Protein AF-A0A914GPP9-F1 (afdb_monomer_lite)

Radius of gyration: 32.66 Å; chains: 1; bounding box: 81×96×80 Å

Secondary structure (DSSP, 8-state):
-HHHHHHHHHHHHHHHHTTHHHHHHHTT-SEE-TTTS----SS-S--STTHHHHTSSHHHHHHHHTT-TTTSS-SEESS-HHHHHHHHTTS-SSEEHHHHHHHHHHHEE----EEEPP-SS--SS-GGGGGB--HHHHHHHHHHHTHHHHHEEEE-HHHHHSGGGSSB---SS-EE--BTTB-S-BTTHHHHHHHHHHHTT-HHHHHHHHHHHHHHHHHHSS--SBSBGGGTT------HHHHHHHHHHHH--HHHHHHHHHHHHHHHHHHHHHSEEEEEETTEEEEEE------SS--GGGHHHHHHHHHT-SSS-HHHHHHHHHHHHHTT--S-GGG-SSTTSSTT--GGGEE-HHHHHHHHHHHHHHHHHHHHTT-HHHHHHHHHHHHHHHHHIIIIIEETTTTEE-EEETTTTEEE-S--GGGGGGGGT-TT-HHHHHHHHHHHHHTTGGG-SSS--S-S--S--STTSTTEEEHHHHHHHHHHHHT-TT-HHHHHHHHHHHHHHHHHHHHHHHHHS--BSEEETT-SS--B---SSSPPPBS-HHHHHHHHHHHHHHTB--TTTTSTTSTTT-S-----------------PPPP----------------B--EEEEEHHHHHS-TTHHHHHHHHHHHHHS-TTPEEEE--SS-------S---EEEE-----SS-----S---TT-EEEEE---B-------TTSS---B-TTSPBPBTTB----SS----PBPP-PPPPPPPS----------

Sequence (761 aa):
MKYILINFCFIFVVTNAFRSGVYDSFRRETEVENKFLHIKCAEPVCDGELADIYCRGDILATAWYFNLQDVCPGTRLQLPGETVLKNFDKLPKPINIEDFKEFCSKNFEFVPYLEAARIEDWNPYPAMFKKINNERILFLAHFINRQWPLLSRKFTRDVLFNHTLYPVVPVPNPFFVPGGRFQVYFYWDSFWILKGLLATDMIHSAKNILENFAFIIEYHGFIPNSGHIQLSRRSQPPLFTQMIADYFSKTKDIKFLKTILPLLKKEMQFWENNRTINITLDDKNHFFYQYRSISNCPRPESFLVDFLAAKDQSSLPNEVIWSSLASACESGLDFTSRWFGNPKNRKGIRTNLIIPVDLNVFIVQNFKLISEWSKLFGDYKEAKYYQQKANSLLNSINDVLFDNEDGAWFDYDIHTKLLRKDFYPSNIFPLMINYNDRNYCDKIVKYLEETNIFQFKGGIPSSLDNTSHEQWDYPNSWAPSVHLFVESLSSCPSNYKAKIYAKTTAQKFVLNVLSGVENFEKIWEKYDARFDDGRSGGGGEYLPQFGFGWTNGATLEFIKVFFTVDLDAVDFQNSFVQNFESPVISEEEKGDDSTIVFSVAVMICLLVAEGRRSLYYTNAFEFHVDECLANRTIGKKIRDKCCQDYCSKNTKCYFGQSRRYPLKNDSNDDVCLCYTCRPKEWFRVRNRISSNDTVTIDFPYCTILLPRRANELCHGYCNGGEKCENGRCGVDSNDERTDRCVCHKCPPHDDNFQPVFDPMF

Structure (mmCIF, N/CA/C/O backbone):
data_AF-A0A914GPP9-F1
#
_entry.id   AF-A0A914GPP9-F1
#
loop_
_atom_site.group_PDB
_atom_site.id
_atom_site.type_symbol
_atom_site.label_atom_id
_atom_site.label_alt_id
_atom_site.label_comp_id
_atom_site.label_asym_id
_atom_site.label_entity_id
_atom_site.label_seq_id
_atom_site.pdbx_PDB_ins_code
_atom_site.Cartn_x
_atom_site.Cartn_y
_atom_site.Cartn_z
_atom_site.occupancy
_atom_site.B_iso_or_equiv
_atom_site.auth_seq_id
_atom_site.auth_comp_id
_atom_site.auth_asym_id
_atom_site.auth_atom_id
_atom_site.pdbx_PDB_model_num
ATOM 1 N N . MET A 1 1 ? 31.625 23.224 -2.398 1.00 33.19 1 MET A N 1
ATOM 2 C CA . MET A 1 1 ? 31.942 22.398 -3.588 1.00 33.19 1 MET A CA 1
ATOM 3 C C . MET A 1 1 ? 32.861 21.204 -3.304 1.00 33.19 1 MET A C 1
ATOM 5 O O . MET A 1 1 ? 32.514 20.124 -3.752 1.00 33.19 1 MET A O 1
ATOM 9 N N . LYS A 1 2 ? 33.949 21.297 -2.514 1.00 21.34 2 LYS A N 1
ATOM 10 C CA . LYS A 1 2 ? 34.788 20.111 -2.183 1.00 21.34 2 LYS A CA 1
ATOM 11 C C . LYS A 1 2 ? 34.099 19.015 -1.332 1.00 21.34 2 LYS A C 1
ATOM 13 O O . LYS A 1 2 ? 34.460 17.856 -1.457 1.00 21.34 2 LYS A O 1
ATOM 18 N N . TYR A 1 3 ? 33.064 19.350 -0.554 1.00 24.83 3 TYR A N 1
ATOM 19 C CA . TYR A 1 3 ? 32.263 18.380 0.223 1.00 24.83 3 TYR A CA 1
ATOM 20 C C . TYR A 1 3 ? 31.180 17.636 -0.589 1.00 24.83 3 TYR A C 1
ATOM 22 O O . TYR A 1 3 ? 30.620 16.659 -0.105 1.00 24.83 3 TYR A O 1
ATOM 30 N N . ILE A 1 4 ? 30.896 18.073 -1.822 1.00 30.02 4 ILE A N 1
ATOM 31 C CA . ILE A 1 4 ? 29.897 17.435 -2.701 1.00 30.02 4 ILE A CA 1
ATOM 32 C C . ILE A 1 4 ? 30.543 16.274 -3.478 1.00 30.02 4 ILE A C 1
ATOM 34 O O . ILE A 1 4 ? 29.953 15.207 -3.593 1.00 30.02 4 ILE A O 1
ATOM 38 N N . LEU A 1 5 ? 31.802 16.424 -3.902 1.00 25.92 5 LEU A N 1
ATOM 39 C CA . LEU A 1 5 ? 32.548 15.383 -4.625 1.00 25.92 5 LEU A CA 1
ATOM 40 C C . LEU A 1 5 ? 32.914 14.163 -3.760 1.00 25.92 5 LEU A C 1
ATOM 42 O O . LEU A 1 5 ? 32.922 13.043 -4.260 1.00 25.92 5 LEU A O 1
ATOM 46 N N . ILE A 1 6 ? 33.168 14.351 -2.460 1.00 27.98 6 ILE A N 1
ATOM 47 C CA . ILE A 1 6 ? 33.518 13.239 -1.557 1.00 27.98 6 ILE A CA 1
ATOM 48 C C . ILE A 1 6 ? 32.297 12.349 -1.279 1.00 27.98 6 ILE A C 1
ATOM 50 O O . ILE A 1 6 ? 32.440 11.130 -1.235 1.00 27.98 6 ILE A O 1
ATOM 54 N N . ASN A 1 7 ? 31.093 12.927 -1.187 1.00 29.80 7 ASN A N 1
ATOM 55 C CA . ASN A 1 7 ? 29.862 12.150 -1.036 1.00 29.80 7 ASN A CA 1
ATOM 56 C C . ASN A 1 7 ? 29.489 11.400 -2.321 1.00 29.80 7 ASN A C 1
ATOM 58 O O . ASN A 1 7 ? 29.096 10.246 -2.226 1.00 29.80 7 ASN A O 1
ATOM 62 N N . PHE A 1 8 ? 29.695 11.973 -3.512 1.00 28.61 8 PHE A N 1
ATOM 63 C CA . PHE A 1 8 ? 29.459 11.251 -4.773 1.00 28.61 8 PHE A CA 1
ATOM 64 C C . PHE A 1 8 ? 30.388 10.036 -4.954 1.00 28.61 8 PHE A C 1
ATOM 66 O O . PHE A 1 8 ? 29.922 8.969 -5.353 1.00 28.61 8 PHE A O 1
ATOM 73 N N . CYS A 1 9 ? 31.669 10.137 -4.578 1.00 25.70 9 CYS A N 1
ATOM 74 C CA . CYS A 1 9 ? 32.574 8.979 -4.588 1.00 25.70 9 CYS A CA 1
ATOM 75 C C . CYS A 1 9 ? 32.209 7.929 -3.524 1.00 25.70 9 CYS A C 1
ATOM 77 O O . CYS A 1 9 ? 32.295 6.735 -3.798 1.00 25.70 9 CYS A O 1
ATOM 79 N N . PHE A 1 10 ? 31.756 8.339 -2.332 1.00 26.42 10 PHE A N 1
ATOM 80 C CA . PHE A 1 10 ? 31.290 7.397 -1.305 1.00 26.42 10 PHE A CA 1
ATOM 81 C C . PHE A 1 10 ? 29.980 6.698 -1.710 1.00 26.42 10 PHE A C 1
ATOM 83 O O . PHE A 1 10 ? 29.825 5.504 -1.469 1.00 26.42 10 PHE A O 1
ATOM 90 N N . ILE A 1 11 ? 29.076 7.403 -2.401 1.00 31.20 11 ILE A N 1
ATOM 91 C CA . ILE A 1 11 ? 27.831 6.855 -2.966 1.00 31.20 11 ILE A CA 1
ATOM 92 C C . ILE A 1 11 ? 28.131 5.760 -4.008 1.00 31.20 11 ILE A C 1
ATOM 94 O O . ILE A 1 11 ? 27.463 4.726 -4.015 1.00 31.20 11 ILE A O 1
ATOM 98 N N . PHE A 1 12 ? 29.176 5.918 -4.828 1.00 26.05 12 PHE A N 1
ATOM 99 C CA . PHE A 1 12 ? 29.582 4.912 -5.825 1.00 26.05 12 PHE A CA 1
ATOM 100 C C . PHE A 1 12 ? 30.286 3.682 -5.213 1.00 26.05 12 PHE A C 1
ATOM 102 O O . PHE A 1 12 ? 30.198 2.566 -5.730 1.00 26.05 12 PHE A O 1
ATOM 109 N N . VAL A 1 13 ? 30.984 3.864 -4.088 1.00 26.25 13 VAL A N 1
ATOM 110 C CA . VAL A 1 13 ? 31.687 2.776 -3.387 1.00 26.25 13 VAL A CA 1
ATOM 111 C C . VAL A 1 13 ? 30.726 1.959 -2.514 1.00 26.25 13 VAL A C 1
ATOM 113 O O . VAL A 1 13 ? 30.811 0.732 -2.487 1.00 26.25 13 VAL A O 1
ATOM 116 N N . VAL A 1 14 ? 29.758 2.602 -1.853 1.00 28.52 14 VAL A N 1
ATOM 117 C CA . VAL A 1 14 ? 28.800 1.917 -0.965 1.00 28.52 14 VAL A CA 1
ATOM 118 C C . VAL A 1 14 ? 27.708 1.174 -1.748 1.00 28.52 14 VAL A C 1
ATOM 120 O O . VAL A 1 14 ? 27.296 0.093 -1.327 1.00 28.52 14 VAL A O 1
ATOM 123 N N . THR A 1 15 ? 27.307 1.664 -2.929 1.00 31.42 15 THR A N 1
ATOM 124 C CA . THR A 1 15 ? 26.407 0.929 -3.848 1.00 31.42 15 THR A CA 1
ATOM 125 C C . THR A 1 15 ? 26.999 -0.404 -4.319 1.00 31.42 15 THR A C 1
ATOM 127 O O . THR A 1 15 ? 26.261 -1.368 -4.514 1.00 31.42 15 THR A O 1
ATOM 130 N N . ASN A 1 16 ? 28.328 -0.504 -4.428 1.00 29.08 16 ASN A N 1
ATOM 131 C CA . ASN A 1 16 ? 29.013 -1.763 -4.733 1.00 29.08 16 ASN A CA 1
ATOM 132 C C . ASN A 1 16 ? 29.165 -2.680 -3.504 1.00 29.08 16 ASN A C 1
ATOM 134 O O . ASN A 1 16 ? 29.142 -3.900 -3.650 1.00 29.08 16 ASN A O 1
ATOM 138 N N . ALA A 1 17 ? 29.297 -2.123 -2.297 1.00 27.25 17 ALA A N 1
ATOM 139 C CA . ALA A 1 17 ? 29.646 -2.887 -1.096 1.00 27.25 17 ALA A CA 1
ATOM 140 C C . ALA A 1 17 ? 28.503 -3.757 -0.534 1.00 27.25 17 ALA A C 1
ATOM 142 O O . ALA A 1 17 ? 28.776 -4.807 0.036 1.00 27.25 17 ALA A O 1
ATOM 143 N N . PHE A 1 18 ? 27.233 -3.378 -0.724 1.00 33.94 18 PHE A N 1
ATOM 144 C CA . PHE A 1 18 ? 26.092 -4.229 -0.333 1.00 33.94 18 PHE A CA 1
ATOM 145 C C . PHE A 1 18 ? 25.745 -5.310 -1.374 1.00 33.94 18 PHE A C 1
ATOM 147 O O . PHE A 1 18 ? 25.045 -6.265 -1.050 1.00 33.94 18 PHE A O 1
ATOM 154 N N . ARG A 1 19 ? 26.272 -5.199 -2.604 1.00 39.56 19 ARG A N 1
ATOM 155 C CA . ARG A 1 19 ? 26.170 -6.230 -3.653 1.00 39.56 19 ARG A CA 1
ATOM 156 C C . ARG A 1 19 ? 27.349 -7.222 -3.628 1.00 39.56 19 ARG A C 1
ATOM 158 O O . ARG A 1 19 ? 27.234 -8.311 -4.165 1.00 39.56 19 ARG A O 1
ATOM 165 N N . SER A 1 20 ? 28.489 -6.911 -3.015 1.00 34.81 20 SER A N 1
ATOM 166 C CA . SER A 1 20 ? 29.773 -7.530 -3.398 1.00 34.81 20 SER A CA 1
ATOM 167 C C . SER A 1 20 ? 29.981 -9.010 -3.042 1.00 34.81 20 SER A C 1
ATOM 169 O O . SER A 1 20 ? 30.648 -9.705 -3.798 1.00 34.81 20 SER A O 1
ATOM 171 N N . GLY A 1 21 ? 29.421 -9.540 -1.951 1.00 37.06 21 GLY A N 1
ATOM 172 C CA . GLY A 1 21 ? 29.847 -10.858 -1.441 1.00 37.06 21 GLY A CA 1
ATOM 173 C C . GLY A 1 21 ? 29.561 -12.055 -2.363 1.00 37.06 21 GLY A C 1
ATOM 174 O O . GLY A 1 21 ? 30.390 -12.956 -2.470 1.00 37.06 21 GLY A O 1
ATOM 175 N N . VAL A 1 22 ? 28.409 -12.055 -3.042 1.00 41.75 22 VAL A N 1
ATOM 176 C CA . VAL A 1 22 ? 28.006 -13.119 -3.988 1.00 41.75 22 VAL A CA 1
ATOM 177 C C . VAL A 1 22 ? 28.123 -12.661 -5.444 1.00 41.75 22 VAL A C 1
ATOM 179 O O . VAL A 1 22 ? 28.379 -13.472 -6.328 1.00 41.75 22 VAL A O 1
ATOM 182 N N . TYR A 1 23 ? 28.012 -11.355 -5.708 1.00 43.28 23 TYR A N 1
ATOM 183 C CA . TYR A 1 23 ? 28.193 -10.820 -7.057 1.00 43.28 23 TYR A CA 1
ATOM 184 C C . TYR A 1 23 ? 29.658 -10.895 -7.524 1.00 43.28 23 TYR A C 1
ATOM 186 O O . TYR A 1 23 ? 29.887 -11.016 -8.724 1.00 43.28 23 TYR A O 1
ATOM 194 N N . ASP A 1 24 ? 30.655 -10.877 -6.624 1.00 40.66 24 ASP A N 1
ATOM 195 C CA . ASP A 1 24 ? 32.080 -10.946 -7.007 1.00 40.66 24 ASP A CA 1
ATOM 196 C C . ASP A 1 24 ? 32.551 -12.334 -7.492 1.00 40.66 24 ASP A C 1
ATOM 198 O O . ASP A 1 24 ? 33.623 -12.426 -8.105 1.00 40.66 24 ASP A O 1
ATOM 202 N N . SER A 1 25 ? 31.795 -13.417 -7.252 1.00 42.94 25 SER A N 1
ATOM 203 C CA . SER A 1 25 ? 32.113 -14.731 -7.839 1.00 42.94 25 SER A CA 1
ATOM 204 C C . SER A 1 25 ? 31.665 -14.818 -9.300 1.00 42.94 25 SER A C 1
ATOM 206 O O . SER A 1 25 ? 32.461 -15.233 -10.136 1.00 42.94 25 SER A O 1
ATOM 208 N N . PHE A 1 26 ? 30.460 -14.335 -9.624 1.00 46.22 26 PHE A N 1
ATOM 209 C CA . PHE A 1 26 ? 29.939 -14.279 -10.999 1.00 46.22 26 PHE A CA 1
ATOM 210 C C . PHE A 1 26 ? 30.585 -13.173 -11.849 1.00 46.22 26 PHE A C 1
ATOM 212 O O . PHE A 1 26 ? 30.750 -13.335 -13.052 1.00 46.22 26 PHE A O 1
ATOM 219 N N . ARG A 1 27 ? 31.056 -12.077 -11.234 1.00 48.53 27 ARG A N 1
ATOM 220 C CA . ARG A 1 27 ? 31.754 -10.966 -11.921 1.00 48.53 27 ARG A CA 1
ATOM 221 C C . ARG A 1 27 ? 33.011 -11.367 -12.697 1.00 48.53 27 ARG A C 1
ATOM 223 O O . ARG A 1 27 ? 33.510 -10.561 -13.479 1.00 48.53 27 ARG A O 1
ATOM 230 N N . ARG A 1 28 ? 33.576 -12.546 -12.419 1.00 46.78 28 ARG A N 1
ATOM 231 C CA . ARG A 1 28 ? 34.798 -13.044 -13.065 1.00 46.78 28 ARG A CA 1
ATOM 232 C C . ARG A 1 28 ? 34.531 -13.925 -14.283 1.00 46.78 28 ARG A C 1
ATOM 234 O O . ARG A 1 28 ? 35.486 -14.249 -14.983 1.00 46.78 28 ARG A O 1
ATOM 241 N N . GLU A 1 29 ? 33.279 -14.288 -14.545 1.00 59.09 29 GLU A N 1
ATOM 242 C CA . GLU A 1 29 ? 32.907 -15.153 -15.662 1.00 59.09 29 GLU A CA 1
ATOM 243 C C . GLU A 1 29 ? 32.464 -14.291 -16.856 1.00 59.09 29 GLU A C 1
ATOM 245 O O . GLU A 1 29 ? 31.531 -13.495 -16.772 1.00 59.09 29 GLU A O 1
ATOM 250 N N . THR A 1 30 ? 33.179 -14.402 -17.978 1.00 66.19 30 THR A N 1
ATOM 251 C CA . THR A 1 30 ? 32.883 -13.662 -19.222 1.00 66.19 30 THR A CA 1
ATOM 252 C C . THR A 1 30 ? 31.868 -14.373 -20.113 1.00 66.19 30 THR A C 1
ATOM 254 O O . THR A 1 30 ? 31.452 -13.819 -21.131 1.00 66.19 30 THR A O 1
ATOM 257 N N . GLU A 1 31 ? 31.482 -15.591 -19.738 1.00 66.25 31 GLU A N 1
ATOM 258 C CA . GLU A 1 31 ? 30.640 -16.508 -20.497 1.00 66.25 31 GLU A CA 1
ATOM 259 C C . GLU A 1 31 ? 29.599 -17.139 -19.568 1.00 66.25 31 GLU A C 1
ATOM 261 O O . GLU A 1 31 ? 29.941 -17.534 -18.458 1.00 66.25 31 GLU A O 1
ATOM 266 N N . VAL A 1 32 ? 28.347 -17.273 -20.018 1.00 61.72 32 VAL A N 1
ATOM 267 C CA . VAL A 1 32 ? 27.315 -18.004 -19.264 1.00 61.72 32 VAL A CA 1
ATOM 268 C C . VAL A 1 32 ? 27.332 -19.478 -19.666 1.00 61.72 32 VAL A C 1
ATOM 270 O O . VAL A 1 32 ? 26.988 -19.823 -20.800 1.00 61.72 32 VAL A O 1
ATOM 273 N N . GLU A 1 33 ? 27.673 -20.377 -18.739 1.00 59.97 33 GLU A N 1
ATOM 274 C CA . GLU A 1 33 ? 27.497 -21.816 -18.962 1.00 59.97 33 GLU A CA 1
ATOM 275 C C . GLU A 1 33 ? 26.001 -22.198 -18.996 1.00 59.97 33 GLU A C 1
ATOM 277 O O . GLU A 1 33 ? 25.210 -21.788 -18.141 1.00 59.97 33 GLU A O 1
ATOM 282 N N . ASN A 1 34 ? 25.612 -23.078 -19.934 1.00 54.25 34 ASN A N 1
ATOM 283 C CA . ASN A 1 34 ? 24.223 -23.538 -20.155 1.00 54.25 34 ASN A CA 1
ATOM 284 C C . ASN A 1 34 ? 23.494 -24.047 -18.891 1.00 54.25 34 ASN A C 1
ATOM 286 O O . ASN A 1 34 ? 22.269 -24.120 -18.866 1.00 54.25 34 ASN A O 1
ATOM 290 N N . LYS A 1 35 ? 24.217 -24.420 -17.829 1.00 52.09 35 LYS A N 1
ATOM 291 C CA . LYS A 1 35 ? 23.632 -24.975 -16.601 1.00 52.09 35 LYS A CA 1
ATOM 292 C C . LYS A 1 35 ? 22.918 -23.923 -15.738 1.00 52.09 35 LYS A C 1
ATOM 294 O O . LYS A 1 35 ? 22.042 -24.295 -14.959 1.00 52.09 35 LYS A O 1
ATOM 299 N N . PHE A 1 36 ? 23.262 -22.638 -15.874 1.00 57.47 36 PHE A N 1
ATOM 300 C CA . PHE A 1 36 ? 22.586 -21.534 -15.177 1.00 57.47 36 PHE A CA 1
ATOM 301 C C . PHE A 1 36 ? 21.272 -21.122 -15.866 1.00 57.47 36 PHE A C 1
ATOM 303 O O . PHE A 1 36 ? 20.328 -20.707 -15.197 1.00 57.47 36 PHE A O 1
ATOM 310 N N . LEU A 1 37 ? 21.183 -21.311 -17.186 1.00 58.44 37 LEU A N 1
ATOM 311 C CA . LEU A 1 37 ? 20.097 -20.820 -18.046 1.00 58.44 37 LEU A CA 1
ATOM 312 C C . LEU A 1 37 ? 18.782 -21.613 -17.941 1.00 58.44 37 LEU A C 1
ATOM 314 O O . LEU A 1 37 ? 17.799 -21.262 -18.571 1.00 58.44 37 LEU A O 1
ATOM 318 N N . HIS A 1 38 ? 18.705 -22.674 -17.137 1.00 61.81 38 HIS A N 1
ATOM 319 C CA . HIS A 1 38 ? 17.543 -23.572 -17.148 1.00 61.81 38 HIS A CA 1
ATOM 320 C C . HIS A 1 38 ? 16.863 -23.704 -15.784 1.00 61.81 38 HIS A C 1
ATOM 322 O O . HIS A 1 38 ? 16.695 -24.803 -15.248 1.00 61.81 38 HIS A O 1
ATOM 328 N N . ILE A 1 39 ? 16.424 -22.575 -15.225 1.00 69.31 39 ILE A N 1
ATOM 329 C CA . ILE A 1 39 ? 15.425 -22.593 -14.151 1.00 69.31 39 ILE A CA 1
ATOM 330 C C . ILE A 1 39 ? 14.089 -23.006 -14.772 1.00 69.31 39 ILE A C 1
ATOM 332 O O . ILE A 1 39 ? 13.580 -22.332 -15.666 1.00 69.31 39 ILE A O 1
ATOM 336 N N . LYS A 1 40 ? 13.500 -24.110 -14.297 1.00 70.06 40 LYS A N 1
ATOM 337 C CA . LYS A 1 40 ? 12.161 -24.551 -14.719 1.00 70.06 40 LYS A CA 1
ATOM 338 C C . LYS A 1 40 ? 11.087 -23.614 -14.154 1.00 70.06 40 LYS A C 1
ATOM 340 O O . LYS A 1 40 ? 10.432 -23.938 -13.172 1.00 70.06 40 LYS A O 1
ATOM 345 N N . CYS A 1 41 ? 10.930 -22.459 -14.786 1.00 80.06 41 CYS A N 1
ATOM 346 C CA . CYS A 1 41 ? 9.933 -21.452 -14.453 1.00 80.06 41 CYS A CA 1
ATOM 347 C C . CYS A 1 41 ? 8.679 -21.637 -15.324 1.00 80.06 41 CYS A C 1
ATOM 349 O O . CYS A 1 41 ? 8.619 -21.162 -16.458 1.00 80.06 41 CYS A O 1
ATOM 351 N N . ALA A 1 42 ? 7.686 -22.363 -14.807 1.00 83.88 42 ALA A N 1
ATOM 352 C CA . ALA A 1 42 ? 6.438 -22.634 -15.531 1.00 83.88 42 ALA A CA 1
ATOM 353 C C . ALA A 1 42 ? 5.341 -21.607 -15.206 1.00 83.88 42 ALA A C 1
ATOM 355 O O . ALA A 1 42 ? 4.551 -21.251 -16.078 1.00 83.88 42 ALA A O 1
ATOM 356 N N . GLU A 1 43 ? 5.335 -21.095 -13.977 1.00 86.75 43 GLU A N 1
ATOM 357 C CA . GLU A 1 43 ? 4.361 -20.152 -13.436 1.00 86.75 43 GLU A CA 1
ATOM 358 C C . GLU A 1 43 ? 5.093 -18.894 -12.940 1.00 86.75 43 GLU A C 1
ATOM 360 O O . GLU A 1 43 ? 5.391 -18.786 -11.752 1.00 86.75 43 GLU A O 1
ATOM 365 N N . PRO A 1 44 ? 5.460 -17.959 -13.835 1.00 86.88 44 PRO A N 1
ATOM 366 C CA . PRO A 1 44 ? 6.035 -16.672 -13.441 1.00 86.88 44 PRO A CA 1
ATOM 367 C C . PRO A 1 44 ? 5.017 -15.782 -12.714 1.00 86.88 44 PRO A C 1
ATOM 369 O O . PRO A 1 44 ? 3.811 -15.953 -12.847 1.00 86.88 44 PRO A O 1
ATOM 372 N N . VAL A 1 45 ? 5.498 -14.745 -12.018 1.00 84.69 45 VAL A N 1
ATOM 373 C CA . VAL A 1 45 ? 4.660 -13.689 -11.397 1.00 84.69 45 VAL A CA 1
ATOM 374 C C . VAL A 1 45 ? 4.063 -12.691 -12.405 1.00 84.69 45 VAL A C 1
ATOM 376 O O . VAL A 1 45 ? 3.504 -11.664 -12.009 1.00 84.69 45 VAL A O 1
ATOM 379 N N . CYS A 1 46 ? 4.168 -12.977 -13.702 1.00 87.00 46 CYS A N 1
ATOM 380 C CA . CYS A 1 46 ? 3.589 -12.180 -14.773 1.00 87.00 46 CYS A CA 1
ATOM 381 C C . CYS A 1 46 ? 3.357 -12.984 -16.055 1.00 87.00 46 CYS A C 1
ATOM 383 O O . CYS A 1 46 ? 4.137 -13.877 -16.367 1.00 87.00 46 CYS A O 1
ATOM 385 N N . ASP A 1 47 ? 2.286 -12.651 -16.780 1.00 83.62 47 ASP A N 1
ATOM 386 C CA . ASP A 1 47 ? 1.838 -13.339 -18.000 1.00 83.62 47 ASP A CA 1
ATOM 387 C C . ASP A 1 47 ? 1.853 -12.397 -19.216 1.00 83.62 47 ASP A C 1
ATOM 389 O O . ASP A 1 47 ? 2.123 -11.201 -19.098 1.00 83.62 47 ASP A O 1
ATOM 393 N N . GLY A 1 48 ? 1.531 -12.939 -20.392 1.00 85.00 48 GLY A N 1
ATOM 394 C CA . GLY A 1 48 ? 1.393 -12.191 -21.643 1.00 85.00 48 GLY A CA 1
ATOM 395 C C . GLY A 1 48 ? 2.560 -12.390 -22.610 1.00 85.00 48 GLY A C 1
ATOM 396 O O . GLY A 1 48 ? 3.514 -13.112 -22.328 1.00 85.00 48 GLY A O 1
ATOM 397 N N . GLU A 1 49 ? 2.476 -11.739 -23.770 1.00 86.31 49 GLU A N 1
ATOM 398 C CA . GLU A 1 49 ? 3.406 -11.928 -24.899 1.00 86.31 49 GLU A CA 1
ATOM 399 C C . GLU A 1 49 ? 4.859 -11.551 -24.577 1.00 86.31 49 GLU A C 1
ATOM 401 O O . GLU A 1 49 ? 5.791 -12.049 -25.204 1.00 86.31 49 GLU A O 1
ATOM 406 N N . LEU A 1 50 ? 5.063 -10.685 -23.583 1.00 92.00 50 LEU A N 1
ATOM 407 C CA . LEU A 1 50 ? 6.384 -10.222 -23.161 1.00 92.00 50 LEU A CA 1
ATOM 408 C C . LEU A 1 50 ? 6.943 -10.995 -21.951 1.00 92.00 50 LEU A C 1
ATOM 410 O O . LEU A 1 50 ? 8.034 -10.676 -21.472 1.00 92.00 50 LEU A O 1
ATOM 414 N N . ALA A 1 51 ? 6.232 -12.011 -21.447 1.00 90.62 51 ALA A N 1
ATOM 415 C CA . ALA A 1 51 ? 6.643 -12.743 -20.249 1.00 90.62 51 ALA A CA 1
ATOM 416 C C . ALA A 1 51 ? 7.992 -13.464 -20.427 1.00 90.62 51 ALA A C 1
ATOM 418 O O . ALA A 1 51 ? 8.842 -13.409 -19.540 1.00 90.62 51 ALA A O 1
ATOM 419 N N . ASP A 1 52 ? 8.251 -14.063 -21.589 1.00 91.19 52 ASP A N 1
ATOM 420 C CA . ASP A 1 52 ? 9.515 -14.772 -21.861 1.00 91.19 52 ASP A CA 1
ATOM 421 C C . ASP A 1 52 ? 10.728 -13.832 -22.035 1.00 91.19 52 ASP A C 1
ATOM 423 O O . ASP A 1 52 ? 11.858 -14.290 -22.190 1.00 91.19 52 ASP A O 1
ATOM 427 N N . ILE A 1 53 ? 10.498 -12.514 -22.007 1.00 93.81 53 ILE A N 1
ATOM 428 C CA . ILE A 1 53 ? 11.541 -11.486 -22.068 1.00 93.81 53 ILE A CA 1
ATOM 429 C C . ILE A 1 53 ? 11.742 -10.847 -20.689 1.00 93.81 53 ILE A C 1
ATOM 431 O O . ILE A 1 53 ? 12.875 -10.722 -20.229 1.00 93.81 53 ILE A O 1
ATOM 435 N N . TYR A 1 54 ? 10.654 -10.434 -20.028 1.00 92.50 54 TYR A N 1
ATOM 436 C CA . TYR A 1 54 ? 10.714 -9.620 -18.803 1.00 92.50 54 TYR A CA 1
ATOM 437 C C . TYR A 1 54 ? 10.402 -10.373 -17.509 1.00 92.50 54 TYR A C 1
ATOM 439 O O . TYR A 1 54 ? 10.689 -9.853 -16.433 1.00 92.50 54 TYR A O 1
ATOM 447 N N . CYS A 1 55 ? 9.786 -11.552 -17.587 1.00 89.94 55 CYS A N 1
ATOM 448 C CA . CYS A 1 55 ? 9.270 -12.286 -16.428 1.00 89.94 55 CYS A CA 1
ATOM 449 C C . CYS A 1 55 ? 10.045 -13.562 -16.134 1.00 89.94 55 CYS A C 1
ATOM 451 O O . CYS A 1 55 ? 10.220 -13.941 -14.978 1.00 89.94 55 CYS A O 1
ATOM 453 N N . ARG A 1 56 ? 10.464 -14.244 -17.196 1.00 88.94 56 ARG A N 1
ATOM 454 C CA . ARG A 1 56 ? 11.180 -15.513 -17.162 1.00 88.94 56 ARG A CA 1
ATOM 455 C C . ARG A 1 56 ? 12.040 -15.650 -18.409 1.00 88.94 56 ARG A C 1
ATOM 457 O O . ARG A 1 56 ? 12.023 -14.781 -19.271 1.00 88.94 56 ARG A O 1
ATOM 464 N N . GLY A 1 57 ? 12.732 -16.777 -18.510 1.00 87.88 57 GLY A N 1
ATOM 465 C CA . GLY A 1 57 ? 13.501 -17.134 -19.692 1.00 87.88 57 GLY A CA 1
ATOM 466 C C . GLY A 1 57 ? 14.940 -16.635 -19.655 1.00 87.88 57 GLY A C 1
ATOM 467 O O . GLY A 1 57 ? 15.392 -15.968 -18.718 1.00 87.88 57 GLY A O 1
ATOM 468 N N . ASP A 1 58 ? 15.660 -17.017 -20.701 1.00 89.44 58 ASP A N 1
ATOM 469 C CA . ASP A 1 58 ? 17.114 -16.935 -20.744 1.00 89.44 58 ASP A CA 1
ATOM 470 C C . ASP A 1 58 ? 17.597 -15.488 -20.898 1.00 89.44 58 ASP A C 1
ATOM 472 O O . ASP A 1 58 ? 18.618 -15.143 -20.320 1.00 89.44 58 ASP A O 1
ATOM 476 N N . ILE A 1 59 ? 16.838 -14.603 -21.565 1.00 92.88 59 ILE A N 1
ATOM 477 C CA . ILE A 1 59 ? 17.192 -13.174 -21.679 1.00 92.88 59 ILE A CA 1
ATOM 478 C C . ILE A 1 59 ? 17.314 -12.540 -20.287 1.00 92.88 59 ILE A C 1
ATOM 480 O O . ILE A 1 59 ? 18.325 -11.908 -19.975 1.00 92.88 59 ILE A O 1
ATOM 484 N N . LEU A 1 60 ? 16.294 -12.726 -19.442 1.00 91.62 60 LEU A N 1
ATOM 485 C CA . LEU A 1 60 ? 16.278 -12.205 -18.077 1.00 91.62 60 LEU A CA 1
ATOM 486 C C . LEU A 1 60 ? 17.412 -12.820 -17.246 1.00 91.62 60 LEU A C 1
ATOM 488 O O . LEU A 1 60 ? 18.149 -12.098 -16.574 1.00 91.62 60 LEU A O 1
ATOM 492 N N . ALA A 1 61 ? 17.581 -14.143 -17.310 1.00 89.00 61 ALA A N 1
ATOM 493 C CA . ALA A 1 61 ? 18.623 -14.840 -16.562 1.00 89.00 61 ALA A CA 1
ATOM 494 C C . ALA A 1 61 ? 20.035 -14.379 -16.969 1.00 89.00 61 ALA A C 1
ATOM 496 O O . ALA A 1 61 ? 20.862 -14.104 -16.098 1.00 89.00 61 ALA A O 1
ATOM 497 N N . THR A 1 62 ? 20.301 -14.238 -18.271 1.00 90.62 62 THR A N 1
ATOM 498 C CA . THR A 1 62 ? 21.571 -13.737 -18.814 1.00 90.62 62 THR A CA 1
ATOM 499 C C . THR A 1 62 ? 21.827 -12.292 -18.396 1.00 90.62 62 THR A C 1
ATOM 501 O O . THR A 1 62 ? 22.945 -11.965 -17.995 1.00 90.62 62 THR A O 1
ATOM 504 N N . ALA A 1 63 ? 20.803 -11.434 -18.415 1.00 92.31 63 ALA A N 1
ATOM 505 C CA . ALA A 1 63 ? 20.938 -10.056 -17.957 1.00 92.31 63 ALA A CA 1
ATOM 506 C C . ALA A 1 63 ? 21.355 -9.977 -16.487 1.00 92.31 63 ALA A C 1
ATOM 508 O O . ALA A 1 63 ? 22.301 -9.265 -16.156 1.00 92.31 63 ALA A O 1
ATOM 509 N N . TRP A 1 64 ? 20.703 -10.739 -15.610 1.00 89.94 64 TRP A N 1
ATOM 510 C CA . TRP A 1 64 ? 21.070 -10.793 -14.195 1.00 89.94 64 TRP A CA 1
ATOM 511 C C . TRP A 1 64 ? 22.464 -11.375 -13.966 1.00 89.94 64 TRP A C 1
ATOM 513 O O . TRP A 1 64 ? 23.213 -10.855 -13.140 1.00 89.94 64 TRP A O 1
ATOM 523 N N . TYR A 1 65 ? 22.833 -12.417 -14.710 1.00 86.62 65 TYR A N 1
ATOM 524 C CA . TYR A 1 65 ? 24.150 -13.041 -14.618 1.00 86.62 65 TYR A CA 1
ATOM 525 C C . TYR A 1 65 ? 25.278 -12.055 -14.963 1.00 86.62 65 TYR A C 1
ATOM 527 O O . TYR A 1 65 ? 26.246 -11.933 -14.216 1.00 86.62 65 TYR A O 1
ATOM 535 N N . PHE A 1 66 ? 25.120 -11.282 -16.042 1.00 89.69 66 PHE A N 1
ATOM 536 C CA . PHE A 1 66 ? 26.090 -10.259 -16.446 1.00 89.69 66 PHE A CA 1
ATOM 537 C C . PHE A 1 66 ? 25.948 -8.920 -15.709 1.00 89.69 66 PHE A C 1
ATOM 539 O O . PHE A 1 66 ? 26.677 -7.974 -16.016 1.00 89.69 66 PHE A O 1
ATOM 546 N N . ASN A 1 67 ? 25.036 -8.815 -14.736 1.00 88.88 67 ASN A N 1
ATOM 547 C CA . ASN A 1 67 ? 24.714 -7.569 -14.037 1.00 88.88 67 ASN A CA 1
ATOM 548 C C . ASN A 1 67 ? 24.306 -6.427 -15.004 1.00 88.88 67 ASN A C 1
ATOM 550 O O . ASN A 1 67 ? 24.723 -5.275 -14.871 1.00 88.88 67 ASN A O 1
ATOM 554 N N . LEU A 1 68 ? 23.506 -6.776 -16.012 1.00 91.06 68 LEU A N 1
ATOM 555 C CA . LEU A 1 68 ? 22.937 -5.894 -17.031 1.00 91.06 68 LEU A CA 1
ATOM 556 C C . LEU A 1 68 ? 21.420 -5.712 -16.868 1.00 91.06 68 LEU A C 1
ATOM 558 O O . LEU A 1 68 ? 20.805 -5.096 -17.727 1.00 91.06 68 LEU A O 1
ATOM 562 N N . GLN A 1 69 ? 20.809 -6.181 -15.777 1.00 89.44 69 GLN A N 1
ATOM 563 C CA . GLN A 1 69 ? 19.359 -6.085 -15.529 1.00 89.44 69 GLN A CA 1
ATOM 564 C C . GLN A 1 69 ? 18.799 -4.652 -15.568 1.00 89.44 69 GLN A C 1
ATOM 566 O O . GLN A 1 69 ? 17.628 -4.456 -15.871 1.00 89.44 69 GLN A O 1
ATOM 571 N N . ASP A 1 70 ? 19.632 -3.647 -15.275 1.00 84.56 70 ASP A N 1
ATOM 572 C CA . ASP A 1 70 ? 19.241 -2.231 -15.302 1.00 84.56 70 ASP A CA 1
ATOM 573 C C . ASP A 1 70 ? 19.288 -1.639 -16.730 1.00 84.56 70 ASP A C 1
ATOM 575 O O . ASP A 1 70 ? 18.771 -0.549 -16.970 1.00 84.56 70 ASP A O 1
ATOM 579 N N . VAL A 1 71 ? 19.910 -2.351 -17.682 1.00 85.56 71 VAL A N 1
ATOM 580 C CA . VAL A 1 71 ? 20.077 -1.942 -19.090 1.00 85.56 71 VAL A CA 1
ATOM 581 C C . VAL A 1 71 ? 19.493 -2.944 -20.100 1.00 85.56 71 VAL A C 1
ATOM 583 O O . VAL A 1 71 ? 19.413 -2.651 -21.289 1.00 85.56 71 VAL A O 1
ATOM 586 N N . CYS A 1 72 ? 19.098 -4.140 -19.674 1.00 91.44 72 CYS A N 1
ATOM 587 C CA . CYS A 1 72 ? 18.550 -5.171 -20.543 1.00 91.44 72 CYS A CA 1
ATOM 588 C C . CYS A 1 72 ? 17.704 -6.165 -19.728 1.00 91.44 72 CYS A C 1
ATOM 590 O O . CYS A 1 72 ? 18.192 -6.662 -18.715 1.00 91.44 72 CYS A O 1
ATOM 592 N N . PRO A 1 73 ? 16.477 -6.503 -20.158 1.00 91.81 73 PRO A N 1
ATOM 593 C CA . PRO A 1 73 ? 15.750 -5.900 -21.277 1.00 91.81 73 PRO A CA 1
ATOM 594 C C . PRO A 1 73 ? 15.420 -4.412 -21.023 1.00 91.81 73 PRO A C 1
ATOM 596 O O . PRO A 1 73 ? 15.235 -3.999 -19.882 1.00 91.81 73 PRO A O 1
ATOM 599 N N . GLY A 1 74 ? 15.381 -3.589 -22.077 1.00 91.38 74 GLY A N 1
ATOM 600 C CA . GLY A 1 74 ? 15.149 -2.137 -21.961 1.00 91.38 74 GLY A CA 1
ATOM 601 C C . GLY A 1 74 ? 13.690 -1.745 -21.702 1.00 91.38 74 GLY A C 1
ATOM 602 O O . GLY A 1 74 ? 12.823 -2.603 -21.538 1.00 91.38 74 GLY A O 1
ATOM 603 N N . THR A 1 75 ? 13.385 -0.443 -21.680 1.00 92.31 75 THR A N 1
ATOM 604 C CA . THR A 1 75 ? 12.018 0.052 -21.407 1.00 92.31 75 THR A CA 1
ATOM 605 C C . THR A 1 75 ? 11.081 -0.017 -22.611 1.00 92.31 75 THR A C 1
ATOM 607 O O . THR A 1 75 ? 9.874 0.137 -22.436 1.00 92.31 75 THR A O 1
ATOM 610 N N . ARG A 1 76 ? 11.610 -0.256 -23.816 1.00 94.50 76 ARG A N 1
ATOM 611 C CA . ARG A 1 76 ? 10.836 -0.489 -25.040 1.00 94.50 76 ARG A CA 1
ATOM 612 C C . ARG A 1 76 ? 11.551 -1.477 -25.954 1.00 94.50 76 ARG A C 1
ATOM 614 O O . ARG A 1 76 ? 12.779 -1.479 -26.050 1.00 94.50 76 ARG A O 1
ATOM 621 N N . LEU A 1 77 ? 10.768 -2.295 -26.645 1.00 96.44 77 LEU A N 1
ATOM 622 C CA . LEU A 1 77 ? 11.233 -3.172 -27.711 1.00 96.44 77 LEU A CA 1
ATOM 623 C C . LEU A 1 77 ? 11.384 -2.394 -29.026 1.00 96.44 77 LEU A C 1
ATOM 625 O O . LEU A 1 77 ? 10.482 -1.663 -29.447 1.00 96.44 77 LEU A O 1
ATOM 629 N N . GLN A 1 78 ? 12.503 -2.607 -29.715 1.00 95.69 78 GLN A N 1
ATOM 630 C CA . GLN A 1 78 ? 12.716 -2.110 -31.080 1.00 95.69 78 GLN A CA 1
ATOM 631 C C . GLN A 1 78 ? 12.066 -3.021 -32.137 1.00 95.69 78 GLN A C 1
ATOM 633 O O . GLN A 1 78 ? 11.761 -2.578 -33.242 1.00 95.69 78 GLN A O 1
ATOM 638 N N . LEU A 1 79 ? 11.844 -4.295 -31.801 1.00 94.50 79 LEU A N 1
ATOM 639 C CA . LEU A 1 79 ? 11.271 -5.324 -32.673 1.00 94.50 79 LEU A CA 1
ATOM 640 C C . LEU A 1 79 ? 10.164 -6.088 -31.930 1.00 94.50 79 LEU A C 1
ATOM 642 O O . LEU A 1 79 ? 10.213 -6.153 -30.706 1.00 94.50 79 LEU A O 1
ATOM 646 N N . PRO A 1 80 ? 9.197 -6.724 -32.618 1.00 94.19 80 PRO A N 1
ATOM 647 C CA . PRO A 1 80 ? 8.196 -7.567 -31.959 1.00 94.19 80 PRO A CA 1
ATOM 648 C C . PRO A 1 80 ? 8.831 -8.639 -31.060 1.00 94.19 80 PRO A C 1
ATOM 650 O O . PRO A 1 80 ? 9.864 -9.208 -31.423 1.00 94.19 80 PRO A O 1
ATOM 653 N N . GLY A 1 81 ? 8.194 -8.955 -29.926 1.00 93.38 81 GLY A N 1
ATOM 654 C CA . GLY A 1 81 ? 8.745 -9.865 -28.909 1.00 93.38 81 GLY A CA 1
ATOM 655 C C . GLY A 1 81 ? 9.186 -11.227 -29.455 1.00 93.38 81 GLY A C 1
ATOM 656 O O . GLY A 1 81 ? 10.281 -11.690 -29.150 1.00 93.38 81 GLY A O 1
ATOM 657 N N . GLU A 1 82 ? 8.407 -11.823 -30.363 1.00 94.06 82 GLU A N 1
ATOM 658 C CA . GLU A 1 82 ? 8.764 -13.091 -31.019 1.00 94.06 82 GLU A CA 1
ATOM 659 C C . GLU A 1 82 ? 10.085 -12.998 -31.810 1.00 94.06 82 GLU A C 1
ATOM 661 O O . GLU A 1 82 ? 10.893 -13.928 -31.822 1.00 94.06 82 GLU A O 1
ATOM 666 N N . THR A 1 83 ? 10.336 -11.859 -32.459 1.00 95.94 83 THR A N 1
ATOM 667 C CA . THR A 1 83 ? 11.583 -11.606 -33.193 1.00 95.94 83 THR A CA 1
ATOM 668 C C . THR A 1 83 ? 12.756 -11.428 -32.237 1.00 95.94 83 THR A C 1
ATOM 670 O O . THR A 1 83 ? 13.837 -11.948 -32.508 1.00 95.94 83 THR A O 1
ATOM 673 N N . VAL A 1 84 ? 12.548 -10.741 -31.110 1.00 96.75 84 VAL A N 1
ATOM 674 C CA . VAL A 1 84 ? 13.569 -10.570 -30.066 1.00 96.75 84 VAL A CA 1
ATOM 675 C C . VAL A 1 84 ? 14.002 -11.926 -29.503 1.00 96.75 84 VAL A C 1
ATOM 677 O O . VAL A 1 84 ? 15.199 -12.197 -29.429 1.00 96.75 84 VAL A O 1
ATOM 680 N N . LEU A 1 85 ? 13.050 -12.814 -29.200 1.00 95.44 85 LEU A N 1
ATOM 681 C CA . LEU A 1 85 ? 13.334 -14.178 -28.738 1.00 95.44 85 LEU A CA 1
ATOM 682 C C . LEU A 1 85 ? 14.139 -14.974 -29.781 1.00 95.44 85 LEU A C 1
ATOM 684 O O . LEU A 1 85 ? 15.199 -15.511 -29.470 1.00 95.44 85 LEU A O 1
ATOM 688 N N . LYS A 1 86 ? 13.722 -14.948 -31.057 1.00 96.31 86 LYS A N 1
ATOM 689 C CA . LYS A 1 86 ? 14.466 -15.594 -32.159 1.00 96.31 86 LYS A CA 1
ATOM 690 C C . LYS A 1 86 ? 15.871 -15.024 -32.358 1.00 96.31 86 LYS A C 1
ATOM 692 O O . LYS A 1 86 ? 16.754 -15.732 -32.835 1.00 96.31 86 LYS A O 1
ATOM 697 N N . ASN A 1 87 ? 16.073 -13.737 -32.084 1.00 96.62 87 ASN A N 1
ATOM 698 C CA . ASN A 1 87 ? 17.390 -13.111 -32.158 1.00 96.62 87 ASN A CA 1
ATOM 699 C C . ASN A 1 87 ? 18.288 -13.574 -31.007 1.00 96.62 87 ASN A C 1
ATOM 701 O O . ASN A 1 87 ? 19.473 -13.802 -31.237 1.00 96.62 87 ASN A O 1
ATOM 705 N N . PHE A 1 88 ? 17.726 -13.757 -29.810 1.00 95.25 88 PHE A N 1
ATOM 706 C CA . PHE A 1 88 ? 18.455 -14.285 -28.660 1.00 95.25 88 PHE A CA 1
ATOM 707 C C . PHE A 1 88 ? 18.903 -15.735 -28.895 1.00 95.25 88 PHE A C 1
ATOM 709 O O . PHE A 1 88 ? 20.069 -16.060 -28.683 1.00 95.25 88 PHE A O 1
ATOM 716 N N . ASP A 1 89 ? 18.024 -16.581 -29.441 1.00 93.81 89 ASP A N 1
ATOM 717 C CA . ASP A 1 89 ? 18.326 -17.991 -29.745 1.00 93.81 89 ASP A CA 1
ATOM 718 C C . ASP A 1 89 ? 19.481 -18.183 -30.744 1.00 93.81 89 ASP A C 1
ATOM 720 O O . ASP A 1 89 ? 20.088 -19.255 -30.803 1.00 93.81 89 ASP A O 1
ATOM 724 N N . LYS A 1 90 ? 19.790 -17.153 -31.541 1.00 95.44 90 LYS A N 1
ATOM 725 C CA . LYS A 1 90 ? 20.884 -17.156 -32.524 1.00 95.44 90 LYS A CA 1
ATOM 726 C C . LYS A 1 90 ? 22.239 -16.768 -31.935 1.00 95.44 90 LYS A C 1
ATOM 728 O O . LYS A 1 90 ? 23.227 -16.828 -32.670 1.00 95.44 90 LYS A O 1
ATOM 733 N N . LEU A 1 91 ? 22.306 -16.345 -30.670 1.00 94.06 91 LEU A N 1
ATOM 734 C CA . LEU A 1 91 ? 23.576 -15.962 -30.059 1.00 94.06 91 LEU A CA 1
ATOM 735 C C . LEU A 1 91 ? 24.535 -17.161 -29.975 1.00 94.06 91 LEU A C 1
ATOM 737 O O . LEU A 1 91 ? 24.095 -18.278 -29.676 1.00 94.06 91 LEU A O 1
ATOM 741 N N . PRO A 1 92 ? 25.843 -16.956 -30.231 1.00 90.81 92 PRO A N 1
ATOM 742 C CA . PRO A 1 92 ? 26.846 -17.998 -30.041 1.00 90.81 92 PRO A CA 1
ATOM 743 C C . PRO A 1 92 ? 26.795 -18.558 -28.613 1.00 90.81 92 PRO A C 1
ATOM 745 O O . PRO A 1 92 ? 26.617 -17.809 -27.654 1.00 90.81 92 PRO A O 1
ATOM 748 N N . LYS A 1 93 ? 26.942 -19.882 -28.469 1.00 88.00 93 LYS A N 1
ATOM 749 C CA . LYS A 1 93 ? 26.991 -20.561 -27.164 1.00 88.00 93 LYS A CA 1
ATOM 750 C C . LYS A 1 93 ? 28.411 -21.084 -26.890 1.00 88.00 93 LYS A C 1
ATOM 752 O O . LYS A 1 93 ? 28.955 -21.746 -27.777 1.00 88.00 93 LYS A O 1
ATOM 757 N N . PRO A 1 94 ? 28.977 -20.878 -25.683 1.00 88.06 94 PRO A N 1
ATOM 758 C CA . PRO A 1 94 ? 28.408 -20.131 -24.553 1.00 88.06 94 PRO A CA 1
ATOM 759 C C . PRO A 1 94 ? 28.272 -18.630 -24.859 1.00 88.06 94 PRO A C 1
ATOM 761 O O . PRO A 1 94 ? 29.061 -18.073 -25.617 1.00 88.06 94 PRO A O 1
ATOM 764 N N . ILE A 1 95 ? 27.234 -17.995 -24.304 1.00 89.81 95 ILE A N 1
ATOM 765 C CA . ILE A 1 95 ? 26.955 -16.574 -24.559 1.00 89.81 95 ILE A CA 1
ATOM 766 C C . ILE A 1 95 ? 28.015 -15.757 -23.828 1.00 89.81 95 ILE A C 1
ATOM 768 O O . ILE A 1 95 ? 28.132 -15.887 -22.610 1.00 89.81 95 ILE A O 1
ATOM 772 N N . ASN A 1 96 ? 28.752 -14.908 -24.548 1.00 91.38 96 ASN A N 1
ATOM 773 C C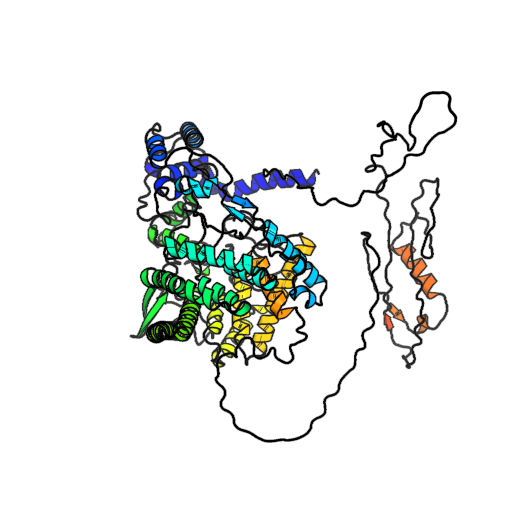A . ASN A 1 96 ? 29.658 -13.934 -23.942 1.00 91.38 96 ASN A CA 1
ATOM 774 C C . ASN A 1 96 ? 28.975 -12.569 -23.752 1.00 91.38 96 ASN A C 1
ATOM 776 O O . ASN A 1 96 ? 27.967 -12.248 -24.388 1.00 91.38 96 ASN A O 1
ATOM 780 N N . ILE A 1 97 ? 29.537 -11.757 -22.857 1.00 92.06 97 ILE A N 1
ATOM 781 C CA . ILE A 1 97 ? 28.948 -10.470 -22.471 1.00 92.06 97 ILE A CA 1
ATOM 782 C C . ILE A 1 97 ? 28.865 -9.452 -23.621 1.00 92.06 97 ILE A C 1
ATOM 784 O O . ILE A 1 97 ? 27.926 -8.657 -23.651 1.00 92.06 97 ILE A O 1
ATOM 788 N N . GLU A 1 98 ? 29.811 -9.451 -24.563 1.00 94.50 98 GLU A N 1
ATOM 789 C CA . GLU A 1 98 ? 29.828 -8.469 -25.656 1.00 94.50 98 GLU A CA 1
ATOM 790 C C . GLU A 1 98 ? 28.761 -8.786 -26.709 1.00 94.50 98 GLU A C 1
ATOM 792 O O . GLU A 1 98 ? 27.999 -7.893 -27.085 1.00 94.50 98 GLU A O 1
ATOM 797 N N . ASP A 1 99 ? 28.597 -10.061 -27.073 1.00 94.75 99 ASP A N 1
ATOM 798 C CA . ASP A 1 99 ? 27.508 -10.515 -27.946 1.00 94.75 99 ASP A CA 1
ATOM 799 C C . ASP A 1 99 ? 26.136 -10.217 -27.319 1.00 94.75 99 ASP A C 1
ATOM 801 O O . ASP A 1 99 ? 25.206 -9.781 -28.004 1.00 94.75 99 ASP A O 1
ATOM 805 N N . PHE A 1 100 ? 25.998 -10.395 -25.999 1.00 95.38 100 PHE A N 1
ATOM 806 C CA . PHE A 1 100 ? 24.753 -10.077 -25.300 1.00 95.38 100 PHE A CA 1
ATOM 807 C C . PHE A 1 100 ? 24.479 -8.565 -25.242 1.00 95.38 100 PHE A C 1
ATOM 809 O O . PHE A 1 100 ? 23.340 -8.143 -25.439 1.00 95.38 100 PHE A O 1
ATOM 816 N N . LYS A 1 101 ? 25.499 -7.717 -25.049 1.00 95.81 101 LYS A N 1
ATOM 817 C CA . LYS A 1 101 ? 25.342 -6.252 -25.142 1.00 95.81 101 LYS A CA 1
ATOM 818 C C . LYS A 1 101 ? 24.928 -5.810 -26.544 1.00 95.81 101 LYS A C 1
ATOM 820 O O . LYS A 1 101 ? 24.070 -4.934 -26.678 1.00 95.81 101 LYS A O 1
ATOM 825 N N . GLU A 1 102 ? 25.511 -6.405 -27.584 1.00 96.50 102 GLU A N 1
ATOM 826 C CA . GLU A 1 102 ? 25.124 -6.140 -28.970 1.00 96.50 102 GLU A CA 1
ATOM 827 C C . GLU A 1 102 ? 23.684 -6.597 -29.244 1.00 96.50 102 GLU A C 1
ATOM 829 O O . GLU A 1 102 ? 22.907 -5.873 -29.868 1.00 96.50 102 GLU A O 1
ATOM 834 N N . PHE A 1 103 ? 23.286 -7.758 -28.719 1.00 97.00 103 PHE A N 1
ATOM 835 C CA . PHE A 1 103 ? 21.892 -8.192 -28.738 1.00 97.00 103 PHE A CA 1
ATOM 836 C C . PHE A 1 103 ? 20.972 -7.167 -28.068 1.00 97.00 103 PHE A C 1
ATOM 838 O O . PHE A 1 103 ? 19.974 -6.762 -28.668 1.00 97.00 103 PHE A O 1
ATOM 845 N N . CYS A 1 104 ? 21.311 -6.707 -26.863 1.00 96.50 104 CYS A N 1
ATOM 846 C CA . CYS A 1 104 ? 20.482 -5.764 -26.123 1.00 96.50 104 CYS A CA 1
ATOM 847 C C . CYS A 1 104 ? 20.312 -4.437 -26.878 1.00 96.50 104 CYS A C 1
ATOM 849 O O . CYS A 1 104 ? 19.187 -3.958 -27.008 1.00 96.50 104 CYS A O 1
ATOM 851 N N . SER A 1 105 ? 21.390 -3.881 -27.444 1.00 95.69 105 SER A N 1
ATOM 852 C CA . SER A 1 105 ? 21.341 -2.603 -28.176 1.00 95.69 105 SER A CA 1
ATOM 853 C C . SER A 1 105 ? 20.571 -2.668 -29.500 1.00 95.69 105 SER A C 1
ATOM 855 O O . SER A 1 105 ? 20.037 -1.652 -29.943 1.00 95.69 105 SER A O 1
ATOM 857 N N . LYS A 1 106 ? 20.477 -3.848 -30.127 1.00 96.69 106 LYS A N 1
ATOM 858 C CA . LYS A 1 106 ? 19.698 -4.065 -31.360 1.00 96.69 106 LYS A CA 1
ATOM 859 C C . LYS A 1 106 ? 18.214 -4.340 -31.123 1.00 96.69 106 LYS A C 1
ATOM 861 O O . LYS A 1 106 ? 17.424 -4.199 -32.052 1.00 96.69 106 LYS A O 1
ATOM 866 N N . ASN A 1 107 ? 17.838 -4.799 -29.928 1.00 97.12 107 ASN A N 1
ATOM 867 C CA . ASN A 1 107 ? 16.477 -5.273 -29.651 1.00 97.12 107 ASN A CA 1
ATOM 868 C C . ASN A 1 107 ? 15.715 -4.392 -28.654 1.00 97.12 107 ASN A C 1
ATOM 870 O O . ASN A 1 107 ? 14.484 -4.397 -28.675 1.00 97.12 107 ASN A O 1
ATOM 874 N N . PHE A 1 108 ? 16.413 -3.621 -27.819 1.00 96.56 108 PHE A N 1
ATOM 875 C CA . PHE A 1 108 ? 15.804 -2.787 -26.787 1.00 96.56 108 PHE A CA 1
ATOM 876 C C . PHE A 1 108 ? 16.308 -1.353 -26.829 1.00 96.56 108 PHE A C 1
ATOM 878 O O . PHE A 1 108 ? 17.415 -1.073 -27.283 1.00 96.56 108 PHE A O 1
ATOM 885 N N . GLU A 1 109 ? 15.499 -0.441 -26.312 1.00 93.81 109 GLU A N 1
ATOM 886 C CA . GLU A 1 109 ? 15.865 0.955 -26.112 1.00 93.81 109 GLU A CA 1
ATOM 887 C C . GLU A 1 109 ? 15.357 1.477 -24.763 1.00 93.81 109 GLU A C 1
ATOM 889 O O . GLU A 1 109 ? 14.497 0.868 -24.118 1.00 93.81 109 GLU A O 1
ATOM 894 N N . PHE A 1 110 ? 15.904 2.619 -24.343 1.00 91.31 110 PHE A N 1
ATOM 895 C CA . PHE A 1 110 ? 15.512 3.323 -23.124 1.00 91.31 110 PHE A CA 1
ATOM 896 C C . PHE A 1 110 ? 14.792 4.610 -23.482 1.00 91.31 110 PHE A C 1
ATOM 898 O O . PHE A 1 110 ? 15.411 5.661 -23.640 1.00 91.31 110 PHE A O 1
ATOM 905 N N . VAL A 1 111 ? 13.472 4.517 -23.598 1.00 91.56 111 VAL A N 1
ATOM 906 C CA . VAL A 1 111 ? 12.606 5.678 -23.805 1.00 91.56 111 VAL A CA 1
ATOM 907 C C . VAL A 1 111 ? 11.703 5.909 -22.592 1.00 91.56 111 VAL A C 1
ATOM 909 O O . VAL A 1 111 ? 11.228 4.940 -21.981 1.00 91.56 111 VAL A O 1
ATOM 912 N N . PRO A 1 112 ? 11.430 7.176 -22.230 1.00 91.06 112 PRO A N 1
ATOM 913 C CA . PRO A 1 112 ? 10.411 7.495 -21.242 1.00 91.06 112 PRO A CA 1
ATOM 914 C C . PRO A 1 112 ? 9.027 7.042 -21.728 1.00 91.06 112 PRO A C 1
ATOM 916 O O . PRO A 1 112 ? 8.533 7.501 -22.756 1.00 91.06 112 PRO A O 1
ATOM 919 N N . TYR A 1 113 ? 8.377 6.157 -20.973 1.00 93.00 113 TYR A N 1
ATOM 920 C CA . TYR A 1 113 ? 6.990 5.740 -21.228 1.00 93.00 113 TYR A CA 1
ATOM 921 C C . TYR A 1 113 ? 5.963 6.624 -20.491 1.00 93.00 113 TYR A C 1
ATOM 923 O O . TYR A 1 113 ? 4.755 6.457 -20.660 1.00 93.00 113 TYR A O 1
ATOM 931 N N . LEU A 1 114 ? 6.427 7.604 -19.707 1.00 95.19 114 LEU A N 1
ATOM 932 C CA . LEU A 1 114 ? 5.589 8.556 -18.979 1.00 95.19 114 LEU A CA 1
ATOM 933 C C . LEU A 1 114 ? 6.013 9.991 -19.237 1.00 95.19 114 LEU A C 1
ATOM 935 O O . LEU A 1 114 ? 7.189 10.289 -19.430 1.00 95.19 114 LEU A O 1
ATOM 939 N N . GLU A 1 115 ? 5.041 10.883 -19.123 1.00 95.12 115 GLU A N 1
ATOM 940 C CA . GLU A 1 115 ? 5.239 12.324 -19.102 1.00 95.12 115 GLU A CA 1
ATOM 941 C C . GLU A 1 115 ? 4.485 12.949 -17.920 1.00 95.12 115 GLU A C 1
ATOM 943 O O . GLU A 1 115 ? 3.576 12.342 -17.340 1.00 95.12 115 GLU A O 1
ATOM 948 N N . ALA A 1 116 ? 4.873 14.167 -17.536 1.00 95.19 116 ALA A N 1
ATOM 949 C CA . ALA A 1 116 ? 4.171 14.912 -16.498 1.00 95.19 116 ALA A CA 1
ATOM 950 C C . ALA A 1 116 ? 2.721 15.187 -16.929 1.00 95.19 116 ALA A C 1
ATOM 952 O O . ALA A 1 116 ? 2.452 15.578 -18.070 1.00 95.19 116 ALA A O 1
ATOM 953 N N . ALA A 1 117 ? 1.775 14.990 -16.012 1.00 96.00 117 ALA A N 1
ATOM 954 C CA . ALA A 1 117 ? 0.380 15.307 -16.273 1.00 96.00 117 ALA A CA 1
ATOM 955 C C . ALA A 1 117 ? 0.056 16.747 -15.861 1.00 96.00 117 ALA A C 1
ATOM 957 O O . ALA A 1 117 ? 0.554 17.269 -14.867 1.00 96.00 117 ALA A O 1
ATOM 958 N N . ARG A 1 118 ? -0.824 17.398 -16.624 1.00 93.00 118 ARG A N 1
ATOM 959 C CA . ARG A 1 118 ? -1.439 18.651 -16.187 1.00 93.00 118 ARG A CA 1
ATOM 960 C C . ARG A 1 118 ? -2.612 18.306 -15.279 1.00 93.00 118 ARG A C 1
ATOM 962 O O . ARG A 1 118 ? -3.500 17.572 -15.701 1.00 93.00 118 ARG A O 1
ATOM 969 N N . ILE A 1 119 ? -2.616 18.855 -14.069 1.00 94.94 119 ILE A N 1
ATOM 970 C CA . ILE A 1 119 ? -3.703 18.669 -13.110 1.00 94.94 119 ILE A CA 1
ATOM 971 C C . ILE A 1 119 ? -4.572 19.924 -13.075 1.00 94.94 119 ILE A C 1
ATOM 973 O O . ILE A 1 119 ? -4.095 21.002 -12.729 1.00 94.94 119 ILE A O 1
ATOM 977 N N . GLU A 1 120 ? -5.830 19.787 -13.486 1.00 92.94 120 GLU A N 1
ATOM 978 C CA . GLU A 1 120 ? -6.744 20.920 -13.685 1.00 92.94 120 GLU A CA 1
ATOM 979 C C . GLU A 1 120 ? -7.382 21.414 -12.386 1.00 92.94 120 GLU A C 1
ATOM 981 O O . GLU A 1 120 ? -7.599 22.611 -12.226 1.00 92.94 120 GLU A O 1
ATOM 986 N N . ASP A 1 121 ? -7.653 20.507 -11.450 1.00 97.06 121 ASP A N 1
ATOM 987 C CA . ASP A 1 121 ? -8.321 20.793 -10.179 1.00 97.06 121 ASP A CA 1
ATOM 988 C C . ASP A 1 121 ? -7.342 21.037 -9.020 1.00 97.06 121 ASP A C 1
ATOM 990 O O . ASP A 1 121 ? -7.756 21.132 -7.864 1.00 97.06 121 ASP A O 1
ATOM 994 N N . TRP A 1 122 ? -6.041 21.167 -9.304 1.00 97.69 122 TRP A N 1
ATOM 995 C CA . TRP A 1 122 ? -5.059 21.510 -8.281 1.00 97.69 122 TRP A CA 1
ATOM 996 C C . TRP A 1 122 ? -5.228 22.966 -7.842 1.00 97.69 122 TRP A C 1
ATOM 998 O O . TRP A 1 122 ? -5.039 23.902 -8.620 1.00 97.69 122 TRP A O 1
ATOM 1008 N N . ASN A 1 123 ? -5.530 23.155 -6.560 1.00 96.25 123 ASN A N 1
ATOM 1009 C CA . ASN A 1 123 ? -5.622 24.464 -5.933 1.00 96.25 123 ASN A CA 1
ATOM 1010 C C . ASN A 1 123 ? -4.490 24.620 -4.901 1.00 96.25 123 ASN A C 1
ATOM 1012 O O . ASN A 1 123 ? -4.421 23.815 -3.972 1.00 96.25 123 ASN A O 1
ATOM 1016 N N . PRO A 1 124 ? -3.627 25.653 -4.985 1.00 95.88 124 PRO A N 1
ATOM 1017 C CA . PRO A 1 124 ? -2.581 25.889 -3.985 1.00 95.88 124 PRO A CA 1
ATOM 1018 C C . PRO A 1 124 ? -3.115 26.244 -2.582 1.00 95.88 124 PRO A C 1
ATOM 1020 O O . PRO A 1 124 ? -2.375 26.092 -1.604 1.00 95.88 124 PRO A O 1
ATOM 1023 N N . TYR A 1 125 ? -4.375 26.687 -2.476 1.00 95.94 125 TYR A N 1
ATOM 1024 C CA . TYR A 1 125 ? -5.057 27.102 -1.243 1.00 95.94 125 TYR A CA 1
ATOM 1025 C C . TYR A 1 125 ? -6.442 26.421 -1.107 1.00 95.94 125 TYR A C 1
ATOM 1027 O O . TYR A 1 125 ? -7.473 27.099 -1.204 1.00 95.94 125 TYR A O 1
ATOM 1035 N N . PRO A 1 126 ? -6.503 25.087 -0.921 1.00 95.94 126 PRO A N 1
ATOM 1036 C CA . PRO A 1 126 ? -7.759 24.350 -0.764 1.00 95.94 126 PRO A CA 1
ATOM 1037 C C . PRO A 1 126 ? -8.524 24.776 0.497 1.00 95.94 126 PRO A C 1
ATOM 1039 O O . PRO A 1 126 ? -7.961 25.382 1.414 1.00 95.94 126 PRO A O 1
ATOM 1042 N N . ALA A 1 127 ? -9.823 24.463 0.566 1.00 93.75 127 ALA A N 1
ATOM 1043 C CA . ALA A 1 127 ? -10.707 25.009 1.598 1.00 93.75 127 ALA A CA 1
ATOM 1044 C C . ALA A 1 127 ? -10.271 24.620 3.020 1.00 93.75 127 ALA A C 1
ATOM 1046 O O . ALA A 1 127 ? -10.337 25.444 3.935 1.00 93.75 127 ALA A O 1
ATOM 1047 N N . MET A 1 128 ? -9.759 23.395 3.182 1.00 94.75 128 MET A N 1
ATOM 1048 C CA . MET A 1 128 ? -9.243 22.870 4.449 1.00 94.75 128 MET A CA 1
ATOM 1049 C C . MET A 1 128 ? -8.190 23.784 5.089 1.00 94.75 128 MET A C 1
ATOM 1051 O O . MET A 1 128 ? -8.150 23.904 6.310 1.00 94.75 128 MET A O 1
ATOM 1055 N N . PHE A 1 129 ? -7.363 24.471 4.297 1.00 95.88 129 PHE A N 1
ATOM 1056 C CA . PHE A 1 129 ? -6.241 25.250 4.829 1.00 95.88 129 PHE A CA 1
ATOM 1057 C C . PHE A 1 129 ? -6.700 26.444 5.662 1.00 95.88 129 PHE A C 1
ATOM 1059 O O . PHE A 1 129 ? -6.026 26.824 6.614 1.00 95.88 129 PHE A O 1
ATOM 1066 N N . LYS A 1 130 ? -7.892 26.979 5.375 1.00 94.69 130 LYS A N 1
ATOM 1067 C CA . LYS A 1 130 ? -8.505 28.057 6.165 1.00 94.69 130 LYS A CA 1
ATOM 1068 C C . LYS A 1 130 ? -8.883 27.615 7.580 1.00 94.69 130 LYS A C 1
ATOM 1070 O O . LYS A 1 130 ? -9.060 28.465 8.443 1.00 94.69 130 LYS A O 1
ATOM 1075 N N . LYS A 1 131 ? -9.026 26.305 7.807 1.00 95.31 131 LYS A N 1
ATOM 1076 C CA . LYS A 1 131 ? -9.354 25.722 9.112 1.00 95.31 131 LYS A CA 1
ATOM 1077 C C . LYS A 1 131 ? -8.109 25.377 9.941 1.00 95.31 131 LYS A C 1
ATOM 1079 O O . LYS A 1 131 ? -8.252 24.929 11.076 1.00 95.31 131 LYS A O 1
ATOM 1084 N N . ILE A 1 132 ? -6.898 25.537 9.395 1.00 95.69 132 ILE A N 1
ATOM 1085 C CA . ILE A 1 132 ? -5.643 25.213 10.086 1.00 95.69 132 ILE A CA 1
ATOM 1086 C C . ILE A 1 132 ? -5.122 26.467 10.793 1.00 95.69 132 ILE A C 1
ATOM 1088 O O . ILE A 1 132 ? -4.625 27.387 10.151 1.00 95.69 132 ILE A O 1
ATOM 1092 N N . ASN A 1 133 ? -5.185 26.480 12.126 1.00 93.19 133 ASN A N 1
ATOM 1093 C CA . ASN A 1 133 ? -4.739 27.635 12.918 1.00 93.19 133 ASN A CA 1
ATOM 1094 C C . ASN A 1 133 ? -3.231 27.636 13.213 1.00 93.19 133 ASN A C 1
ATOM 1096 O O . ASN A 1 133 ? -2.657 28.683 13.495 1.00 93.19 133 ASN A O 1
ATOM 1100 N N . ASN A 1 134 ? -2.581 26.470 13.200 1.00 96.00 134 ASN A N 1
ATOM 1101 C CA . ASN A 1 134 ? -1.154 26.370 13.495 1.00 96.00 134 ASN A CA 1
ATOM 1102 C C . ASN A 1 134 ? -0.330 26.663 12.232 1.00 96.00 134 ASN A C 1
ATOM 1104 O O . ASN A 1 134 ? -0.352 25.876 11.287 1.00 96.00 134 ASN A O 1
ATOM 1108 N N . GLU A 1 135 ? 0.434 27.758 12.241 1.00 97.06 135 GLU A N 1
ATOM 1109 C CA . GLU A 1 135 ? 1.226 28.213 11.089 1.00 97.06 135 GLU A CA 1
ATOM 1110 C C . GLU A 1 135 ? 2.242 27.176 10.591 1.00 97.06 135 GLU A C 1
ATOM 1112 O O . GLU A 1 135 ? 2.431 27.037 9.383 1.00 97.06 135 GLU A O 1
ATOM 1117 N N . ARG A 1 136 ? 2.861 26.397 11.490 1.00 97.88 136 ARG A N 1
ATOM 1118 C CA . ARG A 1 136 ? 3.818 25.346 11.101 1.00 97.88 136 ARG A CA 1
ATOM 1119 C C . ARG A 1 136 ? 3.122 24.178 10.408 1.00 97.88 136 ARG A C 1
ATOM 1121 O O . ARG A 1 136 ? 3.632 23.634 9.433 1.00 97.88 136 ARG A O 1
ATOM 1128 N N . ILE A 1 137 ? 1.927 23.822 10.870 1.00 98.25 137 ILE A N 1
ATOM 1129 C CA . ILE A 1 137 ? 1.117 22.776 10.235 1.00 98.25 137 ILE A CA 1
ATOM 1130 C C . ILE A 1 137 ? 0.563 23.258 8.893 1.00 98.25 137 ILE A C 1
ATOM 1132 O O . ILE A 1 137 ? 0.563 22.502 7.924 1.00 98.25 137 ILE A O 1
ATOM 1136 N N . LEU A 1 138 ? 0.153 24.525 8.800 1.00 97.94 138 LEU A N 1
ATOM 1137 C CA . LEU A 1 138 ? -0.264 25.134 7.539 1.00 97.94 138 LEU A CA 1
ATOM 1138 C C . LEU A 1 138 ? 0.895 25.174 6.529 1.00 97.94 138 LEU A C 1
ATOM 1140 O O . LEU A 1 138 ? 0.700 24.857 5.356 1.00 97.94 138 LEU A O 1
ATOM 1144 N N . PHE A 1 139 ? 2.111 25.495 6.983 1.00 98.19 139 PHE A N 1
ATOM 1145 C CA . PHE A 1 139 ? 3.325 25.401 6.171 1.00 98.19 139 PHE A CA 1
ATOM 1146 C C . PHE A 1 139 ? 3.542 23.980 5.634 1.00 98.19 139 PHE A C 1
ATOM 1148 O O . PHE A 1 139 ? 3.736 23.814 4.428 1.00 98.19 139 PHE A O 1
ATOM 1155 N N . LEU A 1 140 ? 3.444 22.957 6.491 1.00 98.50 140 LEU A N 1
ATOM 1156 C CA . LEU A 1 140 ? 3.552 21.561 6.064 1.00 98.50 140 LEU A CA 1
ATOM 1157 C C . LEU A 1 140 ? 2.472 21.192 5.037 1.00 98.50 140 LEU A C 1
ATOM 1159 O O . LEU A 1 140 ? 2.787 20.611 4.002 1.00 98.50 140 LEU A O 1
ATOM 1163 N N . ALA A 1 141 ? 1.214 21.568 5.277 1.00 98.38 141 ALA A N 1
ATOM 1164 C CA . ALA A 1 141 ? 0.114 21.300 4.354 1.00 98.38 141 ALA A CA 1
ATOM 1165 C C . ALA A 1 141 ? 0.363 21.933 2.971 1.00 98.38 141 ALA A C 1
ATOM 1167 O O . ALA A 1 141 ? 0.177 21.278 1.944 1.00 98.38 141 ALA A O 1
ATOM 1168 N N . HIS A 1 142 ? 0.866 23.172 2.928 1.00 98.06 142 HIS A N 1
ATOM 1169 C CA . HIS A 1 142 ? 1.294 23.818 1.685 1.00 98.06 142 HIS A CA 1
ATOM 1170 C C . HIS A 1 142 ? 2.453 23.091 1.002 1.00 98.06 142 HIS A C 1
ATOM 1172 O O . HIS A 1 142 ? 2.437 22.940 -0.222 1.00 98.06 142 HIS A O 1
ATOM 1178 N N . PHE A 1 143 ? 3.453 22.657 1.771 1.00 98.06 143 PHE A N 1
ATOM 1179 C CA . PHE A 1 143 ? 4.601 21.928 1.241 1.00 98.06 143 PHE A CA 1
ATOM 1180 C C . PHE A 1 143 ? 4.165 20.615 0.581 1.00 98.06 143 PHE A C 1
ATOM 1182 O O . PHE A 1 143 ? 4.580 20.331 -0.545 1.00 98.06 143 PHE A O 1
ATOM 1189 N N . ILE A 1 144 ? 3.282 19.859 1.243 1.00 98.19 144 ILE A N 1
ATOM 1190 C CA . ILE A 1 144 ? 2.725 18.606 0.726 1.00 98.19 144 ILE A CA 1
ATOM 1191 C C . ILE A 1 144 ? 1.876 18.859 -0.523 1.00 98.19 144 ILE A C 1
ATOM 1193 O O . ILE A 1 144 ? 2.060 18.192 -1.537 1.00 98.19 144 ILE A O 1
ATOM 1197 N N . ASN A 1 145 ? 0.973 19.843 -0.495 1.00 97.81 145 ASN A N 1
ATOM 1198 C CA . ASN A 1 145 ? 0.074 20.108 -1.622 1.00 97.81 145 ASN A CA 1
ATOM 1199 C C . ASN A 1 145 ? 0.834 20.481 -2.910 1.00 97.81 145 ASN A C 1
ATOM 1201 O O . ASN A 1 145 ? 0.381 20.186 -4.013 1.00 97.81 145 ASN A O 1
ATOM 1205 N N . ARG A 1 146 ? 2.026 21.083 -2.791 1.00 96.88 146 ARG A N 1
ATOM 1206 C CA . ARG A 1 146 ? 2.915 21.361 -3.935 1.00 96.88 146 ARG A CA 1
ATOM 1207 C C . ARG A 1 146 ? 3.580 20.116 -4.530 1.00 96.88 146 ARG A C 1
ATOM 1209 O O . ARG A 1 146 ? 4.105 20.207 -5.635 1.00 96.88 146 ARG A O 1
ATOM 1216 N N . GLN A 1 147 ? 3.549 18.972 -3.846 1.00 96.38 147 GLN A N 1
ATOM 1217 C CA . GLN A 1 147 ? 4.083 17.716 -4.376 1.00 96.38 147 GLN A CA 1
ATOM 1218 C C . GLN A 1 147 ? 3.145 17.079 -5.408 1.00 96.38 147 GLN A C 1
ATOM 1220 O O . GLN A 1 147 ? 3.625 16.374 -6.291 1.00 96.38 147 GLN A O 1
ATOM 1225 N N . TRP A 1 148 ? 1.830 17.335 -5.355 1.00 97.44 148 TRP A N 1
ATOM 1226 C CA . TRP A 1 148 ? 0.873 16.672 -6.251 1.00 97.44 148 TRP A CA 1
ATOM 1227 C C . TRP A 1 148 ? 1.178 16.871 -7.742 1.00 97.44 148 TRP A C 1
ATOM 1229 O O . TRP A 1 148 ? 1.279 15.864 -8.445 1.00 97.44 148 TRP A O 1
ATOM 1239 N N . PRO A 1 149 ? 1.431 18.097 -8.246 1.00 96.12 149 PRO A N 1
ATOM 1240 C CA . PRO A 1 149 ? 1.838 18.269 -9.640 1.00 96.12 149 PRO A CA 1
ATOM 1241 C C . PRO A 1 149 ? 3.138 17.522 -9.984 1.00 96.12 149 PRO A C 1
ATOM 1243 O O . PRO A 1 149 ? 3.248 16.959 -11.071 1.00 96.12 149 PRO A O 1
ATOM 1246 N N . LEU A 1 150 ? 4.093 17.448 -9.049 1.00 95.06 150 LEU A N 1
ATOM 1247 C CA . LEU A 1 150 ? 5.391 16.785 -9.242 1.00 95.06 150 LEU A CA 1
ATOM 1248 C C . LEU A 1 150 ? 5.280 15.256 -9.306 1.00 95.06 150 LEU A C 1
ATOM 1250 O O . LEU A 1 150 ? 6.076 14.609 -9.990 1.00 95.06 150 LEU A O 1
ATOM 1254 N N . LEU A 1 151 ? 4.296 14.678 -8.618 1.00 96.62 151 LEU A N 1
ATOM 1255 C CA . LEU A 1 151 ? 4.014 13.239 -8.607 1.00 96.62 151 LEU A CA 1
ATOM 1256 C C . LEU A 1 151 ? 3.045 12.801 -9.709 1.00 96.62 151 LEU A C 1
ATOM 1258 O O . LEU A 1 151 ? 2.843 11.605 -9.912 1.00 96.62 151 LEU A O 1
ATOM 1262 N N . SER A 1 152 ? 2.436 13.747 -10.419 1.00 97.38 152 SER A N 1
ATOM 1263 C CA . SER A 1 152 ? 1.462 13.429 -11.455 1.00 97.38 152 SER A CA 1
ATOM 1264 C C . SER A 1 152 ? 2.127 12.924 -12.739 1.00 97.38 152 SER A C 1
ATOM 1266 O O . SER A 1 152 ? 3.130 13.471 -13.213 1.00 97.38 152 SER A O 1
ATOM 1268 N N . ARG A 1 153 ? 1.576 11.858 -13.315 1.00 97.06 153 ARG A N 1
ATOM 1269 C CA . ARG A 1 153 ? 2.059 11.217 -14.543 1.00 97.06 153 ARG A CA 1
ATOM 1270 C C . ARG A 1 153 ? 0.896 10.844 -15.450 1.00 97.06 153 ARG A C 1
ATOM 1272 O O . ARG A 1 153 ? -0.238 10.671 -15.006 1.00 97.06 153 ARG A O 1
ATOM 1279 N N . LYS A 1 154 ? 1.199 10.695 -16.734 1.00 97.31 154 LYS A N 1
ATOM 1280 C CA . LYS A 1 154 ? 0.348 10.037 -17.728 1.00 97.31 154 LYS A CA 1
ATOM 1281 C C . LYS A 1 154 ? 1.223 9.282 -18.722 1.00 97.31 154 LYS A C 1
ATOM 1283 O O . LYS A 1 154 ? 2.389 9.634 -18.911 1.00 97.31 154 LYS A O 1
ATOM 1288 N N . PHE A 1 155 ? 0.664 8.253 -19.347 1.00 96.94 155 PHE A N 1
ATOM 1289 C CA . PHE A 1 155 ? 1.354 7.525 -20.408 1.00 96.94 155 PHE A CA 1
ATOM 1290 C C . PHE A 1 155 ? 1.507 8.393 -21.658 1.00 96.94 155 PHE A C 1
ATOM 1292 O O . PHE A 1 155 ? 0.616 9.176 -22.000 1.00 96.94 155 PHE A O 1
ATOM 1299 N N . THR A 1 156 ? 2.650 8.263 -22.334 1.00 96.56 156 THR A N 1
ATOM 1300 C CA . THR A 1 156 ? 2.876 8.947 -23.611 1.00 96.56 156 THR A CA 1
ATOM 1301 C C . THR A 1 156 ? 1.966 8.361 -24.690 1.00 96.56 156 THR A C 1
ATOM 1303 O O . THR A 1 156 ? 1.495 7.226 -24.596 1.00 96.56 156 THR A O 1
ATOM 1306 N N . ARG A 1 157 ? 1.731 9.125 -25.763 1.00 94.88 157 ARG A N 1
ATOM 1307 C CA . ARG A 1 157 ? 0.935 8.634 -26.898 1.00 94.88 157 ARG A CA 1
ATOM 1308 C C . ARG A 1 157 ? 1.519 7.359 -27.506 1.00 94.88 157 ARG A C 1
ATOM 1310 O O . ARG A 1 157 ? 0.746 6.476 -27.855 1.00 94.88 157 ARG A O 1
ATOM 1317 N N . ASP A 1 158 ? 2.846 7.253 -27.603 1.00 95.50 158 ASP A N 1
ATOM 1318 C CA . ASP A 1 158 ? 3.497 6.067 -28.177 1.00 95.50 158 ASP A CA 1
ATOM 1319 C C . ASP A 1 158 ? 3.148 4.801 -27.385 1.00 95.50 158 ASP A C 1
ATOM 1321 O O . ASP A 1 158 ? 2.763 3.798 -27.973 1.00 95.50 158 ASP A O 1
ATOM 1325 N N . VAL A 1 159 ? 3.143 4.875 -26.050 1.00 95.62 159 VAL A N 1
ATOM 1326 C CA . VAL A 1 159 ? 2.746 3.740 -25.202 1.00 95.62 159 VAL A CA 1
ATOM 1327 C C . VAL A 1 159 ? 1.288 3.354 -25.424 1.00 95.62 159 VAL A C 1
ATOM 1329 O O . VAL A 1 159 ? 0.981 2.171 -25.492 1.00 95.62 159 VAL A O 1
ATOM 1332 N N . LEU A 1 160 ? 0.381 4.323 -25.570 1.00 93.50 160 LEU A N 1
ATOM 1333 C CA . LEU A 1 160 ? -1.038 4.029 -25.793 1.00 93.50 160 LEU A CA 1
ATOM 1334 C C . LEU A 1 160 ? -1.285 3.337 -27.146 1.00 93.50 160 LEU A C 1
ATOM 1336 O O . LEU A 1 160 ? -2.115 2.432 -27.226 1.00 93.50 160 LEU A O 1
ATOM 1340 N N . PHE A 1 161 ? -0.561 3.731 -28.199 1.00 93.50 161 PHE A N 1
ATOM 1341 C CA . PHE A 1 161 ? -0.723 3.156 -29.541 1.00 93.50 161 PHE A CA 1
ATOM 1342 C C . PHE A 1 161 ? 0.078 1.866 -29.758 1.00 93.50 161 PHE A C 1
ATOM 1344 O O . PHE A 1 161 ? -0.393 0.978 -30.463 1.00 93.50 161 PHE A O 1
ATOM 1351 N N . ASN A 1 162 ? 1.249 1.740 -29.130 1.00 93.56 162 ASN A N 1
ATOM 1352 C CA . ASN A 1 162 ? 2.197 0.639 -29.321 1.00 93.56 162 ASN A CA 1
ATOM 1353 C C . ASN A 1 162 ? 2.455 -0.143 -28.019 1.00 93.56 162 ASN A C 1
ATOM 1355 O O . ASN A 1 162 ? 3.570 -0.599 -27.775 1.00 93.56 162 ASN A O 1
ATOM 1359 N N . HIS A 1 163 ? 1.431 -0.303 -27.173 1.00 90.12 163 HIS A N 1
ATOM 1360 C CA . HIS A 1 163 ? 1.537 -0.900 -25.832 1.00 90.12 163 HIS A CA 1
ATOM 1361 C C . HIS A 1 163 ? 2.193 -2.291 -25.803 1.00 90.12 163 HIS A C 1
ATOM 1363 O O . HIS A 1 163 ? 2.862 -2.620 -24.829 1.00 90.12 163 HIS A O 1
ATOM 1369 N N . THR A 1 164 ? 2.079 -3.085 -26.872 1.00 91.19 164 THR A N 1
ATOM 1370 C CA . THR A 1 164 ? 2.713 -4.414 -26.984 1.00 91.19 164 THR A CA 1
ATOM 1371 C C . THR A 1 164 ? 4.244 -4.374 -27.035 1.00 91.19 164 THR A C 1
ATOM 1373 O O . THR A 1 164 ? 4.886 -5.409 -26.881 1.00 91.19 164 THR A O 1
ATOM 1376 N N . LEU A 1 165 ? 4.851 -3.198 -27.233 1.00 94.25 165 LEU A N 1
ATOM 1377 C CA . LEU A 1 165 ? 6.304 -3.003 -27.215 1.00 94.25 165 LEU A CA 1
ATOM 1378 C C . LEU A 1 165 ? 6.841 -2.565 -25.848 1.00 94.25 165 LEU A C 1
ATOM 1380 O O . LEU A 1 165 ? 8.056 -2.419 -25.700 1.00 94.25 165 LEU A O 1
ATOM 1384 N N . TYR A 1 166 ? 5.971 -2.332 -24.864 1.00 94.31 166 TYR A N 1
ATOM 1385 C CA . TYR A 1 166 ? 6.362 -1.806 -23.562 1.00 94.31 166 TYR A CA 1
ATOM 1386 C C . TYR A 1 166 ? 6.043 -2.787 -22.429 1.00 94.31 166 TYR A C 1
ATOM 1388 O O . TYR A 1 166 ? 4.950 -3.350 -22.388 1.00 94.31 166 TYR A O 1
ATOM 1396 N N . PRO A 1 167 ? 6.934 -2.938 -21.433 1.00 93.06 167 PRO A N 1
ATOM 1397 C CA . PRO A 1 167 ? 6.708 -3.786 -20.265 1.00 93.06 167 PRO A CA 1
ATOM 1398 C C . PRO A 1 167 ? 5.815 -3.105 -19.206 1.00 93.06 167 PRO A C 1
ATOM 1400 O O . PRO A 1 167 ? 6.067 -3.211 -18.003 1.00 93.06 167 PRO A O 1
ATOM 1403 N N . VAL A 1 168 ? 4.779 -2.376 -19.632 1.00 93.38 168 VAL A N 1
ATOM 1404 C CA . VAL A 1 168 ? 3.855 -1.637 -18.756 1.00 93.38 168 VAL A CA 1
ATOM 1405 C C . VAL A 1 168 ? 2.404 -1.844 -19.179 1.00 93.38 168 VAL A C 1
ATOM 1407 O O . VAL A 1 168 ? 2.109 -2.080 -20.345 1.00 93.38 168 VAL A O 1
ATOM 1410 N N . VAL A 1 169 ? 1.498 -1.722 -18.216 1.00 91.94 169 VAL A N 1
ATOM 1411 C CA . VAL A 1 169 ? 0.048 -1.751 -18.397 1.00 91.94 169 VAL A CA 1
ATOM 1412 C C . VAL A 1 169 ? -0.443 -0.300 -18.414 1.00 91.94 169 VAL A C 1
ATOM 1414 O O . VAL A 1 169 ? -0.473 0.344 -17.363 1.00 91.94 169 VAL A O 1
ATOM 1417 N N . PRO A 1 170 ? -0.766 0.269 -19.589 1.00 94.38 170 PRO A N 1
ATOM 1418 C CA . PRO A 1 170 ? -1.217 1.648 -19.664 1.00 94.38 170 PRO A CA 1
ATOM 1419 C C . PRO A 1 170 ? -2.636 1.830 -19.118 1.00 94.38 170 PRO A C 1
ATOM 1421 O O . PRO A 1 170 ? -3.492 0.959 -19.264 1.00 94.38 170 PRO A O 1
ATOM 1424 N N . VAL A 1 171 ? -2.900 3.011 -18.554 1.00 96.25 171 VAL A N 1
ATOM 1425 C CA . VAL A 1 171 ? -4.236 3.451 -18.116 1.00 96.25 171 VAL A CA 1
ATOM 1426 C C . VAL A 1 171 ? -4.635 4.755 -18.817 1.00 96.25 171 VAL A C 1
ATOM 1428 O O . VAL A 1 171 ? -3.748 5.530 -19.193 1.00 96.25 171 VAL A O 1
ATOM 1431 N N . PRO A 1 172 ? -5.943 5.012 -19.020 1.00 95.62 172 PRO A N 1
ATOM 1432 C CA . PRO A 1 172 ? -6.401 6.114 -19.867 1.00 95.62 172 PRO A CA 1
ATOM 1433 C C . PRO A 1 172 ? -6.235 7.507 -19.245 1.00 95.62 172 PRO A C 1
ATOM 1435 O O . PRO A 1 172 ? -6.017 8.473 -19.977 1.00 95.62 172 PRO A O 1
ATOM 1438 N N . ASN A 1 173 ? -6.333 7.632 -17.919 1.00 97.44 173 ASN A N 1
ATOM 1439 C CA . ASN A 1 173 ? -6.341 8.925 -17.237 1.00 97.44 173 ASN A CA 1
ATOM 1440 C C . ASN A 1 173 ? -5.003 9.225 -16.536 1.00 97.44 173 ASN A C 1
ATOM 1442 O O . ASN A 1 173 ? -4.276 8.298 -16.164 1.00 97.44 173 ASN A O 1
ATOM 1446 N N . PRO A 1 174 ? -4.689 10.510 -16.269 1.00 97.69 174 PRO A N 1
ATOM 1447 C CA . PRO A 1 174 ? -3.608 10.882 -15.364 1.00 97.69 174 PRO A CA 1
ATOM 1448 C C . PRO A 1 174 ? -3.696 10.179 -14.008 1.00 97.69 174 PRO A C 1
ATOM 1450 O O . PRO A 1 174 ? -4.780 9.984 -13.462 1.00 97.69 174 PRO A O 1
ATOM 1453 N N . PHE A 1 175 ? -2.542 9.846 -13.445 1.00 97.62 175 PHE A N 1
ATOM 1454 C CA . PHE A 1 175 ? -2.411 9.207 -12.140 1.00 97.62 175 PHE A CA 1
ATOM 1455 C C . PHE A 1 175 ? -1.257 9.827 -11.349 1.00 97.62 175 PHE A C 1
ATOM 1457 O O . PHE A 1 175 ? -0.545 10.709 -11.833 1.00 97.62 175 PHE A O 1
ATOM 1464 N N . PHE A 1 176 ? -1.076 9.365 -10.117 1.00 97.88 176 PHE A N 1
ATOM 1465 C CA . PHE A 1 176 ? -0.041 9.837 -9.207 1.00 97.88 176 PHE A CA 1
ATOM 1466 C C . PHE A 1 176 ? 0.835 8.663 -8.795 1.00 97.88 176 PHE A C 1
ATOM 1468 O O . PHE A 1 176 ? 0.335 7.577 -8.505 1.00 97.88 176 PHE A O 1
ATOM 1475 N N . VAL A 1 177 ? 2.144 8.882 -8.797 1.00 96.69 177 VAL A N 1
ATOM 1476 C CA . VAL A 1 177 ? 3.119 7.863 -8.402 1.00 96.69 177 VAL A CA 1
ATOM 1477 C C . VAL A 1 177 ? 3.458 7.987 -6.917 1.00 96.69 177 VAL A C 1
ATOM 1479 O O . VAL A 1 177 ? 3.323 9.082 -6.361 1.00 96.69 177 VAL A O 1
ATOM 1482 N N . PRO A 1 178 ? 3.963 6.922 -6.267 1.00 95.19 178 PRO A N 1
ATOM 1483 C CA . PRO A 1 178 ? 4.502 7.045 -4.918 1.00 95.19 178 PRO A CA 1
ATOM 1484 C C . PRO A 1 178 ? 5.679 8.027 -4.864 1.00 95.19 178 PRO A C 1
ATOM 1486 O O . PRO A 1 178 ? 5.721 8.871 -3.982 1.00 95.19 178 PRO A O 1
ATOM 1489 N N . GLY A 1 179 ? 6.600 7.995 -5.832 1.00 90.06 179 GLY A N 1
ATOM 1490 C CA . GLY A 1 179 ? 7.745 8.909 -5.898 1.00 90.06 179 GLY A CA 1
ATOM 1491 C C . GLY A 1 179 ? 9.098 8.202 -5.798 1.00 90.06 179 GLY A C 1
ATOM 1492 O O . GLY A 1 179 ? 9.188 6.987 -5.615 1.00 90.06 179 GLY A O 1
ATOM 1493 N N . GLY A 1 180 ? 10.183 8.963 -5.969 1.00 87.81 180 GLY A N 1
ATOM 1494 C CA . GLY A 1 180 ? 11.534 8.400 -6.050 1.00 87.81 180 GLY A CA 1
ATOM 1495 C C . GLY A 1 180 ? 11.685 7.450 -7.243 1.00 87.81 180 GLY A C 1
ATOM 1496 O O . GLY A 1 180 ? 11.359 7.813 -8.367 1.00 87.81 180 GLY A O 1
ATOM 1497 N N . ARG A 1 181 ? 12.155 6.222 -7.025 1.00 84.62 181 ARG A N 1
ATOM 1498 C CA . ARG A 1 181 ? 12.286 5.198 -8.080 1.00 84.62 181 ARG A CA 1
ATOM 1499 C C . ARG A 1 181 ? 10.952 4.628 -8.576 1.00 84.62 181 ARG A C 1
ATOM 1501 O O . ARG A 1 181 ? 10.917 4.021 -9.642 1.00 84.62 181 ARG A O 1
ATOM 1508 N N . PHE A 1 182 ? 9.869 4.791 -7.816 1.00 86.94 182 PHE A N 1
ATOM 1509 C CA . PHE A 1 182 ? 8.553 4.252 -8.151 1.00 86.94 182 PHE A CA 1
ATOM 1510 C C . PHE A 1 182 ? 7.844 5.213 -9.096 1.00 86.94 182 PHE A C 1
ATOM 1512 O O . PHE A 1 182 ? 7.249 6.198 -8.665 1.00 86.94 182 PHE A O 1
ATOM 1519 N N . GLN A 1 183 ? 7.980 4.953 -10.395 1.00 88.25 183 GLN A N 1
ATOM 1520 C CA . GLN A 1 183 ? 7.527 5.862 -11.447 1.00 88.25 183 GLN A CA 1
ATOM 1521 C C . GLN A 1 183 ? 6.188 5.463 -12.077 1.00 88.25 183 GLN A C 1
ATOM 1523 O O . GLN A 1 183 ? 5.704 6.207 -12.911 1.00 88.25 183 GLN A O 1
ATOM 1528 N N . VAL A 1 184 ? 5.541 4.368 -11.671 1.00 92.12 184 VAL A N 1
ATOM 1529 C CA . VAL A 1 184 ? 4.191 3.977 -12.136 1.00 92.12 184 VAL A CA 1
ATOM 1530 C C . VAL A 1 184 ? 3.227 3.950 -10.944 1.00 92.12 184 VAL A C 1
ATOM 1532 O O . VAL A 1 184 ? 3.664 4.020 -9.796 1.00 92.12 184 VAL A O 1
ATOM 1535 N N . TYR A 1 185 ? 1.915 3.908 -11.190 1.00 95.56 185 TYR A N 1
ATOM 1536 C CA . TYR A 1 185 ? 0.917 3.749 -10.130 1.00 95.56 185 TYR A CA 1
ATOM 1537 C C . TYR A 1 185 ? 1.134 2.435 -9.360 1.00 95.56 185 TYR A C 1
ATOM 1539 O O . TYR A 1 185 ? 1.492 1.418 -9.957 1.00 95.56 185 TYR A O 1
ATOM 1547 N N . PHE A 1 186 ? 0.890 2.461 -8.050 1.00 97.69 186 PHE A N 1
ATOM 1548 C CA . PHE A 1 186 ? 0.853 1.290 -7.167 1.00 97.69 186 PHE A CA 1
ATOM 1549 C C . PHE A 1 186 ? -0.520 1.217 -6.509 1.00 97.69 186 PHE A C 1
ATOM 1551 O O . PHE A 1 186 ? -1.115 2.256 -6.201 1.00 97.69 186 PHE A O 1
ATOM 1558 N N . TYR A 1 187 ? -1.047 0.008 -6.342 1.00 98.44 187 TYR A N 1
ATOM 1559 C CA . TYR A 1 187 ? -2.438 -0.180 -5.957 1.00 98.44 187 TYR A CA 1
ATOM 1560 C C . TYR A 1 187 ? -2.723 0.382 -4.561 1.00 98.44 187 TYR A C 1
ATOM 1562 O O . TYR A 1 187 ? -3.458 1.364 -4.440 1.00 98.44 187 TYR A O 1
ATOM 1570 N N . TRP A 1 188 ? -2.144 -0.187 -3.505 1.00 98.44 188 TRP A N 1
ATOM 1571 C CA . TRP A 1 188 ? -2.504 0.239 -2.150 1.00 98.44 188 TRP A CA 1
ATOM 1572 C C . TRP A 1 188 ? -1.991 1.652 -1.813 1.00 98.44 188 TRP A C 1
ATOM 1574 O O . TRP A 1 188 ? -2.702 2.397 -1.147 1.00 98.44 188 TRP A O 1
ATOM 1584 N N . ASP A 1 189 ? -0.843 2.093 -2.351 1.00 98.31 189 ASP A N 1
ATOM 1585 C CA . ASP A 1 189 ? -0.319 3.462 -2.216 1.00 98.31 189 ASP A CA 1
ATOM 1586 C C . ASP A 1 189 ? -1.354 4.506 -2.650 1.00 98.31 189 ASP A C 1
ATOM 1588 O O . ASP A 1 189 ? -1.516 5.558 -2.019 1.00 98.31 189 ASP A O 1
ATOM 1592 N N . SER A 1 190 ? -2.095 4.184 -3.715 1.00 98.62 190 SER A N 1
ATOM 1593 C CA . SER A 1 190 ? -3.116 5.060 -4.277 1.00 98.62 190 SER A CA 1
ATOM 1594 C C . SER A 1 190 ? -4.277 5.316 -3.317 1.00 98.62 190 SER A C 1
ATOM 1596 O O . SER A 1 190 ? -4.956 6.326 -3.480 1.00 98.62 190 SER A O 1
ATOM 1598 N N . PHE A 1 191 ? -4.477 4.484 -2.287 1.00 98.81 191 PHE A N 1
ATOM 1599 C CA . PHE A 1 191 ? -5.480 4.721 -1.244 1.00 98.81 191 PHE A CA 1
ATOM 1600 C C . PHE A 1 191 ? -5.181 6.009 -0.482 1.00 98.81 191 PHE A C 1
ATOM 1602 O O . PHE A 1 191 ? -6.016 6.911 -0.401 1.00 98.81 191 PHE A O 1
ATOM 1609 N N . TRP A 1 192 ? -3.957 6.130 0.032 1.00 98.75 192 TRP A N 1
ATOM 1610 C CA . TRP A 1 192 ? -3.547 7.316 0.776 1.00 98.75 192 TRP A CA 1
ATOM 1611 C C . TRP A 1 192 ? -3.376 8.517 -0.142 1.00 98.75 192 TRP A C 1
ATOM 1613 O O . TRP A 1 192 ? -3.765 9.619 0.244 1.00 98.75 192 TRP A O 1
ATOM 1623 N N . ILE A 1 193 ? -2.873 8.324 -1.366 1.00 98.81 193 ILE A N 1
ATOM 1624 C CA . ILE A 1 193 ? -2.837 9.408 -2.354 1.00 98.81 193 ILE A CA 1
ATOM 1625 C C . ILE A 1 193 ? -4.251 9.952 -2.588 1.00 98.81 193 ILE A C 1
ATOM 1627 O O . ILE A 1 193 ? -4.457 11.158 -2.474 1.00 98.81 193 ILE A O 1
ATOM 1631 N N . LEU A 1 194 ? -5.239 9.085 -2.827 1.00 98.75 194 LEU A N 1
ATOM 1632 C CA . LEU A 1 194 ? -6.632 9.480 -3.016 1.00 98.75 194 LEU A CA 1
ATOM 1633 C C . LEU A 1 194 ? -7.186 10.231 -1.799 1.00 98.75 194 LEU A C 1
ATOM 1635 O O . LEU A 1 194 ? -7.787 11.289 -1.983 1.00 98.75 194 LEU A O 1
ATOM 1639 N N . LYS A 1 195 ? -6.930 9.770 -0.567 1.00 98.38 195 LYS A N 1
ATOM 1640 C CA . LYS A 1 195 ? -7.303 10.517 0.651 1.00 98.38 195 LYS A CA 1
ATOM 1641 C C . LYS A 1 195 ? -6.706 11.925 0.665 1.00 98.38 195 LYS A C 1
ATOM 1643 O O . LYS A 1 195 ? -7.423 12.895 0.905 1.00 98.38 195 LYS A O 1
ATOM 1648 N N . GLY A 1 196 ? -5.420 12.048 0.336 1.00 98.31 196 GLY A N 1
ATOM 1649 C CA . GLY A 1 196 ? -4.730 13.332 0.229 1.00 98.31 196 GLY A CA 1
ATOM 1650 C C . GLY A 1 196 ? -5.355 14.265 -0.806 1.00 98.31 196 GLY A C 1
ATOM 1651 O O . GLY A 1 196 ? -5.617 15.426 -0.499 1.00 98.31 196 GLY A O 1
ATOM 1652 N N . LEU A 1 197 ? -5.655 13.744 -1.999 1.00 98.62 197 LEU A N 1
ATOM 1653 C CA . LEU A 1 197 ? -6.326 14.485 -3.069 1.00 98.62 197 LEU A CA 1
ATOM 1654 C C . LEU A 1 197 ? -7.715 14.970 -2.630 1.00 98.62 197 LEU A C 1
ATOM 1656 O O . LEU A 1 197 ? -8.057 16.133 -2.837 1.00 98.62 197 LEU A O 1
ATOM 1660 N N . LEU A 1 198 ? -8.505 14.117 -1.968 1.00 98.19 198 LEU A N 1
ATOM 1661 C CA . LEU A 1 198 ? -9.822 14.488 -1.441 1.00 98.19 198 LEU A CA 1
ATOM 1662 C C . LEU A 1 198 ? -9.735 15.530 -0.311 1.00 98.19 198 LEU A C 1
ATOM 1664 O O . LEU A 1 198 ? -10.609 16.399 -0.214 1.00 98.19 198 LEU A O 1
ATOM 1668 N N . ALA A 1 199 ? -8.696 15.471 0.528 1.00 96.19 199 ALA A N 1
ATOM 1669 C CA . ALA A 1 199 ? -8.436 16.456 1.580 1.00 96.19 199 ALA A CA 1
ATOM 1670 C C . ALA A 1 199 ? -8.050 17.836 1.014 1.00 96.19 199 ALA A C 1
ATOM 1672 O O . ALA A 1 199 ? -8.331 18.860 1.641 1.00 96.19 199 ALA A O 1
ATOM 1673 N N . THR A 1 200 ? -7.462 17.880 -0.185 1.00 97.25 200 THR A N 1
ATOM 1674 C CA . THR A 1 200 ? -7.118 19.114 -0.910 1.00 97.25 200 THR A CA 1
ATOM 1675 C C . THR A 1 200 ? -8.106 19.467 -2.026 1.00 97.25 200 THR A C 1
ATOM 1677 O O . THR A 1 200 ? -7.761 20.225 -2.927 1.00 97.25 200 THR A O 1
ATOM 1680 N N . ASP A 1 201 ? -9.339 18.951 -1.956 1.00 96.31 201 ASP A N 1
ATOM 1681 C CA . ASP A 1 201 ? -10.451 19.229 -2.880 1.00 96.31 201 ASP A CA 1
ATOM 1682 C C . ASP A 1 201 ? -10.183 18.872 -4.365 1.00 96.31 201 ASP A C 1
ATOM 1684 O O . ASP A 1 201 ? -10.892 19.330 -5.260 1.00 96.31 201 ASP A O 1
ATOM 1688 N N . MET A 1 202 ? -9.218 17.988 -4.636 1.00 98.06 202 MET A N 1
ATOM 1689 C CA . MET A 1 202 ? -8.861 17.498 -5.977 1.00 98.06 202 MET A CA 1
ATOM 1690 C C . MET A 1 202 ? -9.734 16.296 -6.383 1.00 98.06 202 MET A C 1
ATOM 1692 O O . MET A 1 202 ? -9.271 15.163 -6.552 1.00 98.06 202 MET A O 1
ATOM 1696 N N . ILE A 1 203 ? -11.044 16.540 -6.472 1.00 98.06 203 ILE A N 1
ATOM 1697 C CA . ILE A 1 203 ? -12.072 15.511 -6.691 1.00 98.06 203 ILE A CA 1
ATOM 1698 C C . ILE A 1 203 ? -11.973 14.864 -8.078 1.00 98.06 203 ILE A C 1
ATOM 1700 O O . ILE A 1 203 ? -12.194 13.659 -8.208 1.00 98.06 203 ILE A O 1
ATOM 1704 N N . HIS A 1 204 ? -11.652 15.635 -9.117 1.00 98.19 204 HIS A N 1
ATOM 1705 C CA . HIS A 1 204 ? -11.523 15.113 -10.478 1.00 98.19 204 HIS A CA 1
ATOM 1706 C C . HIS A 1 204 ? -10.277 14.230 -10.597 1.00 98.19 204 HIS A C 1
ATOM 1708 O O . HIS A 1 204 ? -10.346 13.117 -11.114 1.00 98.19 204 HIS A O 1
ATOM 1714 N N . SER A 1 205 ? -9.161 14.668 -10.013 1.00 98.56 205 SER A N 1
ATOM 1715 C CA . SER A 1 205 ? -7.939 13.867 -9.904 1.00 98.56 205 SER A CA 1
ATOM 1716 C C . SER A 1 205 ? -8.157 12.553 -9.144 1.00 98.56 205 SER A C 1
ATOM 1718 O O . SER A 1 205 ? -7.684 11.505 -9.583 1.00 98.56 205 SER A O 1
ATOM 1720 N N . ALA A 1 206 ? -8.914 12.573 -8.040 1.00 98.62 206 ALA A N 1
ATOM 1721 C CA . ALA A 1 206 ? -9.290 11.353 -7.323 1.00 98.62 206 ALA A CA 1
ATOM 1722 C C . ALA A 1 206 ? -10.145 10.417 -8.198 1.00 98.62 206 ALA A C 1
ATOM 1724 O O . ALA A 1 206 ? -9.896 9.213 -8.234 1.00 98.62 206 ALA A O 1
ATOM 1725 N N . LYS A 1 207 ? -11.106 10.959 -8.961 1.00 98.56 207 LYS A N 1
ATOM 1726 C CA . LYS A 1 207 ? -11.931 10.172 -9.892 1.00 98.56 207 LYS A CA 1
ATOM 1727 C C . LYS A 1 207 ? -11.097 9.497 -10.984 1.00 98.56 207 LYS A C 1
ATOM 1729 O O . LYS A 1 207 ? -11.337 8.330 -11.272 1.00 98.56 207 LYS A O 1
ATOM 1734 N N . ASN A 1 208 ? -10.083 10.178 -11.521 1.00 98.56 208 ASN A N 1
ATOM 1735 C CA . ASN A 1 208 ? -9.175 9.604 -12.519 1.00 98.56 208 ASN A CA 1
ATOM 1736 C C . ASN A 1 208 ? -8.472 8.335 -12.012 1.00 98.56 208 ASN A C 1
ATOM 1738 O O . ASN A 1 208 ? -8.395 7.352 -12.748 1.00 98.56 208 ASN A O 1
ATOM 1742 N N . ILE A 1 209 ? -8.003 8.328 -10.755 1.00 98.56 209 ILE A N 1
ATOM 1743 C CA . ILE A 1 209 ? -7.419 7.131 -10.122 1.00 98.56 209 ILE A CA 1
ATOM 1744 C C . ILE A 1 209 ? -8.447 5.994 -10.092 1.00 98.56 209 ILE A C 1
ATOM 1746 O O . ILE A 1 209 ? -8.140 4.867 -10.480 1.00 98.56 209 ILE A O 1
ATOM 1750 N N . LEU A 1 210 ? -9.678 6.293 -9.669 1.00 98.88 210 LEU A N 1
ATOM 1751 C CA . LEU A 1 210 ? -10.742 5.296 -9.549 1.00 98.88 210 LEU A CA 1
ATOM 1752 C C . LEU A 1 210 ? -11.129 4.701 -10.904 1.00 98.88 210 LEU A C 1
ATOM 1754 O O . LEU A 1 210 ? -11.312 3.494 -11.018 1.00 98.88 210 LEU A O 1
ATOM 1758 N N . GLU A 1 211 ? -11.228 5.536 -11.936 1.00 98.69 211 GLU A N 1
ATOM 1759 C CA . GLU A 1 211 ? -11.526 5.107 -13.302 1.00 98.69 211 GLU A CA 1
ATOM 1760 C C . GLU A 1 211 ? -10.379 4.299 -13.920 1.00 98.69 211 GLU A C 1
ATOM 1762 O O . GLU A 1 211 ? -10.634 3.333 -14.634 1.00 98.69 211 GLU A O 1
ATOM 1767 N N . ASN A 1 212 ? -9.123 4.624 -13.600 1.00 98.56 212 ASN A N 1
ATOM 1768 C CA . ASN A 1 212 ? -7.969 3.827 -14.015 1.00 98.56 212 ASN A CA 1
ATOM 1769 C C . ASN A 1 212 ? -7.989 2.426 -13.387 1.00 98.56 212 ASN A C 1
ATOM 1771 O O . ASN A 1 212 ? -7.768 1.437 -14.081 1.00 98.56 212 ASN A O 1
ATOM 1775 N N . PHE A 1 213 ? -8.294 2.312 -12.095 1.00 98.69 213 PHE A N 1
ATOM 1776 C CA . PHE A 1 213 ? -8.433 1.005 -11.449 1.00 98.69 213 PHE A CA 1
ATOM 1777 C C . PHE A 1 213 ? -9.662 0.232 -11.924 1.00 98.69 213 PHE A C 1
ATOM 1779 O O . PHE A 1 213 ? -9.577 -0.976 -12.138 1.00 98.69 213 PHE A O 1
ATOM 1786 N N . ALA A 1 214 ? -10.775 0.921 -12.173 1.00 98.56 214 ALA A N 1
ATOM 1787 C CA . ALA A 1 214 ? -11.953 0.336 -12.799 1.00 98.56 214 ALA A CA 1
ATOM 1788 C C . ALA A 1 214 ? -11.626 -0.241 -14.186 1.00 98.56 214 ALA A C 1
ATOM 1790 O O . ALA A 1 214 ? -11.995 -1.377 -14.480 1.00 98.56 214 ALA A O 1
ATOM 1791 N N . PHE A 1 215 ? -10.883 0.513 -15.004 1.00 97.88 215 PHE A N 1
ATOM 1792 C CA . PHE A 1 215 ? -10.358 0.054 -16.287 1.00 97.88 215 PHE A CA 1
ATOM 1793 C C . PHE A 1 215 ? -9.527 -1.217 -16.089 1.00 97.88 215 PHE A C 1
ATOM 1795 O O . PHE A 1 215 ? -9.846 -2.246 -16.669 1.00 97.88 215 PHE A O 1
ATOM 1802 N N . ILE A 1 216 ? -8.537 -1.203 -15.195 1.00 97.06 216 ILE A N 1
ATOM 1803 C CA . ILE A 1 216 ? -7.686 -2.370 -14.924 1.00 97.06 216 ILE A CA 1
ATOM 1804 C C . ILE A 1 216 ? -8.500 -3.605 -14.508 1.00 97.06 216 ILE A C 1
ATOM 1806 O O . ILE A 1 216 ? -8.273 -4.679 -15.059 1.00 97.06 216 ILE A O 1
ATOM 1810 N N . ILE A 1 217 ? -9.463 -3.476 -13.588 1.00 98.25 217 ILE A N 1
ATOM 1811 C CA . ILE A 1 217 ? -10.333 -4.592 -13.173 1.00 98.25 217 ILE A CA 1
ATOM 1812 C C . ILE A 1 217 ? -11.143 -5.123 -14.359 1.00 98.25 217 ILE A C 1
ATOM 1814 O O . ILE A 1 217 ? -11.390 -6.329 -14.469 1.00 98.25 217 ILE A O 1
ATOM 1818 N N . GLU A 1 218 ? -11.556 -4.251 -15.276 1.00 96.69 218 GLU A N 1
ATOM 1819 C CA . GLU A 1 218 ? -12.299 -4.687 -16.448 1.00 96.69 218 GLU A CA 1
ATOM 1820 C C . GLU A 1 218 ? -11.457 -5.597 -1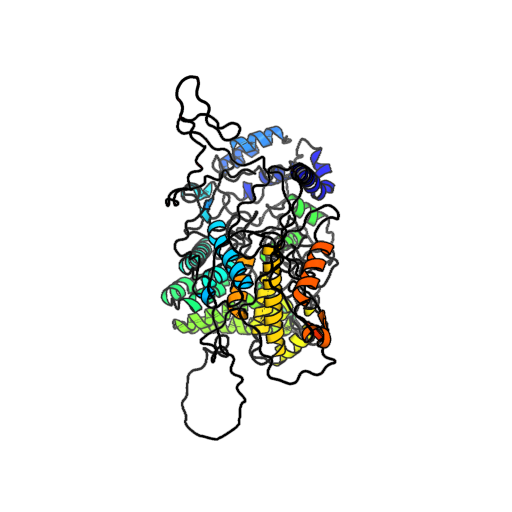7.357 1.00 96.69 218 GLU A C 1
ATOM 1822 O O . GLU A 1 218 ? -11.947 -6.651 -17.767 1.00 96.69 218 GLU A O 1
ATOM 1827 N N . TYR A 1 219 ? -10.175 -5.283 -17.562 1.00 92.00 219 TYR A N 1
ATOM 1828 C CA . TYR A 1 219 ? -9.277 -6.087 -18.405 1.00 92.00 219 TYR A CA 1
ATOM 1829 C C . TYR A 1 219 ? -8.636 -7.279 -17.681 1.00 92.00 219 TYR A C 1
ATOM 1831 O O . TYR A 1 219 ? -8.585 -8.374 -18.234 1.00 92.00 219 TYR A O 1
ATOM 1839 N N . HIS A 1 220 ? -8.159 -7.092 -16.449 1.00 92.06 220 HIS A N 1
ATOM 1840 C CA . HIS A 1 220 ? -7.380 -8.090 -15.705 1.00 92.06 220 HIS A CA 1
ATOM 1841 C C . HIS A 1 220 ? -8.202 -8.883 -14.679 1.00 92.06 220 HIS A C 1
ATOM 1843 O O . HIS A 1 220 ? -7.750 -9.916 -14.192 1.00 92.06 220 HIS A O 1
ATOM 1849 N N . GLY A 1 221 ? -9.404 -8.420 -14.328 1.00 95.56 221 GLY A N 1
ATOM 1850 C CA . GLY A 1 221 ? -10.259 -9.030 -13.300 1.00 95.56 221 GLY A CA 1
ATOM 1851 C C . GLY A 1 221 ? -9.915 -8.638 -11.860 1.00 95.56 221 GLY A C 1
ATOM 1852 O O . GLY A 1 221 ? -10.728 -8.855 -10.967 1.00 95.56 221 GLY A O 1
ATOM 1853 N N . PHE A 1 222 ? -8.752 -8.030 -11.633 1.00 96.88 222 PHE A N 1
ATOM 1854 C CA . PHE A 1 222 ? -8.289 -7.499 -10.351 1.00 96.88 222 PHE A CA 1
ATOM 1855 C C . PHE A 1 222 ? -7.261 -6.389 -10.596 1.00 96.88 222 PHE A C 1
ATOM 1857 O O . PHE A 1 222 ? -6.833 -6.184 -11.733 1.00 96.88 222 PHE A O 1
ATOM 1864 N N . ILE A 1 223 ? -6.858 -5.678 -9.543 1.00 98.06 223 ILE A N 1
ATOM 1865 C CA . ILE A 1 223 ? -5.823 -4.645 -9.634 1.00 98.06 223 ILE A CA 1
ATOM 1866 C C . ILE A 1 223 ? -4.462 -5.272 -9.280 1.00 98.06 223 ILE A C 1
ATOM 1868 O O . ILE A 1 223 ? -4.294 -5.751 -8.158 1.00 98.06 223 ILE A O 1
ATOM 1872 N N . PRO A 1 224 ? -3.474 -5.285 -10.194 1.00 96.25 224 PRO A N 1
ATOM 1873 C CA . PRO A 1 224 ? -2.140 -5.770 -9.890 1.00 96.25 224 PRO A CA 1
ATOM 1874 C C . PRO A 1 224 ? -1.414 -4.796 -8.959 1.00 96.25 224 PRO A C 1
ATOM 1876 O O . PRO A 1 224 ? -1.792 -3.634 -8.832 1.00 96.25 224 PRO A O 1
ATOM 1879 N N . ASN A 1 225 ? -0.323 -5.254 -8.350 1.00 95.56 225 ASN A N 1
ATOM 1880 C CA . ASN A 1 225 ? 0.522 -4.463 -7.457 1.00 95.56 225 ASN A CA 1
ATOM 1881 C C . ASN A 1 225 ? 0.887 -3.093 -8.069 1.00 95.56 225 ASN A C 1
ATOM 1883 O O . ASN A 1 225 ? 0.758 -2.061 -7.414 1.00 95.56 225 ASN A O 1
ATOM 1887 N N . SER A 1 226 ? 1.266 -3.072 -9.350 1.00 94.62 226 SER A N 1
ATOM 1888 C CA . SER A 1 226 ? 1.544 -1.849 -10.108 1.00 94.62 226 SER A CA 1
ATOM 1889 C C . SER A 1 226 ? 1.406 -2.097 -11.615 1.00 94.62 226 SER A C 1
ATOM 1891 O O . SER A 1 226 ? 1.307 -3.238 -12.063 1.00 94.62 226 SER A O 1
ATOM 1893 N N . GLY A 1 227 ? 1.409 -1.026 -12.411 1.00 92.31 227 GLY A N 1
ATOM 1894 C CA . GLY A 1 227 ? 1.328 -1.057 -13.874 1.00 92.31 227 GLY A CA 1
ATOM 1895 C C . GLY A 1 227 ? 2.581 -1.552 -14.602 1.00 92.31 227 GLY A C 1
ATOM 1896 O O . GLY A 1 227 ? 2.717 -1.281 -15.787 1.00 92.31 227 GLY A O 1
ATOM 1897 N N . HIS A 1 228 ? 3.507 -2.248 -13.945 1.00 91.69 228 HIS A N 1
ATOM 1898 C CA . HIS A 1 228 ? 4.596 -2.953 -14.629 1.00 91.69 228 HIS A CA 1
ATOM 1899 C C . HIS A 1 228 ? 4.173 -4.379 -14.966 1.00 91.69 228 HIS A C 1
ATOM 1901 O O . HIS A 1 228 ? 3.596 -5.068 -14.122 1.00 91.69 228 HIS A O 1
ATOM 1907 N N . ILE A 1 229 ? 4.532 -4.869 -16.158 1.00 90.44 229 ILE A N 1
ATOM 1908 C CA . ILE A 1 229 ? 4.195 -6.244 -16.547 1.00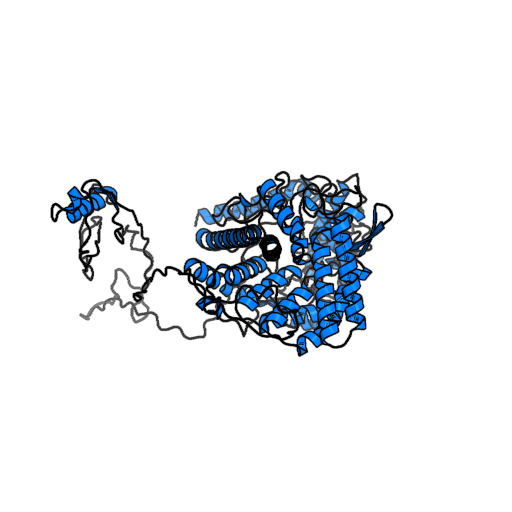 90.44 229 ILE A CA 1
ATOM 1909 C C . ILE A 1 229 ? 4.754 -7.253 -15.546 1.00 90.44 229 ILE A C 1
ATOM 1911 O O . ILE A 1 229 ? 4.042 -8.179 -15.187 1.00 90.44 229 ILE A O 1
ATOM 1915 N N . GLN A 1 230 ? 5.952 -7.009 -15.002 1.00 90.38 230 GLN A N 1
ATOM 1916 C CA . GLN A 1 230 ? 6.630 -7.826 -13.983 1.00 90.38 230 GLN A CA 1
ATOM 1917 C C . GLN A 1 230 ? 5.815 -8.058 -12.699 1.00 90.38 230 GLN A C 1
ATOM 1919 O O . GLN A 1 230 ? 6.109 -8.957 -11.911 1.00 90.38 230 GLN A O 1
ATOM 1924 N N . LEU A 1 231 ? 4.785 -7.239 -12.489 1.00 91.50 231 LEU A N 1
ATOM 1925 C CA . LEU A 1 231 ? 3.955 -7.194 -11.294 1.00 91.50 231 LEU A CA 1
ATOM 1926 C C . LEU A 1 231 ? 2.503 -7.630 -11.584 1.00 91.50 231 LEU A C 1
ATOM 1928 O O . LEU A 1 231 ? 1.667 -7.609 -10.686 1.00 91.50 231 LEU A O 1
ATOM 1932 N N . SER A 1 232 ? 2.203 -8.048 -12.820 1.00 89.25 232 SER A N 1
ATOM 1933 C CA . SER A 1 232 ? 0.839 -8.189 -13.356 1.00 89.25 232 SER A CA 1
ATOM 1934 C C . SER A 1 232 ? 0.000 -9.348 -12.806 1.00 89.25 232 SER A C 1
ATOM 1936 O O . SER A 1 232 ? -1.220 -9.285 -12.919 1.00 89.25 232 SER A O 1
ATOM 1938 N N . ARG A 1 233 ? 0.589 -10.397 -12.206 1.00 90.12 233 ARG A N 1
ATOM 1939 C CA . ARG A 1 233 ? -0.185 -11.527 -11.631 1.00 90.12 233 ARG A CA 1
ATOM 1940 C C . ARG A 1 233 ? -0.349 -11.490 -10.116 1.00 90.12 233 ARG A C 1
ATOM 1942 O O . ARG A 1 233 ? -1.015 -12.364 -9.554 1.00 90.12 233 ARG A O 1
ATOM 1949 N N . ARG A 1 234 ? 0.267 -10.523 -9.439 1.00 92.50 234 ARG A N 1
ATOM 1950 C CA . ARG A 1 234 ? 0.123 -10.352 -7.990 1.00 92.50 234 ARG A CA 1
ATOM 1951 C C . ARG A 1 234 ? -0.587 -9.049 -7.688 1.00 92.50 234 ARG A C 1
ATOM 1953 O O . ARG A 1 234 ? -0.331 -8.046 -8.344 1.00 92.50 234 ARG A O 1
ATOM 1960 N N . SER A 1 235 ? -1.485 -9.087 -6.716 1.00 96.75 235 SER A N 1
ATOM 1961 C CA . SER A 1 235 ? -2.251 -7.920 -6.282 1.00 96.75 235 SER A CA 1
ATOM 1962 C C . SER A 1 235 ? -1.439 -7.071 -5.290 1.00 96.75 235 SER A C 1
ATOM 1964 O O . SER A 1 235 ? -0.221 -7.207 -5.152 1.00 96.75 235 SER A O 1
ATOM 1966 N N . GLN A 1 236 ? -2.141 -6.200 -4.583 1.00 97.62 236 GLN A N 1
ATOM 1967 C CA . GLN A 1 236 ? -1.759 -5.575 -3.321 1.00 97.62 236 GLN A CA 1
ATOM 1968 C C . GLN A 1 236 ? -2.972 -5.578 -2.367 1.00 97.62 236 GLN A C 1
ATOM 1970 O O . GLN A 1 236 ? -4.036 -6.059 -2.783 1.00 97.62 236 GLN A O 1
ATOM 1975 N N . PRO A 1 237 ? -2.860 -5.087 -1.115 1.00 98.56 237 PRO A N 1
ATOM 1976 C CA . PRO A 1 237 ? -3.994 -5.014 -0.191 1.00 98.56 237 PRO A CA 1
ATOM 1977 C C . PRO A 1 237 ? -5.239 -4.367 -0.837 1.00 98.56 237 PRO A C 1
ATOM 1979 O O . PRO A 1 237 ? -5.128 -3.268 -1.389 1.00 98.56 237 PRO A O 1
ATOM 1982 N N . PRO A 1 238 ? -6.416 -5.029 -0.807 1.00 98.44 238 PRO A N 1
ATOM 1983 C CA . PRO A 1 238 ? -7.539 -4.690 -1.682 1.00 98.44 238 PRO A CA 1
ATOM 1984 C C . PRO A 1 238 ? -8.376 -3.517 -1.166 1.00 98.44 238 PRO A C 1
ATOM 1986 O O . PRO A 1 238 ? -9.482 -3.703 -0.655 1.00 98.44 238 PRO A O 1
ATOM 1989 N N . LEU A 1 239 ? -7.828 -2.310 -1.303 1.00 98.75 239 LEU A N 1
ATOM 1990 C CA . LEU A 1 239 ? -8.390 -1.066 -0.770 1.00 98.75 239 LEU A CA 1
ATOM 1991 C C . LEU A 1 239 ? -9.258 -0.283 -1.773 1.00 98.75 239 LEU A C 1
ATOM 1993 O O . LEU A 1 239 ? -9.726 0.812 -1.458 1.00 98.75 239 LEU A O 1
ATOM 1997 N N . PHE A 1 240 ? -9.497 -0.799 -2.984 1.00 98.81 240 PHE A N 1
ATOM 1998 C CA . PHE A 1 240 ? -10.283 -0.091 -4.005 1.00 98.81 240 PHE A CA 1
ATOM 1999 C C . PHE A 1 240 ? -11.727 0.182 -3.564 1.00 98.81 240 PHE A C 1
ATOM 2001 O O . PHE A 1 240 ? -12.251 1.272 -3.796 1.00 98.81 240 PHE A O 1
ATOM 2008 N N . THR A 1 241 ? -12.363 -0.755 -2.855 1.00 98.81 241 THR A N 1
ATOM 2009 C CA . THR A 1 241 ? -13.724 -0.552 -2.328 1.00 98.81 241 THR A CA 1
ATOM 2010 C C . THR A 1 241 ? -13.763 0.604 -1.318 1.00 98.81 241 THR A C 1
ATOM 2012 O O . THR A 1 241 ? -14.685 1.418 -1.346 1.00 98.81 241 THR A O 1
ATOM 2015 N N . GLN A 1 242 ? -12.738 0.742 -0.474 1.00 98.62 242 GLN A N 1
ATOM 2016 C CA . GLN A 1 242 ? -12.582 1.848 0.475 1.00 98.62 242 GLN A CA 1
ATOM 2017 C C . GLN A 1 242 ? -12.308 3.165 -0.251 1.00 98.62 242 GLN A C 1
ATOM 2019 O O . GLN A 1 242 ? -12.885 4.183 0.117 1.00 98.62 242 GLN A O 1
ATOM 2024 N N . MET A 1 243 ? -11.499 3.161 -1.317 1.00 98.88 243 MET A N 1
ATOM 2025 C CA . MET A 1 243 ? -11.304 4.351 -2.156 1.00 98.88 243 MET A CA 1
ATOM 2026 C C . MET A 1 243 ? -12.634 4.853 -2.743 1.00 98.88 243 MET A C 1
ATOM 2028 O O . MET A 1 243 ? -12.904 6.057 -2.742 1.00 98.88 243 MET A O 1
ATOM 2032 N N . ILE A 1 244 ? -13.490 3.935 -3.212 1.00 98.88 244 ILE A N 1
ATOM 2033 C CA . ILE A 1 244 ? -14.841 4.268 -3.686 1.00 98.88 244 ILE A CA 1
ATOM 2034 C C . ILE A 1 244 ? -15.704 4.810 -2.545 1.00 98.88 244 ILE A C 1
ATOM 2036 O O . ILE A 1 244 ? -16.425 5.786 -2.755 1.00 98.88 244 ILE A O 1
ATOM 2040 N N . ALA A 1 245 ? -15.613 4.236 -1.342 1.00 98.69 245 ALA A N 1
ATOM 2041 C CA . ALA A 1 245 ? -16.338 4.728 -0.173 1.00 98.69 245 ALA A CA 1
ATOM 2042 C C . ALA A 1 245 ? -15.913 6.156 0.210 1.00 98.69 245 ALA A C 1
ATOM 2044 O O . ALA A 1 245 ? -16.779 7.012 0.395 1.00 98.69 245 ALA A O 1
ATOM 2045 N N . ASP A 1 246 ? -14.610 6.444 0.244 1.00 98.38 246 ASP A N 1
ATOM 2046 C CA . ASP A 1 246 ? -14.069 7.777 0.526 1.00 98.38 246 ASP A CA 1
ATOM 2047 C C . ASP A 1 246 ? -14.549 8.799 -0.513 1.00 98.38 246 ASP A C 1
ATOM 2049 O O . ASP A 1 246 ? -15.081 9.856 -0.159 1.00 98.38 246 ASP A O 1
ATOM 2053 N N . TYR A 1 247 ? -14.455 8.462 -1.802 1.00 98.75 247 TYR A N 1
ATOM 2054 C CA . TYR A 1 247 ? -14.938 9.319 -2.885 1.00 98.75 247 TYR A CA 1
ATOM 2055 C C . TYR A 1 247 ? -16.450 9.554 -2.811 1.00 98.75 247 TYR A C 1
ATOM 2057 O O . TYR A 1 247 ? -16.918 10.694 -2.914 1.00 98.75 247 TYR A O 1
ATOM 2065 N N . PHE A 1 248 ? -17.231 8.493 -2.597 1.00 98.44 248 PHE A N 1
ATOM 2066 C CA . PHE A 1 248 ? -18.681 8.581 -2.469 1.00 98.44 248 PHE A CA 1
ATOM 2067 C C . PHE A 1 248 ? -19.085 9.401 -1.241 1.00 98.44 248 PHE A C 1
ATOM 2069 O O . PHE A 1 248 ? -20.015 10.202 -1.323 1.00 98.44 248 PHE A O 1
ATOM 2076 N N . SER A 1 249 ? -18.366 9.276 -0.122 1.00 96.75 249 SER A N 1
ATOM 2077 C CA . SER A 1 249 ? -18.648 10.031 1.102 1.00 96.75 249 SER A CA 1
ATOM 2078 C C . SER A 1 249 ? -18.602 11.545 0.866 1.00 96.75 249 SER A C 1
ATOM 2080 O O . SER A 1 249 ? -19.485 12.253 1.361 1.00 96.75 249 SER A O 1
ATOM 2082 N N . LYS A 1 250 ? -17.641 12.010 0.053 1.00 95.88 250 LYS A N 1
ATOM 2083 C CA . LYS A 1 250 ? -17.396 13.419 -0.284 1.00 95.88 250 LYS A CA 1
ATOM 2084 C C . LYS A 1 250 ? -18.309 13.936 -1.398 1.00 95.88 250 LYS A C 1
ATOM 2086 O O . LYS A 1 250 ? -18.736 15.083 -1.336 1.00 95.88 250 LYS A O 1
ATOM 2091 N N . THR A 1 251 ? -18.596 13.121 -2.413 1.00 97.69 251 THR A N 1
ATOM 2092 C CA . THR A 1 251 ? -19.289 13.569 -3.640 1.00 97.69 251 THR A CA 1
ATOM 2093 C C . THR A 1 251 ? -20.774 13.234 -3.683 1.00 97.69 251 THR A C 1
ATOM 2095 O O . THR A 1 251 ? -21.527 13.901 -4.387 1.00 97.69 251 THR A O 1
ATOM 2098 N N . LYS A 1 252 ? -21.193 12.185 -2.964 1.00 97.44 252 LYS A N 1
ATOM 2099 C CA . LYS A 1 252 ? -22.519 11.562 -3.084 1.00 97.44 252 LYS A CA 1
ATOM 2100 C C . LYS A 1 252 ? -22.881 11.190 -4.534 1.00 97.44 252 LYS A C 1
ATOM 2102 O O . LYS A 1 252 ? -24.059 11.163 -4.883 1.00 97.44 252 LYS A O 1
ATOM 2107 N N . ASP A 1 253 ? -21.894 10.882 -5.387 1.00 98.06 253 ASP A N 1
ATOM 2108 C CA . ASP A 1 253 ? -22.115 10.496 -6.790 1.00 98.06 253 ASP A CA 1
ATOM 2109 C C . ASP A 1 253 ? -22.697 9.070 -6.889 1.00 98.06 253 ASP A C 1
ATOM 2111 O O . ASP A 1 253 ? -22.000 8.079 -7.121 1.00 98.06 253 ASP A O 1
ATOM 2115 N N . ILE A 1 254 ? -24.016 8.966 -6.690 1.00 98.06 254 ILE A N 1
ATOM 2116 C CA . ILE A 1 254 ? -24.773 7.704 -6.739 1.00 98.06 254 ILE A CA 1
ATOM 2117 C C . ILE A 1 254 ? -24.659 7.043 -8.120 1.00 98.06 254 ILE A C 1
ATOM 2119 O O . ILE A 1 254 ? -24.640 5.814 -8.220 1.00 98.06 254 ILE A O 1
ATOM 2123 N N . LYS A 1 255 ? -24.576 7.839 -9.196 1.00 98.25 255 LYS A N 1
ATOM 2124 C CA . LYS A 1 255 ? -24.485 7.316 -10.565 1.00 98.25 255 LYS A CA 1
ATOM 2125 C C . LYS A 1 255 ? -23.149 6.614 -10.777 1.00 98.25 255 LYS A C 1
ATOM 2127 O O . LYS A 1 255 ? -23.141 5.496 -11.283 1.00 98.25 255 LYS A O 1
ATOM 2132 N N . PHE A 1 256 ? -22.047 7.240 -10.369 1.00 98.38 256 PHE A N 1
ATOM 2133 C CA . PHE A 1 256 ? -20.726 6.624 -10.442 1.00 98.38 256 PHE A CA 1
ATOM 2134 C C . PHE A 1 256 ? -20.644 5.364 -9.579 1.00 98.38 256 PHE A C 1
ATOM 2136 O O . PHE A 1 256 ? -20.221 4.320 -10.072 1.00 98.38 256 PHE A O 1
ATOM 2143 N N . LEU A 1 257 ? -21.150 5.416 -8.342 1.00 98.62 257 LEU A N 1
ATOM 2144 C CA . LEU A 1 257 ? -21.192 4.250 -7.459 1.00 98.62 257 LEU A CA 1
ATOM 2145 C C . LEU A 1 257 ? -21.922 3.060 -8.104 1.00 98.62 257 LEU A C 1
ATOM 2147 O O . LEU A 1 257 ? -21.428 1.933 -8.070 1.00 98.62 257 LEU A O 1
ATOM 2151 N N . LYS A 1 258 ? -23.073 3.312 -8.742 1.00 98.38 258 LYS A N 1
ATOM 2152 C CA . LYS A 1 258 ? -23.838 2.276 -9.450 1.00 98.38 258 LYS A CA 1
ATOM 2153 C C . LYS A 1 258 ? -23.044 1.647 -10.597 1.00 98.38 258 LYS A C 1
ATOM 2155 O O . LYS A 1 258 ? -23.127 0.437 -10.789 1.00 98.38 258 LYS A O 1
ATOM 2160 N N . THR A 1 259 ? -22.288 2.451 -11.345 1.00 98.12 259 THR A N 1
ATOM 2161 C CA . THR A 1 259 ? -21.444 1.978 -12.455 1.00 98.12 259 THR A CA 1
ATOM 2162 C C . THR A 1 259 ? -20.269 1.131 -11.968 1.00 98.12 259 THR A C 1
ATOM 2164 O O . THR A 1 259 ? -19.913 0.161 -12.627 1.00 98.12 259 THR A O 1
ATOM 2167 N N . ILE A 1 260 ? -19.677 1.471 -10.820 1.00 98.38 260 ILE A N 1
ATOM 2168 C CA . ILE A 1 260 ? -18.481 0.792 -10.303 1.00 98.38 260 ILE A CA 1
ATOM 2169 C C . ILE A 1 260 ? -18.809 -0.481 -9.514 1.00 98.38 260 ILE A C 1
ATOM 2171 O O . ILE A 1 260 ? -18.004 -1.409 -9.502 1.00 98.38 260 ILE A O 1
ATOM 2175 N N . LEU A 1 261 ? -19.990 -0.580 -8.893 1.00 98.62 261 LEU A N 1
ATOM 2176 C CA . LEU A 1 261 ? -20.360 -1.722 -8.047 1.00 98.62 261 LEU A CA 1
ATOM 2177 C C . LEU A 1 261 ? -20.111 -3.111 -8.686 1.00 98.62 261 LEU A C 1
ATOM 2179 O O . LEU A 1 261 ? -19.587 -3.980 -7.987 1.00 98.62 261 LEU A O 1
ATOM 2183 N N . PRO A 1 262 ? -20.414 -3.366 -9.977 1.00 98.56 262 PRO A N 1
ATOM 2184 C CA . PRO A 1 262 ? -20.077 -4.640 -10.618 1.00 98.56 262 PRO A CA 1
ATOM 2185 C C . PRO A 1 262 ? -18.573 -4.954 -10.643 1.00 98.56 262 PRO A C 1
ATOM 2187 O O . PRO A 1 262 ? -18.190 -6.112 -10.493 1.00 98.56 262 PRO A O 1
ATOM 2190 N N . LEU A 1 263 ? -17.716 -3.940 -10.783 1.00 98.69 263 LEU A N 1
ATOM 2191 C CA . LEU A 1 263 ? -16.260 -4.104 -10.815 1.00 98.69 263 LEU A CA 1
ATOM 2192 C C . LEU A 1 263 ? -15.703 -4.433 -9.426 1.00 98.69 263 LEU A C 1
ATOM 2194 O O . LEU A 1 263 ? -14.828 -5.284 -9.306 1.00 98.69 263 LEU A O 1
ATOM 2198 N N . LEU A 1 264 ? -16.275 -3.860 -8.364 1.00 98.69 264 LEU A N 1
ATOM 2199 C CA . LEU A 1 264 ? -15.934 -4.234 -6.984 1.00 98.69 264 LEU A CA 1
ATOM 2200 C C . LEU A 1 264 ? -16.220 -5.712 -6.714 1.00 98.69 264 LEU A C 1
ATOM 2202 O O . LEU A 1 264 ? -15.410 -6.424 -6.123 1.00 98.69 264 LEU A O 1
ATOM 2206 N N . LYS A 1 265 ? -17.368 -6.197 -7.200 1.00 98.44 265 LYS A N 1
ATOM 2207 C CA . LYS A 1 265 ? -17.735 -7.615 -7.111 1.00 98.44 265 LYS A CA 1
ATOM 2208 C C . LYS A 1 265 ? -16.756 -8.494 -7.892 1.00 98.44 265 LYS A C 1
ATOM 2210 O O . LYS A 1 265 ? -16.376 -9.548 -7.391 1.00 98.44 265 LYS A O 1
ATOM 2215 N N . LYS A 1 266 ? -16.331 -8.057 -9.082 1.00 98.69 266 LYS A N 1
ATOM 2216 C CA . LYS A 1 266 ? -15.351 -8.760 -9.926 1.00 98.69 266 LYS A CA 1
ATOM 2217 C C . LYS A 1 266 ? -13.991 -8.889 -9.236 1.00 98.69 266 LYS A C 1
ATOM 2219 O O . LYS A 1 266 ? -13.440 -9.984 -9.190 1.00 98.69 266 LYS A O 1
ATOM 2224 N N . GLU A 1 267 ? -13.499 -7.815 -8.619 1.00 98.69 267 GLU A N 1
ATOM 2225 C CA . GLU A 1 267 ? -12.267 -7.878 -7.829 1.00 98.69 267 GLU A CA 1
ATOM 2226 C C . GLU A 1 267 ? -12.421 -8.830 -6.636 1.00 98.69 267 GLU A C 1
ATOM 2228 O O . GLU A 1 267 ? -11.547 -9.659 -6.389 1.00 98.69 267 GLU A O 1
ATOM 2233 N N . MET A 1 268 ? -13.549 -8.782 -5.919 1.00 98.50 268 MET A N 1
ATOM 2234 C CA . MET A 1 268 ? -13.789 -9.735 -4.833 1.00 98.50 268 MET A CA 1
ATOM 2235 C C . MET A 1 268 ? -13.784 -11.176 -5.342 1.00 98.50 268 MET A C 1
ATOM 2237 O O . MET A 1 268 ? -13.091 -12.000 -4.758 1.00 98.50 268 MET A O 1
ATOM 2241 N N . GLN A 1 269 ? -14.431 -11.476 -6.472 1.00 98.19 269 GLN A N 1
ATOM 2242 C CA . GLN A 1 269 ? -14.386 -12.809 -7.087 1.00 98.19 269 GLN A CA 1
ATOM 2243 C C . GLN A 1 269 ? -12.953 -13.288 -7.362 1.00 98.19 269 GLN A C 1
ATOM 2245 O O . GLN A 1 269 ? -12.675 -14.473 -7.190 1.00 98.19 269 GLN A O 1
ATOM 2250 N N . PHE A 1 270 ? -12.024 -12.405 -7.741 1.00 97.81 270 PHE A N 1
ATOM 2251 C CA . PHE A 1 270 ? -10.614 -12.779 -7.857 1.00 97.81 270 PHE A CA 1
ATOM 2252 C C . PHE A 1 270 ? -10.033 -13.259 -6.518 1.00 97.81 270 PHE A C 1
ATOM 2254 O O . PHE A 1 270 ? -9.426 -14.334 -6.478 1.00 97.81 270 PHE A O 1
ATOM 2261 N N . TRP A 1 271 ? -10.240 -12.512 -5.429 1.00 98.12 271 TRP A N 1
ATOM 2262 C CA . TRP A 1 271 ? -9.778 -12.913 -4.095 1.00 98.12 271 TRP A CA 1
ATOM 2263 C C . TRP A 1 271 ? -10.415 -14.231 -3.657 1.00 98.12 271 TRP A C 1
ATOM 2265 O O . TRP A 1 271 ? -9.722 -15.113 -3.153 1.00 98.12 271 TRP A O 1
ATOM 2275 N N . GLU A 1 272 ? -11.709 -14.402 -3.918 1.00 96.81 272 GLU A N 1
ATOM 2276 C CA . GLU A 1 272 ? -12.451 -15.620 -3.584 1.00 96.81 272 GLU A CA 1
ATOM 2277 C C . GLU A 1 272 ? -11.962 -16.846 -4.355 1.00 96.81 272 GLU A C 1
ATOM 2279 O O . GLU A 1 272 ? -11.809 -17.921 -3.789 1.00 96.81 272 GLU A O 1
ATOM 2284 N N . ASN A 1 273 ? -11.677 -16.695 -5.645 1.00 96.38 273 ASN A N 1
ATOM 2285 C CA . ASN A 1 273 ? -11.269 -17.822 -6.476 1.00 96.38 273 ASN A CA 1
ATOM 2286 C C . ASN A 1 273 ? -9.806 -18.214 -6.255 1.00 96.38 273 ASN A C 1
ATOM 2288 O O . ASN A 1 273 ? -9.445 -19.371 -6.459 1.00 96.38 273 ASN A O 1
ATOM 2292 N N . ASN A 1 274 ? -8.948 -17.263 -5.868 1.00 95.69 274 ASN A N 1
ATOM 2293 C CA . ASN A 1 274 ? -7.502 -17.471 -5.923 1.00 95.69 274 ASN A CA 1
ATOM 2294 C C . ASN A 1 274 ? -6.784 -17.375 -4.569 1.00 95.69 274 ASN A C 1
ATOM 2296 O O . ASN A 1 274 ? -5.666 -17.888 -4.442 1.00 95.69 274 ASN A O 1
ATOM 2300 N N . ARG A 1 275 ? -7.369 -16.721 -3.558 1.00 96.56 275 ARG A N 1
ATOM 2301 C CA . ARG A 1 275 ? -6.684 -16.367 -2.297 1.00 96.56 275 ARG A CA 1
ATOM 2302 C C . ARG A 1 275 ? -7.347 -16.934 -1.045 1.00 96.56 275 ARG A C 1
ATOM 2304 O O . ARG A 1 275 ? -6.889 -16.656 0.057 1.00 96.56 275 ARG A O 1
ATOM 2311 N N . THR A 1 276 ? -8.374 -17.762 -1.196 1.00 96.94 276 THR A N 1
ATOM 2312 C CA . THR A 1 276 ? -9.066 -18.381 -0.062 1.00 96.94 276 THR A CA 1
ATOM 2313 C C . THR A 1 276 ? -8.335 -19.596 0.482 1.00 96.94 276 THR A C 1
ATOM 2315 O O . THR A 1 276 ? -7.669 -20.337 -0.257 1.00 96.94 276 THR A O 1
ATOM 2318 N N . ILE A 1 277 ? -8.544 -19.845 1.771 1.00 96.75 277 ILE A N 1
ATOM 2319 C CA . ILE A 1 277 ? -8.134 -21.055 2.467 1.00 96.75 277 ILE A CA 1
ATOM 2320 C C . ILE A 1 277 ? -9.166 -21.449 3.528 1.00 96.75 277 ILE A C 1
ATOM 2322 O O . ILE A 1 277 ? -9.752 -20.597 4.193 1.00 96.75 277 ILE A O 1
ATOM 2326 N N . ASN A 1 278 ? -9.363 -22.758 3.683 1.00 96.38 278 ASN A N 1
ATOM 2327 C CA . ASN A 1 278 ? -10.132 -23.346 4.772 1.00 96.38 278 ASN A CA 1
ATOM 2328 C C . ASN A 1 278 ? -9.180 -24.018 5.752 1.00 96.38 278 ASN A C 1
ATOM 2330 O O . ASN A 1 278 ? -8.300 -24.772 5.332 1.00 96.38 278 ASN A O 1
ATOM 2334 N N . ILE A 1 279 ? -9.394 -23.787 7.041 1.00 95.94 279 ILE A N 1
ATOM 2335 C CA . ILE A 1 279 ? -8.707 -24.509 8.111 1.00 95.94 279 ILE A CA 1
ATOM 2336 C C . ILE A 1 279 ? -9.735 -25.115 9.062 1.00 95.94 279 ILE A C 1
ATOM 2338 O O . ILE A 1 279 ? -10.833 -24.583 9.221 1.00 95.94 279 ILE A O 1
ATOM 2342 N N . THR A 1 280 ? -9.370 -26.223 9.700 1.00 94.38 280 THR A N 1
ATOM 2343 C CA . THR A 1 280 ? -10.195 -26.871 10.722 1.00 94.38 280 THR A CA 1
ATOM 2344 C C . THR A 1 280 ? -9.469 -26.789 12.058 1.00 94.38 280 THR A C 1
ATOM 2346 O O . THR A 1 280 ? -8.344 -27.279 12.169 1.00 94.38 280 THR A O 1
ATOM 2349 N N . LEU A 1 281 ? -10.104 -26.169 13.052 1.00 91.44 281 LEU A N 1
ATOM 2350 C CA . LEU A 1 281 ? -9.621 -26.052 14.430 1.00 91.44 281 LEU A CA 1
ATOM 2351 C C . LEU A 1 281 ? -10.765 -26.422 15.375 1.00 91.44 281 LEU A C 1
ATOM 2353 O O . LEU A 1 281 ? -11.889 -25.982 15.160 1.00 91.44 281 LEU A O 1
ATOM 2357 N N . ASP A 1 282 ? -10.496 -27.265 16.374 1.00 87.44 282 ASP A N 1
ATOM 2358 C CA . ASP A 1 282 ? -11.486 -27.729 17.363 1.00 87.44 282 ASP A CA 1
ATOM 2359 C C . ASP A 1 282 ? -12.814 -28.209 16.740 1.00 87.44 282 ASP A C 1
ATOM 2361 O O . ASP A 1 282 ? -13.904 -27.800 17.143 1.00 87.44 282 ASP A O 1
ATOM 2365 N N . ASP A 1 283 ? -12.712 -29.042 15.697 1.00 89.62 283 ASP A N 1
ATOM 2366 C CA . ASP A 1 283 ? -13.831 -29.574 14.899 1.00 89.62 283 ASP A CA 1
ATOM 2367 C C . ASP A 1 283 ? -14.717 -28.512 14.211 1.00 89.62 283 ASP A C 1
ATOM 2369 O O . ASP A 1 283 ? -15.792 -28.819 13.687 1.00 89.62 283 ASP A O 1
ATOM 2373 N N . LYS A 1 284 ? -14.254 -27.258 14.142 1.00 93.06 284 LYS A N 1
ATOM 2374 C CA . LYS A 1 284 ? -14.898 -26.159 13.417 1.00 93.06 284 LYS A CA 1
ATOM 2375 C C . LYS A 1 284 ? -14.108 -25.793 12.171 1.00 93.06 284 LYS A C 1
ATOM 2377 O O . LYS A 1 284 ? -12.885 -25.669 12.190 1.00 93.06 284 LYS A O 1
ATOM 2382 N N . ASN A 1 285 ? -14.829 -25.590 11.072 1.00 95.19 285 ASN A N 1
ATOM 2383 C CA . ASN A 1 285 ? -14.249 -25.100 9.829 1.00 95.19 285 ASN A CA 1
ATOM 2384 C C . ASN A 1 285 ? -14.291 -23.575 9.804 1.00 95.19 285 ASN A C 1
ATOM 2386 O O . ASN A 1 285 ? -15.356 -22.977 9.958 1.00 95.19 285 ASN A O 1
ATOM 2390 N N . HIS A 1 286 ? -13.141 -22.973 9.542 1.00 96.69 286 HIS A N 1
ATOM 2391 C CA . HIS A 1 286 ? -12.970 -21.538 9.396 1.00 96.69 286 HIS A CA 1
ATOM 2392 C C . HIS A 1 286 ? -12.480 -21.213 7.989 1.00 96.69 286 HIS A C 1
ATOM 2394 O O . HIS A 1 286 ? -11.694 -21.960 7.401 1.00 96.69 286 HIS A O 1
ATOM 2400 N N . PHE A 1 287 ? -12.952 -20.089 7.459 1.00 95.94 287 PHE A N 1
ATOM 2401 C CA . PHE A 1 287 ? -12.655 -19.633 6.106 1.00 95.94 287 PHE A CA 1
ATOM 2402 C C . PHE A 1 287 ? -11.925 -18.295 6.170 1.00 95.94 287 PHE A C 1
ATOM 2404 O O . PHE A 1 287 ? -12.384 -17.372 6.845 1.00 95.94 287 PHE A O 1
ATOM 2411 N N . PHE A 1 288 ? -10.815 -18.194 5.443 1.00 98.50 288 PHE A N 1
ATOM 2412 C CA . PHE A 1 288 ? -9.935 -17.031 5.432 1.00 98.50 288 PHE A CA 1
ATOM 2413 C C . PHE A 1 288 ? -9.394 -16.725 4.039 1.00 98.50 288 PHE A C 1
ATOM 2415 O O . PHE A 1 288 ? -9.511 -17.516 3.102 1.00 98.50 288 PHE A O 1
ATOM 2422 N N . TYR A 1 289 ? -8.732 -15.579 3.946 1.00 98.44 289 TYR A N 1
ATOM 2423 C CA . TYR A 1 289 ? -7.921 -15.147 2.821 1.00 98.44 289 TYR A CA 1
ATOM 2424 C C . TYR A 1 289 ? -6.452 -15.075 3.235 1.00 98.44 289 TYR A C 1
ATOM 2426 O O . TYR A 1 289 ? -6.130 -14.746 4.378 1.00 98.44 289 TYR A O 1
ATOM 2434 N N . GLN A 1 290 ? -5.559 -15.356 2.291 1.00 97.06 290 GLN A N 1
ATOM 2435 C CA . GLN A 1 290 ? -4.112 -15.252 2.460 1.00 97.06 290 GLN A CA 1
ATOM 2436 C C . GLN A 1 290 ? -3.479 -14.589 1.237 1.00 97.06 290 GLN A C 1
ATOM 2438 O O . GLN A 1 290 ? -3.917 -14.818 0.107 1.00 97.06 290 GLN A O 1
ATOM 2443 N N . TYR A 1 291 ? -2.414 -13.816 1.447 1.00 98.00 291 TYR A N 1
ATOM 2444 C CA . TYR A 1 291 ? -1.562 -13.391 0.339 1.00 98.00 291 TYR A CA 1
ATOM 2445 C C . TYR A 1 291 ? -0.894 -14.634 -0.255 1.00 98.00 291 TYR A C 1
ATOM 2447 O O . TYR A 1 291 ? -0.229 -15.396 0.448 1.00 98.00 291 TYR A O 1
ATOM 2455 N N . ARG A 1 292 ? -1.140 -14.892 -1.540 1.00 95.12 292 ARG A N 1
ATOM 2456 C CA . ARG A 1 292 ? -0.683 -16.102 -2.235 1.00 95.12 292 ARG A CA 1
ATOM 2457 C C . ARG A 1 292 ? -0.499 -15.800 -3.713 1.00 95.12 292 ARG A C 1
ATOM 2459 O O . ARG A 1 292 ? -1.303 -16.198 -4.559 1.00 95.12 292 ARG A O 1
ATOM 2466 N N . SER A 1 293 ? 0.607 -15.138 -4.014 1.00 92.81 293 SER A N 1
ATOM 2467 C CA . SER A 1 293 ? 1.129 -15.018 -5.370 1.00 92.81 293 SER A CA 1
ATOM 2468 C C . SER A 1 293 ? 1.542 -16.403 -5.864 1.00 92.81 293 SER A C 1
ATOM 2470 O O . SER A 1 293 ? 2.521 -16.983 -5.383 1.00 92.81 293 SER A O 1
ATOM 2472 N N . ILE A 1 294 ? 0.777 -16.952 -6.807 1.00 83.25 294 ILE A N 1
ATOM 2473 C CA . ILE A 1 294 ? 1.089 -18.230 -7.452 1.00 83.25 294 ILE A CA 1
ATOM 2474 C C . ILE A 1 294 ? 2.323 -18.009 -8.328 1.00 83.25 294 ILE A C 1
ATOM 2476 O O . ILE A 1 294 ? 2.244 -17.309 -9.336 1.00 83.25 294 ILE A O 1
ATOM 2480 N N . SER A 1 295 ? 3.462 -18.549 -7.896 1.00 87.88 295 SER A N 1
ATOM 2481 C CA . SER A 1 295 ? 4.712 -18.510 -8.648 1.00 87.88 295 SER A CA 1
ATOM 2482 C C . SER A 1 295 ? 5.606 -19.682 -8.278 1.00 87.88 295 SER A C 1
ATOM 2484 O O . SER A 1 295 ? 5.778 -19.973 -7.095 1.00 87.88 295 SER A O 1
ATOM 2486 N N . ASN A 1 296 ? 6.234 -20.296 -9.277 1.00 88.81 296 ASN A N 1
ATOM 2487 C CA . ASN A 1 296 ? 7.355 -21.216 -9.085 1.00 88.81 296 ASN A CA 1
ATOM 2488 C C . ASN A 1 296 ? 8.672 -20.640 -9.629 1.00 88.81 296 ASN A C 1
ATOM 2490 O O . ASN A 1 296 ? 9.580 -21.387 -9.988 1.00 88.81 296 ASN A O 1
ATOM 2494 N N . CYS A 1 297 ? 8.765 -19.310 -9.687 1.00 89.69 297 CYS A N 1
ATOM 2495 C CA . CYS A 1 297 ? 9.895 -18.584 -10.250 1.00 89.69 297 CYS A CA 1
ATOM 2496 C C . CYS A 1 297 ? 10.393 -17.478 -9.311 1.00 89.69 297 CYS A C 1
ATOM 2498 O O . CYS A 1 297 ? 9.568 -16.833 -8.651 1.00 89.69 297 CYS A O 1
ATOM 2500 N N . PRO A 1 298 ? 11.709 -17.186 -9.309 1.00 90.56 298 PRO A N 1
ATOM 2501 C CA . PRO A 1 298 ? 12.241 -15.957 -8.727 1.00 90.56 298 PRO A CA 1
ATOM 2502 C C . PRO A 1 298 ? 11.527 -14.723 -9.296 1.00 90.56 298 PRO A C 1
ATOM 2504 O O . PRO A 1 298 ? 11.176 -14.708 -10.479 1.00 90.56 298 PRO A O 1
ATOM 2507 N N . ARG A 1 299 ? 11.325 -13.678 -8.485 1.00 92.56 299 ARG A N 1
ATOM 2508 C CA . ARG A 1 299 ? 10.716 -12.436 -8.979 1.00 92.56 299 ARG A CA 1
ATOM 2509 C C . ARG A 1 299 ? 11.636 -11.779 -10.018 1.00 92.56 299 ARG A C 1
ATOM 2511 O O . ARG A 1 299 ? 12.831 -11.670 -9.754 1.00 92.56 299 ARG A O 1
ATOM 2518 N N . PRO A 1 300 ? 11.135 -11.304 -11.168 1.00 91.19 300 PRO A N 1
ATOM 2519 C CA . PRO A 1 300 ? 11.988 -10.774 -12.229 1.00 91.19 300 PRO A CA 1
ATOM 2520 C C . PRO A 1 300 ? 12.774 -9.521 -11.824 1.00 91.19 300 PRO A C 1
ATOM 2522 O O . PRO A 1 300 ? 13.918 -9.350 -12.245 1.00 91.19 300 PRO A O 1
ATOM 2525 N N . GLU A 1 301 ? 12.204 -8.672 -10.970 1.00 89.31 301 GLU A N 1
ATOM 2526 C CA . GLU A 1 301 ? 12.844 -7.454 -10.466 1.00 89.31 301 GLU A CA 1
ATOM 2527 C C . GLU A 1 301 ? 13.938 -7.703 -9.410 1.00 89.31 301 GLU A C 1
ATOM 2529 O O . GLU A 1 301 ? 14.728 -6.801 -9.137 1.00 89.31 301 GLU A O 1
ATOM 2534 N N . SER A 1 302 ? 14.019 -8.926 -8.869 1.00 89.12 302 SER A N 1
ATOM 2535 C CA . SER A 1 302 ? 15.010 -9.356 -7.865 1.00 89.12 302 SER A CA 1
ATOM 2536 C C . SER A 1 302 ? 15.533 -10.775 -8.148 1.00 89.12 302 SER A C 1
ATOM 2538 O O . SER A 1 302 ? 15.860 -11.525 -7.228 1.00 89.12 302 SER A O 1
ATOM 2540 N N . PHE A 1 303 ? 15.619 -11.160 -9.425 1.00 89.12 303 PHE A N 1
ATOM 2541 C CA . PHE A 1 303 ? 15.724 -12.559 -9.865 1.00 89.12 303 PHE A CA 1
ATOM 2542 C C . PHE A 1 303 ? 16.885 -13.322 -9.229 1.00 89.12 303 PHE A C 1
ATOM 2544 O O . PHE A 1 303 ? 16.685 -14.384 -8.640 1.00 89.12 303 PHE A O 1
ATOM 2551 N N . LEU A 1 304 ? 18.104 -12.781 -9.318 1.00 84.69 304 LEU A N 1
ATOM 2552 C CA . LEU A 1 304 ? 19.289 -13.458 -8.789 1.00 84.69 304 LEU A CA 1
ATOM 2553 C C . LEU A 1 304 ? 19.244 -13.555 -7.259 1.00 84.69 304 LEU A C 1
ATOM 2555 O O . LEU A 1 304 ? 19.613 -14.582 -6.691 1.00 84.69 304 LEU A O 1
ATOM 2559 N N . VAL A 1 305 ? 18.763 -12.498 -6.600 1.00 85.31 305 VAL A N 1
ATOM 2560 C CA . VAL A 1 305 ? 18.636 -12.435 -5.139 1.00 85.31 305 VAL A CA 1
ATOM 2561 C C . VAL A 1 305 ? 17.663 -13.508 -4.651 1.00 85.31 305 VAL A C 1
ATOM 2563 O O . VAL A 1 305 ? 18.005 -14.290 -3.767 1.00 85.31 305 VAL A O 1
ATOM 2566 N N . ASP A 1 306 ? 16.493 -13.605 -5.276 1.00 88.69 306 ASP A N 1
ATOM 2567 C CA . ASP A 1 306 ? 15.460 -14.588 -4.948 1.00 88.69 306 ASP A CA 1
ATOM 2568 C C . ASP A 1 306 ? 15.890 -16.026 -5.262 1.00 88.69 306 ASP A C 1
ATOM 2570 O O . ASP A 1 306 ? 15.602 -16.958 -4.506 1.00 88.69 306 ASP A O 1
ATOM 2574 N N . PHE A 1 307 ? 16.597 -16.227 -6.376 1.00 86.50 307 PHE A N 1
ATOM 2575 C CA . PHE A 1 307 ? 17.121 -17.534 -6.758 1.00 86.50 307 PHE A CA 1
ATOM 2576 C C . PHE A 1 307 ? 18.101 -18.083 -5.716 1.00 86.50 307 PHE A C 1
ATOM 2578 O O . PHE A 1 307 ? 17.993 -19.241 -5.305 1.00 86.50 307 PHE A O 1
ATOM 2585 N N . LEU A 1 308 ? 19.043 -17.249 -5.274 1.00 83.38 308 LEU A N 1
ATOM 2586 C CA . LEU A 1 308 ? 20.023 -17.613 -4.253 1.00 83.38 308 LEU A CA 1
ATOM 2587 C C . LEU A 1 308 ? 19.364 -17.781 -2.880 1.00 83.38 308 LEU A C 1
ATOM 2589 O O . LEU A 1 308 ? 19.629 -18.763 -2.189 1.00 83.38 308 LEU A O 1
ATOM 2593 N N . ALA A 1 309 ? 18.439 -16.884 -2.523 1.00 81.62 309 ALA A N 1
ATOM 2594 C CA . ALA A 1 309 ? 17.724 -16.936 -1.251 1.00 81.62 309 ALA A CA 1
ATOM 2595 C C . ALA A 1 309 ? 16.938 -18.240 -1.056 1.00 81.62 309 ALA A C 1
ATOM 2597 O O . ALA A 1 309 ? 16.835 -18.709 0.076 1.00 81.62 309 ALA A O 1
ATOM 2598 N N . ALA A 1 310 ? 16.399 -18.826 -2.130 1.00 85.06 310 ALA A N 1
ATOM 2599 C CA . ALA A 1 310 ? 15.727 -20.122 -2.067 1.00 85.06 310 ALA A CA 1
ATOM 2600 C C . ALA A 1 310 ? 16.714 -21.286 -1.886 1.00 85.06 310 ALA A C 1
ATOM 2602 O O . ALA A 1 310 ? 16.501 -22.138 -1.028 1.00 85.06 310 ALA A O 1
ATOM 2603 N N . LYS A 1 311 ? 17.840 -21.287 -2.616 1.00 79.19 311 LYS A N 1
ATOM 2604 C CA . LYS A 1 311 ? 18.869 -22.340 -2.502 1.00 79.19 311 LYS A CA 1
ATOM 2605 C C . LYS A 1 311 ? 19.477 -22.455 -1.105 1.00 79.19 311 LYS A C 1
ATOM 2607 O O . LYS A 1 311 ? 19.824 -23.555 -0.683 1.00 79.19 311 LYS A O 1
ATOM 2612 N N . ASP A 1 312 ? 19.593 -21.336 -0.398 1.00 71.62 312 ASP A N 1
ATOM 2613 C CA . ASP A 1 312 ? 20.205 -21.274 0.931 1.00 71.62 312 ASP A CA 1
ATOM 2614 C C . ASP A 1 312 ? 19.258 -21.706 2.073 1.00 71.62 312 ASP A C 1
ATOM 2616 O O . ASP A 1 312 ? 19.627 -21.641 3.253 1.00 71.62 312 ASP A O 1
ATOM 2620 N N . GLN A 1 313 ? 18.033 -22.145 1.758 1.00 70.44 313 GLN A N 1
ATOM 2621 C CA . GLN A 1 313 ? 17.017 -22.546 2.732 1.00 70.44 313 GLN A CA 1
ATOM 2622 C C . GLN A 1 313 ? 16.697 -24.039 2.614 1.00 70.44 313 GLN A C 1
ATOM 2624 O O . GLN A 1 313 ? 16.082 -24.493 1.659 1.00 70.44 313 GLN A O 1
ATOM 2629 N N . SER A 1 314 ? 17.085 -24.825 3.621 1.00 61.88 314 SER A N 1
ATOM 2630 C CA . SER A 1 314 ? 16.970 -26.290 3.582 1.00 61.88 314 SER A CA 1
ATOM 2631 C C . SER A 1 314 ? 15.626 -26.861 4.056 1.00 61.88 314 SER A C 1
ATOM 2633 O O . SER A 1 314 ? 15.437 -28.072 3.983 1.00 61.88 314 SER A O 1
ATOM 2635 N N . SER A 1 315 ? 14.700 -26.036 4.563 1.00 78.50 315 SER A N 1
ATOM 2636 C CA . SER A 1 315 ? 13.472 -26.523 5.220 1.00 78.50 315 SER A CA 1
ATOM 2637 C C . SER A 1 315 ? 12.183 -26.397 4.402 1.00 78.50 315 SER A C 1
ATOM 2639 O O . SER A 1 315 ? 11.178 -26.973 4.805 1.00 78.50 315 SER A O 1
ATOM 2641 N N . LEU A 1 316 ? 12.170 -25.641 3.300 1.00 84.12 316 LEU A N 1
ATOM 2642 C CA . LEU A 1 316 ? 10.998 -25.471 2.431 1.00 84.12 316 LEU A CA 1
ATOM 2643 C C . LEU A 1 316 ? 11.407 -25.655 0.961 1.00 84.12 316 LEU A C 1
ATOM 2645 O O . LEU A 1 316 ? 12.530 -25.296 0.614 1.00 84.12 316 LEU A O 1
ATOM 2649 N N . PRO A 1 317 ? 10.526 -26.185 0.090 1.00 88.75 317 PRO A N 1
ATOM 2650 C CA . PRO A 1 317 ? 10.786 -26.231 -1.348 1.00 88.75 317 PRO A CA 1
ATOM 2651 C C . PRO A 1 317 ? 11.031 -24.831 -1.931 1.00 88.75 317 PRO A C 1
ATOM 2653 O O . PRO A 1 317 ? 10.392 -23.862 -1.508 1.00 88.75 317 PRO A O 1
ATOM 2656 N N . ASN A 1 318 ? 11.908 -24.726 -2.933 1.00 88.56 318 ASN A N 1
ATOM 2657 C CA . ASN A 1 318 ? 12.262 -23.449 -3.566 1.00 88.56 318 ASN A CA 1
ATOM 2658 C C . ASN A 1 318 ? 11.032 -22.706 -4.098 1.00 88.56 318 ASN A C 1
ATOM 2660 O O . ASN A 1 318 ? 10.929 -21.492 -3.963 1.00 88.56 318 ASN A O 1
ATOM 2664 N N . GLU A 1 319 ? 10.073 -23.442 -4.652 1.00 89.38 319 GLU A N 1
ATOM 2665 C CA . GLU A 1 319 ? 8.834 -22.914 -5.212 1.00 89.38 319 GLU A CA 1
ATOM 2666 C C . GLU A 1 319 ? 7.963 -22.266 -4.127 1.00 89.38 319 GLU A C 1
ATOM 2668 O O . GLU A 1 319 ? 7.383 -21.203 -4.343 1.00 89.38 319 GLU A O 1
ATOM 2673 N N . VAL A 1 320 ? 7.928 -22.854 -2.925 1.00 91.00 320 VAL A N 1
ATOM 2674 C CA . VAL A 1 320 ? 7.221 -22.276 -1.772 1.00 91.00 320 VAL A CA 1
ATOM 2675 C C . VAL A 1 320 ? 7.895 -20.979 -1.335 1.00 91.00 320 VAL A C 1
ATOM 2677 O O . VAL A 1 320 ? 7.199 -20.010 -1.034 1.00 91.00 320 VAL A O 1
ATOM 2680 N N . ILE A 1 321 ? 9.229 -20.932 -1.335 1.00 92.25 321 ILE A N 1
ATOM 2681 C CA . ILE A 1 321 ? 9.996 -19.736 -0.963 1.00 92.25 321 ILE A CA 1
ATOM 2682 C C . ILE A 1 321 ? 9.790 -18.621 -1.991 1.00 92.25 321 ILE A C 1
ATOM 2684 O O . ILE A 1 321 ? 9.492 -17.492 -1.609 1.00 92.25 321 ILE A O 1
ATOM 2688 N N . TRP A 1 322 ? 9.880 -18.921 -3.287 1.00 92.50 322 TRP A N 1
ATOM 2689 C CA . TRP A 1 322 ? 9.634 -17.947 -4.352 1.00 92.50 322 TRP A CA 1
ATOM 2690 C C . TRP A 1 322 ? 8.201 -17.411 -4.330 1.00 92.50 322 TRP A C 1
ATOM 2692 O O . TRP A 1 322 ? 7.998 -16.196 -4.371 1.00 92.50 322 TRP A O 1
ATOM 2702 N N . SER A 1 323 ? 7.207 -18.290 -4.168 1.00 94.31 323 SER A N 1
ATOM 2703 C CA . SER A 1 323 ? 5.817 -17.877 -3.957 1.00 94.31 323 SER A CA 1
ATOM 2704 C C . SER A 1 323 ? 5.670 -17.021 -2.695 1.00 94.31 323 SER A C 1
ATOM 2706 O O . SER A 1 323 ? 4.953 -16.023 -2.720 1.00 94.31 323 SER A O 1
ATOM 2708 N N . SER A 1 324 ? 6.379 -17.337 -1.608 1.00 95.44 324 SER A N 1
ATOM 2709 C CA . SER A 1 324 ? 6.351 -16.552 -0.365 1.00 95.44 324 SER A CA 1
ATOM 2710 C C . SER A 1 324 ? 6.951 -15.162 -0.533 1.00 95.44 324 SER A C 1
ATOM 2712 O O . SER A 1 324 ? 6.347 -14.192 -0.087 1.00 95.44 324 SER A O 1
ATOM 2714 N N . LEU A 1 325 ? 8.089 -15.041 -1.220 1.00 94.50 325 LEU A N 1
ATOM 2715 C CA . LEU A 1 325 ? 8.714 -13.754 -1.538 1.00 94.50 325 LEU A CA 1
ATOM 2716 C C . LEU A 1 325 ? 7.770 -12.885 -2.381 1.00 94.50 325 LEU A C 1
ATOM 2718 O O . LEU A 1 325 ? 7.523 -11.729 -2.048 1.00 94.50 325 LEU A O 1
ATOM 2722 N N . ALA A 1 326 ? 7.161 -13.464 -3.419 1.00 95.31 326 ALA A N 1
ATOM 2723 C CA . ALA A 1 326 ? 6.160 -12.778 -4.233 1.00 95.31 326 ALA A CA 1
ATOM 2724 C C . ALA A 1 326 ? 4.876 -12.438 -3.454 1.00 95.31 326 ALA A C 1
ATOM 2726 O O . ALA A 1 326 ? 4.211 -11.448 -3.762 1.00 95.31 326 ALA A O 1
ATOM 2727 N N . SER A 1 327 ? 4.504 -13.248 -2.460 1.00 97.25 327 SER A N 1
ATOM 2728 C CA . SER A 1 327 ? 3.335 -13.010 -1.601 1.00 97.25 327 SER A CA 1
ATOM 2729 C C . SER A 1 327 ? 3.598 -11.921 -0.559 1.00 97.25 327 SER A C 1
ATOM 2731 O O . SER A 1 327 ? 2.686 -11.169 -0.242 1.00 97.25 327 SER A O 1
ATOM 2733 N N . ALA A 1 328 ? 4.836 -11.762 -0.080 1.00 97.25 328 ALA A N 1
ATOM 2734 C CA . ALA A 1 328 ? 5.225 -10.621 0.755 1.00 97.25 328 ALA A CA 1
ATOM 2735 C C . ALA A 1 328 ? 5.132 -9.292 -0.014 1.00 97.25 328 ALA A C 1
ATOM 2737 O O . ALA A 1 328 ? 4.670 -8.294 0.531 1.00 97.25 328 ALA A O 1
ATOM 2738 N N . CYS A 1 329 ? 5.475 -9.278 -1.307 1.00 95.94 329 CYS A N 1
ATOM 2739 C CA . CYS A 1 329 ? 5.213 -8.109 -2.154 1.00 95.94 329 CYS A CA 1
ATOM 2740 C C . CYS A 1 329 ? 3.709 -7.882 -2.391 1.00 95.94 329 CYS A C 1
ATOM 2742 O O . CYS A 1 329 ? 3.271 -6.738 -2.479 1.00 95.94 329 CYS A O 1
ATOM 2744 N N . GLU A 1 330 ? 2.906 -8.949 -2.503 1.00 97.88 330 GLU A N 1
ATOM 2745 C CA . GLU A 1 330 ? 1.437 -8.844 -2.586 1.00 97.88 330 GLU A CA 1
ATOM 2746 C C . GLU A 1 330 ? 0.826 -8.299 -1.287 1.00 97.88 330 GLU A C 1
ATOM 2748 O O . GLU A 1 330 ? -0.192 -7.619 -1.330 1.00 97.88 330 GLU A O 1
ATOM 2753 N N . SER A 1 331 ? 1.461 -8.525 -0.135 1.00 98.31 331 SER A N 1
ATOM 2754 C CA . SER A 1 331 ? 1.011 -7.947 1.133 1.00 98.31 331 SER A CA 1
ATOM 2755 C C . SER A 1 331 ? 1.366 -6.466 1.289 1.00 98.31 331 SER A C 1
ATOM 2757 O O . SER A 1 331 ? 0.899 -5.836 2.232 1.00 98.31 331 SER A O 1
ATOM 2759 N N . GLY A 1 332 ? 2.240 -5.931 0.428 1.00 97.12 332 GLY A N 1
ATOM 2760 C CA . GLY A 1 332 ? 2.848 -4.608 0.587 1.00 97.12 332 GLY A CA 1
ATOM 2761 C C . GLY A 1 332 ? 3.907 -4.522 1.696 1.00 97.12 332 GLY A C 1
ATOM 2762 O O . GLY A 1 332 ? 4.414 -3.437 1.953 1.00 97.12 332 GLY A O 1
ATOM 2763 N N . LEU A 1 333 ? 4.252 -5.639 2.353 1.00 96.88 333 LEU A N 1
ATOM 2764 C CA . LEU A 1 333 ? 5.209 -5.689 3.466 1.00 96.88 333 LEU A CA 1
ATOM 2765 C C . LEU A 1 333 ? 6.452 -6.497 3.068 1.00 96.88 333 LEU A C 1
ATOM 2767 O O . LEU A 1 333 ? 6.785 -7.510 3.688 1.00 96.88 333 LEU A O 1
ATOM 2771 N N . ASP A 1 334 ? 7.124 -6.073 2.002 1.00 93.12 334 ASP A N 1
ATOM 2772 C CA . ASP A 1 334 ? 8.359 -6.646 1.474 1.00 93.12 334 ASP A CA 1
ATOM 2773 C C . ASP A 1 334 ? 9.586 -5.853 1.972 1.00 93.12 334 ASP A C 1
ATOM 2775 O O . ASP A 1 334 ? 9.903 -4.787 1.477 1.00 93.12 334 ASP A O 1
ATOM 2779 N N . PHE A 1 335 ? 10.320 -6.270 2.999 1.00 94.62 335 PHE A N 1
ATOM 2780 C CA . PHE A 1 335 ? 10.090 -7.445 3.829 1.00 94.62 335 PHE A CA 1
ATOM 2781 C C . PHE A 1 335 ? 10.037 -7.085 5.315 1.00 94.62 335 PHE A C 1
ATOM 2783 O O . PHE A 1 335 ? 10.378 -5.968 5.712 1.00 94.62 335 PHE A O 1
ATOM 2790 N N . THR A 1 336 ? 9.581 -8.047 6.116 1.00 96.56 336 THR A N 1
ATOM 2791 C CA . THR A 1 336 ? 9.446 -7.974 7.576 1.00 96.56 336 THR A CA 1
ATOM 2792 C C . THR A 1 336 ? 9.579 -9.370 8.184 1.00 96.56 336 THR A C 1
ATOM 2794 O O . THR A 1 336 ? 9.167 -10.364 7.570 1.00 96.56 336 THR A O 1
ATOM 2797 N N . SER A 1 337 ? 10.092 -9.438 9.413 1.00 96.50 337 SER A N 1
ATOM 2798 C CA . SER A 1 337 ? 10.138 -10.645 10.240 1.00 96.50 337 SER A CA 1
ATOM 2799 C C . SER A 1 337 ? 8.766 -11.273 10.495 1.00 96.50 337 SER A C 1
ATOM 2801 O O . SER A 1 337 ? 8.694 -12.479 10.759 1.00 96.50 337 SER A O 1
ATOM 2803 N N . ARG A 1 338 ? 7.671 -10.530 10.268 1.00 97.38 338 ARG A N 1
ATOM 2804 C CA . ARG A 1 338 ? 6.280 -11.016 10.292 1.00 97.38 338 ARG A CA 1
ATOM 2805 C C . ARG A 1 338 ? 6.103 -12.290 9.480 1.00 97.38 338 ARG A C 1
ATOM 2807 O O . ARG A 1 338 ? 5.365 -13.184 9.885 1.00 97.38 338 ARG A O 1
ATOM 2814 N N . TRP A 1 339 ? 6.829 -12.399 8.368 1.00 97.00 339 TRP A N 1
ATOM 2815 C CA . TRP A 1 339 ? 6.719 -13.494 7.408 1.00 97.00 339 TRP A CA 1
ATOM 2816 C C . TRP A 1 339 ? 7.743 -14.614 7.582 1.00 97.00 339 TRP A C 1
ATOM 2818 O O . TRP A 1 339 ? 7.695 -15.608 6.850 1.00 97.00 339 TRP A O 1
ATOM 2828 N N . PHE A 1 340 ? 8.710 -14.454 8.484 1.00 93.94 340 PHE A N 1
ATOM 2829 C CA . PHE A 1 340 ? 9.889 -15.311 8.524 1.00 93.94 340 PHE A CA 1
ATOM 2830 C C . PHE A 1 340 ? 9.757 -16.441 9.543 1.00 93.94 340 PHE A C 1
ATOM 2832 O O . PHE A 1 340 ? 9.131 -16.315 10.596 1.00 93.94 340 PHE A O 1
ATOM 2839 N N . GLY A 1 341 ? 10.404 -17.566 9.245 1.00 89.69 341 GLY A N 1
ATOM 2840 C CA . GLY A 1 341 ? 10.649 -18.615 10.232 1.00 89.69 341 GLY A CA 1
ATOM 2841 C C . GLY A 1 341 ? 11.746 -18.236 11.227 1.00 89.69 341 GLY A C 1
ATOM 2842 O O . GLY A 1 341 ? 11.719 -18.687 12.367 1.00 89.69 341 GLY A O 1
ATOM 2843 N N . ASN A 1 342 ? 12.708 -17.418 10.793 1.00 85.12 342 ASN A N 1
ATOM 2844 C CA . ASN A 1 342 ? 13.748 -16.838 11.631 1.00 85.12 342 ASN A CA 1
ATOM 2845 C C . ASN A 1 342 ? 13.524 -15.321 11.739 1.00 85.12 342 ASN A C 1
ATOM 2847 O O . ASN A 1 342 ? 13.552 -14.652 10.711 1.00 85.12 342 ASN A O 1
ATOM 2851 N N . PRO A 1 343 ? 13.372 -14.743 12.939 1.00 85.19 343 PRO A N 1
ATOM 2852 C CA . PRO A 1 343 ? 13.065 -13.319 13.076 1.00 85.19 343 PRO A CA 1
ATOM 2853 C C . PRO A 1 343 ? 14.182 -12.385 12.573 1.00 85.19 343 PRO A C 1
ATOM 2855 O O . PRO A 1 343 ? 13.925 -11.231 12.258 1.00 85.19 343 PRO A O 1
ATOM 2858 N N . LYS A 1 344 ? 15.422 -12.874 12.434 1.00 85.88 344 LYS A N 1
ATOM 2859 C CA . LYS A 1 344 ? 16.593 -12.045 12.093 1.00 85.88 344 LYS A CA 1
ATOM 2860 C C . LYS A 1 344 ? 16.767 -11.774 10.600 1.00 85.88 344 LYS A C 1
ATOM 2862 O O . LYS A 1 344 ? 17.512 -10.873 10.227 1.00 85.88 344 LYS A O 1
ATOM 2867 N N . ASN A 1 345 ? 16.226 -12.633 9.738 1.00 83.19 345 ASN A N 1
ATOM 2868 C CA . ASN A 1 345 ? 16.435 -12.572 8.290 1.00 83.19 345 ASN A CA 1
ATOM 2869 C C . ASN A 1 345 ? 15.406 -13.428 7.5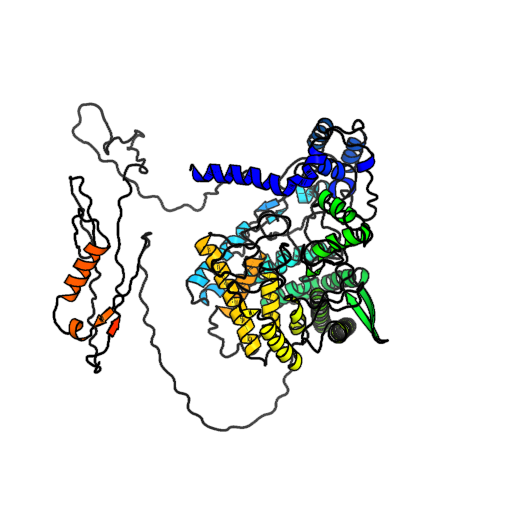46 1.00 83.19 345 ASN A C 1
ATOM 2871 O O . ASN A 1 345 ? 14.723 -14.254 8.138 1.00 83.19 345 ASN A O 1
ATOM 2875 N N . ARG A 1 346 ? 15.373 -13.307 6.216 1.00 86.62 346 ARG A N 1
ATOM 2876 C CA . ARG A 1 346 ? 14.403 -13.973 5.324 1.00 86.62 346 ARG A CA 1
ATOM 2877 C C . ARG A 1 346 ? 14.441 -15.507 5.313 1.00 86.62 346 ARG A C 1
ATOM 2879 O O . ARG A 1 346 ? 13.724 -16.123 4.524 1.00 86.62 346 ARG A O 1
ATOM 2886 N N . LYS A 1 347 ? 15.272 -16.155 6.136 1.00 85.19 347 LYS A N 1
ATOM 2887 C CA . LYS A 1 347 ? 15.321 -17.618 6.203 1.00 85.19 347 LYS A CA 1
ATOM 2888 C C . LYS A 1 347 ? 13.998 -18.172 6.722 1.00 85.19 347 LYS A C 1
ATOM 2890 O O . LYS A 1 347 ? 13.499 -17.793 7.783 1.00 85.19 347 LYS A O 1
ATOM 2895 N N . GLY A 1 348 ? 13.450 -19.119 5.969 1.00 88.62 348 GLY A N 1
ATOM 2896 C CA . GLY A 1 348 ? 12.164 -19.735 6.251 1.00 88.62 348 GLY A CA 1
ATOM 2897 C C . GLY A 1 348 ? 10.982 -18.797 6.019 1.00 88.62 348 GLY A C 1
ATOM 2898 O O . GLY A 1 348 ? 9.959 -18.993 6.681 1.00 88.62 348 GLY A O 1
ATOM 2899 N N . ILE A 1 349 ? 11.129 -17.777 5.156 1.00 93.56 349 ILE A N 1
ATOM 2900 C CA . ILE A 1 349 ? 10.008 -16.945 4.702 1.00 93.56 349 ILE A CA 1
ATOM 2901 C C . ILE A 1 349 ? 8.892 -17.839 4.159 1.00 93.56 349 ILE A C 1
ATOM 2903 O O . ILE A 1 349 ? 9.140 -18.753 3.373 1.00 93.56 349 ILE A O 1
ATOM 2907 N N . ARG A 1 350 ? 7.670 -17.592 4.630 1.00 94.88 350 ARG A N 1
ATOM 2908 C CA . ARG A 1 350 ? 6.512 -18.450 4.357 1.00 94.88 350 ARG A CA 1
ATOM 2909 C C . ARG A 1 350 ? 5.200 -17.672 4.288 1.00 94.88 350 ARG A C 1
ATOM 2911 O O . ARG A 1 350 ? 4.176 -18.146 4.765 1.00 94.88 350 ARG A O 1
ATOM 2918 N N . THR A 1 351 ? 5.220 -16.457 3.741 1.00 97.12 351 THR A N 1
ATOM 2919 C CA . THR A 1 351 ? 4.047 -15.563 3.680 1.00 97.12 351 THR A CA 1
ATOM 2920 C C . THR A 1 351 ? 2.798 -16.255 3.128 1.00 97.12 351 THR A C 1
ATOM 2922 O O . THR A 1 351 ? 1.706 -16.041 3.638 1.00 97.12 351 THR A O 1
ATOM 2925 N N . ASN A 1 352 ? 2.957 -17.145 2.143 1.00 95.25 352 ASN A N 1
ATOM 2926 C CA . ASN A 1 352 ? 1.855 -17.905 1.546 1.00 95.25 352 ASN A CA 1
ATOM 2927 C C . ASN A 1 352 ? 1.297 -19.041 2.433 1.00 95.25 352 ASN A C 1
ATOM 2929 O O . ASN A 1 352 ? 0.366 -19.730 2.016 1.00 95.25 352 ASN A O 1
ATOM 2933 N N . LEU A 1 353 ? 1.854 -19.250 3.629 1.00 96.06 353 LEU A N 1
ATOM 2934 C CA . LEU A 1 353 ? 1.395 -20.185 4.663 1.00 96.06 353 LEU A CA 1
ATOM 2935 C C . LEU A 1 353 ? 0.932 -19.451 5.934 1.00 96.06 353 LEU A C 1
ATOM 2937 O O . LEU A 1 353 ? 0.762 -20.079 6.979 1.00 96.06 353 LEU A O 1
ATOM 2941 N N . ILE A 1 354 ? 0.747 -18.132 5.865 1.00 98.44 354 ILE A N 1
ATOM 2942 C CA . ILE A 1 354 ? 0.284 -17.305 6.979 1.00 98.44 354 ILE A CA 1
ATOM 2943 C C . ILE A 1 354 ? -1.079 -16.719 6.612 1.00 98.44 354 ILE A C 1
ATOM 2945 O O . ILE A 1 354 ? -1.263 -16.205 5.510 1.00 98.44 354 ILE A O 1
ATOM 2949 N N . ILE A 1 355 ? -2.029 -16.797 7.544 1.00 98.75 355 ILE A N 1
ATOM 2950 C CA . ILE A 1 355 ? -3.319 -16.108 7.484 1.00 98.75 355 ILE A CA 1
ATOM 2951 C C . ILE A 1 355 ? -3.129 -14.752 8.162 1.00 98.75 355 ILE A C 1
ATOM 2953 O O . ILE A 1 355 ? -2.980 -14.715 9.388 1.00 98.75 355 ILE A O 1
ATOM 2957 N N . PRO A 1 356 ? -3.102 -13.646 7.401 1.00 98.62 356 PRO A N 1
ATOM 2958 C CA . PRO A 1 356 ? -2.746 -12.360 7.959 1.00 98.62 356 PRO A CA 1
ATOM 2959 C C . PRO A 1 356 ? -3.996 -11.592 8.409 1.00 98.62 356 PRO A C 1
ATOM 2961 O O . PRO A 1 356 ? -5.030 -11.593 7.729 1.00 98.62 356 PRO A O 1
ATOM 2964 N N . VAL A 1 357 ? -3.912 -10.932 9.565 1.00 98.81 357 VAL A N 1
ATOM 2965 C CA . VAL A 1 357 ? -5.032 -10.189 10.167 1.00 98.81 357 VAL A CA 1
ATOM 2966 C C . VAL A 1 357 ? -5.520 -9.075 9.239 1.00 98.81 357 VAL A C 1
ATOM 2968 O O . VAL A 1 357 ? -6.719 -8.946 8.996 1.00 98.81 357 VAL A O 1
ATOM 2971 N N . ASP A 1 358 ? -4.595 -8.294 8.684 1.00 98.75 358 ASP A N 1
ATOM 2972 C CA . ASP A 1 358 ? -4.886 -7.126 7.846 1.00 98.75 358 ASP A CA 1
ATOM 2973 C C . ASP A 1 358 ? -5.732 -7.454 6.604 1.00 98.75 358 ASP A C 1
ATOM 2975 O O . ASP A 1 358 ? -6.792 -6.855 6.419 1.00 98.75 358 ASP A O 1
ATOM 2979 N N . LEU A 1 359 ? -5.335 -8.439 5.792 1.00 98.88 359 LEU A N 1
ATOM 2980 C CA . LEU A 1 359 ? -6.069 -8.835 4.586 1.00 98.88 359 LEU A CA 1
ATOM 2981 C C . LEU A 1 359 ? -7.515 -9.203 4.908 1.00 98.88 359 LEU A C 1
ATOM 2983 O O . LEU A 1 359 ? -8.446 -8.762 4.235 1.00 98.88 359 LEU A O 1
ATOM 2987 N N . ASN A 1 360 ? -7.705 -10.013 5.947 1.00 98.88 360 ASN A N 1
ATOM 2988 C CA . ASN A 1 360 ? -9.025 -10.496 6.321 1.00 98.88 360 ASN A CA 1
ATOM 2989 C C . ASN A 1 360 ? -9.912 -9.350 6.833 1.00 98.88 360 ASN A C 1
ATOM 2991 O O . ASN A 1 360 ? -11.108 -9.335 6.539 1.00 98.88 360 ASN A O 1
ATOM 2995 N N . VAL A 1 361 ? -9.337 -8.337 7.492 1.00 98.75 361 VAL A N 1
ATOM 2996 C CA . VAL A 1 361 ? -10.058 -7.107 7.855 1.00 98.75 361 VAL A CA 1
ATOM 2997 C C . VAL A 1 361 ? -10.509 -6.331 6.617 1.00 98.75 361 VAL A C 1
ATOM 2999 O O . VAL A 1 361 ? -11.688 -5.976 6.527 1.00 98.75 361 VAL A O 1
ATOM 3002 N N . PHE A 1 362 ? -9.621 -6.117 5.640 1.00 98.81 362 PHE A N 1
ATOM 3003 C CA . PHE A 1 362 ? -9.966 -5.399 4.406 1.00 98.81 362 PHE A CA 1
ATOM 3004 C C . PHE A 1 362 ? -11.082 -6.107 3.630 1.00 98.81 362 PHE A C 1
ATOM 3006 O O . PHE A 1 362 ? -12.036 -5.466 3.188 1.00 98.81 362 PHE A O 1
ATOM 3013 N N . ILE A 1 363 ? -11.035 -7.439 3.537 1.00 98.88 363 ILE A N 1
ATOM 3014 C CA . ILE A 1 363 ? -12.080 -8.220 2.864 1.00 98.88 363 ILE A CA 1
ATOM 3015 C C . ILE A 1 363 ? -13.429 -8.130 3.599 1.00 98.88 363 ILE A C 1
ATOM 3017 O O . ILE A 1 363 ? -14.461 -7.958 2.945 1.00 98.88 363 ILE A O 1
ATOM 3021 N N . VAL A 1 364 ? -13.461 -8.172 4.941 1.00 98.81 364 VAL A N 1
ATOM 3022 C CA . VAL A 1 364 ? -14.715 -7.948 5.692 1.00 98.81 364 VAL A CA 1
ATOM 3023 C C . VAL A 1 364 ? -15.292 -6.565 5.387 1.00 98.81 364 VAL A C 1
ATOM 3025 O O . VAL A 1 364 ? -16.495 -6.453 5.140 1.00 98.81 364 VAL A O 1
ATOM 3028 N N . GLN A 1 365 ? -14.464 -5.516 5.389 1.00 98.56 365 GLN A N 1
ATOM 3029 C CA . GLN A 1 365 ? -14.913 -4.161 5.054 1.00 98.56 365 GLN A CA 1
ATOM 3030 C C . GLN A 1 365 ? -15.469 -4.089 3.624 1.00 98.56 365 GLN A C 1
ATOM 3032 O O . GLN A 1 365 ? -16.550 -3.532 3.424 1.00 98.56 365 GLN A O 1
ATOM 3037 N N . ASN A 1 366 ? -14.795 -4.720 2.656 1.00 98.88 366 ASN A N 1
ATOM 3038 C CA . ASN A 1 366 ? -15.247 -4.781 1.263 1.00 98.88 366 ASN A CA 1
ATOM 3039 C C . ASN A 1 366 ? -16.626 -5.435 1.150 1.00 98.88 366 ASN A C 1
ATOM 3041 O O . ASN A 1 366 ? -17.533 -4.884 0.528 1.00 98.88 366 ASN A O 1
ATOM 3045 N N . PHE A 1 367 ? -16.819 -6.583 1.800 1.00 98.81 367 PHE A N 1
ATOM 3046 C CA . PHE A 1 367 ? -18.103 -7.280 1.797 1.00 98.81 367 PHE A CA 1
ATOM 3047 C C . PHE A 1 367 ? -19.222 -6.479 2.465 1.00 98.81 367 PHE A C 1
ATOM 3049 O O . PHE A 1 367 ? -20.339 -6.463 1.944 1.00 98.81 367 PHE A O 1
ATOM 3056 N N . LYS A 1 368 ? -18.944 -5.778 3.571 1.00 98.62 368 LYS A N 1
ATOM 3057 C CA . LYS A 1 368 ? -19.935 -4.898 4.215 1.00 98.62 368 LYS A CA 1
ATOM 3058 C C . LYS A 1 368 ? -20.370 -3.765 3.274 1.00 98.62 368 LYS A C 1
ATOM 3060 O O . LYS A 1 368 ? -21.566 -3.602 3.048 1.00 98.62 368 LYS A O 1
ATOM 3065 N N . LEU A 1 369 ? -19.425 -3.070 2.638 1.00 98.69 369 LEU A N 1
ATOM 3066 C CA . LEU A 1 369 ? -19.723 -1.975 1.702 1.00 98.69 369 LEU A CA 1
ATOM 3067 C C . LEU A 1 369 ? -20.485 -2.457 0.456 1.00 98.69 369 LEU A C 1
ATOM 3069 O O . LEU A 1 369 ? -21.499 -1.870 0.076 1.00 98.69 369 LEU A O 1
ATOM 3073 N N . ILE A 1 370 ? -20.060 -3.568 -0.156 1.00 98.81 370 ILE A N 1
ATOM 3074 C CA . ILE A 1 370 ? -20.753 -4.142 -1.322 1.00 98.81 370 ILE A CA 1
ATOM 3075 C C . ILE A 1 370 ? -22.173 -4.592 -0.948 1.00 98.81 370 ILE A C 1
ATOM 3077 O O . ILE A 1 370 ? -23.101 -4.404 -1.742 1.00 98.81 370 ILE A O 1
ATOM 3081 N N . SER A 1 371 ? -22.363 -5.156 0.249 1.00 98.75 371 SER A N 1
ATOM 3082 C CA . SER A 1 371 ? -23.683 -5.520 0.775 1.00 98.75 371 SER A CA 1
ATOM 3083 C C . SER A 1 371 ? -24.604 -4.298 0.873 1.00 98.75 371 SER A C 1
ATOM 3085 O O . SER A 1 371 ? -25.708 -4.296 0.318 1.00 98.75 371 SER A O 1
ATOM 3087 N N . GLU A 1 372 ? -24.126 -3.228 1.510 1.00 98.31 372 GLU A N 1
ATOM 3088 C CA . GLU A 1 372 ? -24.869 -1.979 1.696 1.00 98.31 372 GLU A CA 1
ATOM 3089 C C . GLU A 1 372 ? -25.255 -1.329 0.365 1.00 98.31 372 GLU A C 1
ATOM 3091 O O . GLU A 1 372 ? -26.414 -0.959 0.163 1.00 98.31 372 GLU A O 1
ATOM 3096 N N . TRP A 1 373 ? -24.321 -1.236 -0.581 1.00 98.69 373 TRP A N 1
ATOM 3097 C CA . TRP A 1 373 ? -24.589 -0.632 -1.887 1.00 98.69 373 TRP A CA 1
ATOM 3098 C C . TRP A 1 373 ? -25.476 -1.505 -2.773 1.00 98.69 373 TRP A C 1
ATOM 3100 O O . TRP A 1 373 ? -26.316 -0.983 -3.505 1.00 98.69 373 TRP A O 1
ATOM 3110 N N . SER A 1 374 ? -25.378 -2.832 -2.669 1.00 98.56 374 SER A N 1
ATOM 3111 C CA . SER A 1 374 ? -26.323 -3.730 -3.346 1.00 98.56 374 SER A CA 1
ATOM 3112 C C . SER A 1 374 ? -27.745 -3.516 -2.821 1.00 98.56 374 SER A C 1
ATOM 3114 O O . SER A 1 374 ? -28.681 -3.384 -3.610 1.00 98.56 374 SER A O 1
ATOM 3116 N N . LYS A 1 375 ? -27.905 -3.362 -1.498 1.00 98.25 375 LYS A N 1
ATOM 3117 C CA . LYS A 1 375 ? -29.190 -3.022 -0.871 1.00 98.25 375 LYS A CA 1
ATOM 3118 C C . LYS A 1 375 ? -29.706 -1.657 -1.334 1.00 98.25 375 LYS A C 1
ATOM 3120 O O . LYS A 1 375 ? -30.890 -1.543 -1.646 1.00 98.25 375 LYS A O 1
ATOM 3125 N N . LEU A 1 376 ? -28.833 -0.648 -1.416 1.00 97.75 376 LEU A N 1
ATOM 3126 C CA . LEU A 1 376 ? -29.166 0.697 -1.905 1.00 97.75 376 LEU A CA 1
ATOM 3127 C C . LEU A 1 376 ? -29.765 0.668 -3.321 1.00 97.75 376 LEU A C 1
ATOM 3129 O O . LEU A 1 376 ? -30.682 1.431 -3.614 1.00 97.75 376 LEU A O 1
ATOM 3133 N N . PHE A 1 377 ? -29.286 -0.228 -4.187 1.00 98.06 377 PHE A N 1
ATOM 3134 C CA . PHE A 1 377 ? -29.781 -0.375 -5.560 1.00 98.06 377 PHE A CA 1
ATOM 3135 C C . PHE A 1 377 ? -30.872 -1.445 -5.734 1.00 98.06 377 PHE A C 1
ATOM 3137 O O . PHE A 1 377 ? -31.227 -1.764 -6.869 1.00 98.06 377 PHE A O 1
ATOM 3144 N N . GLY A 1 378 ? -31.431 -1.973 -4.639 1.00 97.88 378 GLY A N 1
ATOM 3145 C CA . GLY A 1 378 ? -32.544 -2.929 -4.656 1.00 97.88 378 GLY A CA 1
ATOM 3146 C C . GLY A 1 378 ? -32.152 -4.389 -4.909 1.00 97.88 378 GLY A C 1
ATOM 3147 O O . GLY A 1 378 ? -33.031 -5.241 -5.036 1.00 97.88 378 GLY A O 1
ATOM 3148 N N . ASP A 1 379 ? -30.857 -4.713 -4.947 1.00 98.00 379 ASP A N 1
ATOM 3149 C CA . ASP A 1 379 ? -30.360 -6.085 -5.079 1.00 98.00 379 ASP A CA 1
ATOM 3150 C C . ASP A 1 379 ? -30.198 -6.739 -3.697 1.00 98.00 379 ASP A C 1
ATOM 3152 O O . ASP A 1 379 ? -29.102 -6.928 -3.161 1.00 98.00 379 ASP A O 1
ATOM 3156 N N . TYR A 1 380 ? -31.336 -7.058 -3.078 1.00 98.19 380 TYR A N 1
ATOM 3157 C CA . TYR A 1 380 ? -31.380 -7.638 -1.732 1.00 98.19 380 TYR A CA 1
ATOM 3158 C C . TYR A 1 380 ? -30.800 -9.056 -1.657 1.00 98.19 380 TYR A C 1
ATOM 3160 O O . TYR A 1 380 ? -30.342 -9.473 -0.590 1.00 98.19 380 TYR A O 1
ATOM 3168 N N . LYS A 1 381 ? -30.822 -9.808 -2.767 1.00 98.31 381 LYS A N 1
ATOM 3169 C CA . LYS A 1 381 ? -30.232 -11.152 -2.831 1.00 98.31 381 LYS A CA 1
ATOM 3170 C C . LYS A 1 381 ? -28.719 -11.052 -2.689 1.00 98.31 381 LYS A C 1
ATOM 3172 O O . LYS A 1 381 ? -28.143 -11.738 -1.845 1.00 98.31 381 LYS A O 1
ATOM 3177 N N . GLU A 1 382 ? -28.105 -10.171 -3.469 1.00 97.44 382 GLU A N 1
ATOM 3178 C CA . GLU A 1 382 ? -26.668 -9.952 -3.414 1.00 97.44 382 GLU A CA 1
ATOM 3179 C C . GLU A 1 382 ? -26.238 -9.303 -2.094 1.00 97.44 382 GLU A C 1
ATOM 3181 O O . GLU A 1 382 ? -25.245 -9.712 -1.491 1.00 97.44 382 GLU A O 1
ATOM 3186 N N . ALA A 1 383 ? -27.027 -8.349 -1.588 1.00 98.62 383 ALA A N 1
ATOM 3187 C CA . ALA A 1 383 ? -26.783 -7.756 -0.277 1.00 98.62 383 ALA A CA 1
ATOM 3188 C C . ALA A 1 383 ? -26.702 -8.834 0.816 1.00 98.62 383 ALA A C 1
ATOM 3190 O O . ALA A 1 383 ? -25.735 -8.905 1.572 1.00 98.62 383 ALA A O 1
ATOM 3191 N N . LYS A 1 384 ? -27.680 -9.749 0.852 1.00 98.62 384 LYS A N 1
ATOM 3192 C CA . LYS A 1 384 ? -27.685 -10.861 1.809 1.00 98.62 384 LYS A CA 1
ATOM 3193 C C . LYS A 1 384 ? -26.470 -11.778 1.641 1.00 98.62 384 LYS A C 1
ATOM 3195 O O . LYS A 1 384 ? -25.906 -12.205 2.645 1.00 98.62 384 LYS A O 1
ATOM 3200 N N . TYR A 1 385 ? -26.068 -12.068 0.405 1.00 98.31 385 TYR A N 1
ATOM 3201 C CA . TYR A 1 385 ? -24.903 -12.904 0.111 1.00 98.31 385 TYR A CA 1
ATOM 3202 C C . TYR A 1 385 ? -23.611 -12.312 0.686 1.00 98.31 385 TYR A C 1
ATOM 3204 O O . TYR A 1 385 ? -22.928 -12.973 1.471 1.00 98.31 385 TYR A O 1
ATOM 3212 N N . TYR A 1 386 ? -23.306 -11.048 0.381 1.00 98.62 386 TYR A N 1
ATOM 3213 C CA . TYR A 1 386 ? -22.100 -10.403 0.904 1.00 98.62 386 TYR A CA 1
ATOM 3214 C C . TYR A 1 386 ? -22.166 -10.158 2.413 1.00 98.62 386 TYR A C 1
ATOM 3216 O O . TYR A 1 386 ? -21.157 -10.328 3.096 1.00 98.62 386 TYR A O 1
ATOM 3224 N N . GLN A 1 387 ? -23.347 -9.870 2.970 1.00 98.56 387 GLN A N 1
ATOM 3225 C CA . GLN A 1 387 ? -23.515 -9.782 4.422 1.00 98.56 387 GLN A CA 1
ATOM 3226 C C . GLN A 1 387 ? -23.169 -11.102 5.124 1.00 98.56 387 GLN A C 1
ATOM 3228 O O . GLN A 1 387 ? -22.507 -11.099 6.162 1.00 98.56 387 GLN A O 1
ATOM 3233 N N . GLN A 1 388 ? -23.608 -12.237 4.572 1.00 98.25 388 GLN A N 1
ATOM 3234 C CA . GLN A 1 388 ? -23.303 -13.554 5.132 1.00 98.25 388 GLN A CA 1
ATOM 3235 C C . GLN A 1 388 ? -21.804 -13.854 5.078 1.00 98.25 388 GLN A C 1
ATOM 3237 O O . GLN A 1 388 ? -21.259 -14.353 6.061 1.00 98.25 388 GLN A O 1
ATOM 3242 N N . LYS A 1 389 ? -21.124 -13.488 3.985 1.00 97.94 389 LYS A N 1
ATOM 3243 C CA . LYS A 1 389 ? -19.664 -13.623 3.881 1.00 97.94 389 LYS A CA 1
ATOM 3244 C C . LYS A 1 389 ? -18.923 -12.757 4.886 1.00 97.94 389 LYS A C 1
ATOM 3246 O O . LYS A 1 389 ? -18.042 -13.264 5.574 1.00 97.94 389 LYS A O 1
ATOM 3251 N N . ALA A 1 390 ? -19.312 -11.487 5.013 1.00 98.44 390 ALA A N 1
ATOM 3252 C CA . ALA A 1 390 ? -18.743 -10.577 6.001 1.00 98.44 390 ALA A CA 1
ATOM 3253 C C . ALA A 1 390 ? -18.869 -11.147 7.420 1.00 98.44 390 ALA A C 1
ATOM 3255 O O . ALA A 1 390 ? -17.885 -11.186 8.151 1.00 98.44 390 ALA A O 1
ATOM 3256 N N . ASN A 1 391 ? -20.057 -11.639 7.790 1.00 97.44 391 ASN A N 1
ATOM 3257 C CA . ASN A 1 391 ? -20.302 -12.209 9.115 1.00 97.44 391 ASN A CA 1
ATOM 3258 C C . ASN A 1 391 ? -19.519 -13.513 9.339 1.00 97.44 391 ASN A C 1
ATOM 3260 O O . ASN A 1 391 ? -18.934 -13.700 10.399 1.00 97.44 391 ASN A O 1
ATOM 3264 N N . SER A 1 392 ? -19.475 -14.405 8.344 1.00 97.12 392 SER A N 1
ATOM 3265 C CA . SER A 1 392 ? -18.741 -15.674 8.443 1.00 97.12 392 SER A CA 1
ATOM 3266 C C . SER A 1 392 ? -17.234 -15.461 8.608 1.00 97.12 392 SER A C 1
ATOM 3268 O O . SER A 1 392 ? -16.595 -16.138 9.415 1.00 97.12 392 SER A O 1
ATOM 3270 N N . LEU A 1 393 ? -16.664 -14.519 7.852 1.00 98.44 393 LEU A N 1
ATOM 3271 C CA . LEU A 1 393 ? -15.249 -14.181 7.953 1.00 98.44 393 LEU A CA 1
ATOM 3272 C C . LEU A 1 393 ? -14.944 -13.458 9.270 1.00 98.44 393 LEU A C 1
ATOM 3274 O O . LEU A 1 393 ? -13.971 -13.802 9.930 1.00 98.44 393 LEU A O 1
ATOM 3278 N N . LEU A 1 394 ? -15.801 -12.524 9.698 1.00 97.88 394 LEU A N 1
ATOM 3279 C CA . LEU A 1 394 ? -15.667 -11.844 10.989 1.00 97.88 394 LEU A CA 1
ATOM 3280 C C . LEU A 1 394 ? -15.646 -12.834 12.162 1.00 97.88 394 LEU A C 1
ATOM 3282 O O . LEU A 1 394 ? -14.785 -12.732 13.031 1.00 97.88 394 LEU A O 1
ATOM 3286 N N . ASN A 1 395 ? -16.551 -13.816 12.156 1.00 96.25 395 ASN A N 1
ATOM 3287 C CA . ASN A 1 395 ? -16.561 -14.871 13.167 1.00 96.25 395 ASN A CA 1
ATOM 3288 C C . ASN A 1 395 ? -15.258 -15.677 13.136 1.00 96.25 395 ASN A C 1
ATOM 3290 O O . ASN A 1 395 ? -14.672 -15.920 14.180 1.00 96.25 395 ASN A O 1
ATOM 3294 N N . SER A 1 396 ? -14.757 -16.023 11.946 1.00 97.94 396 SER A N 1
ATOM 3295 C CA . SER A 1 396 ? -13.483 -16.741 11.813 1.00 97.94 396 SER A CA 1
ATOM 3296 C C . SER A 1 396 ? -12.305 -15.925 12.368 1.00 97.94 396 SER A C 1
ATOM 3298 O O . SER A 1 396 ? -11.485 -16.467 13.105 1.00 97.94 396 SER A O 1
ATOM 3300 N N . ILE A 1 397 ? -12.247 -14.617 12.088 1.00 98.38 397 ILE A N 1
ATOM 3301 C CA . ILE A 1 397 ? -11.230 -13.704 12.640 1.00 98.38 397 ILE A CA 1
ATOM 3302 C C . ILE A 1 397 ? -11.275 -13.704 14.172 1.00 98.38 397 ILE A C 1
ATOM 3304 O O . ILE A 1 397 ? -10.237 -13.851 14.811 1.00 98.38 397 ILE A O 1
ATOM 3308 N N . ASN A 1 398 ? -12.459 -13.550 14.762 1.00 96.56 398 ASN A N 1
ATOM 3309 C CA . ASN A 1 398 ? -12.603 -13.474 16.215 1.00 96.56 398 ASN A CA 1
ATOM 3310 C C . ASN A 1 398 ? -12.376 -14.828 16.908 1.00 96.56 398 ASN A C 1
ATOM 3312 O O . ASN A 1 398 ? -11.874 -14.841 18.025 1.00 96.56 398 ASN A O 1
ATOM 3316 N N . ASP A 1 399 ? -12.709 -15.943 16.256 1.00 96.06 399 ASP A N 1
ATOM 3317 C CA . ASP A 1 399 ? -12.558 -17.286 16.826 1.00 96.06 399 ASP A CA 1
ATOM 3318 C C . ASP A 1 399 ? -11.107 -17.787 16.781 1.00 96.06 399 ASP A C 1
ATOM 3320 O O . ASP A 1 399 ? -10.665 -18.450 17.715 1.00 96.06 399 ASP A O 1
ATOM 3324 N N . VAL A 1 400 ? -10.371 -17.500 15.700 1.00 97.81 400 VAL A N 1
ATOM 3325 C CA . VAL A 1 400 ? -9.027 -18.066 15.482 1.00 97.81 400 VAL A CA 1
ATOM 3326 C C . VAL A 1 400 ? -7.921 -17.062 15.756 1.00 97.81 400 VAL A C 1
ATOM 3328 O O . VAL A 1 400 ? -6.908 -17.429 16.340 1.00 97.81 400 VAL A O 1
ATOM 3331 N N . LEU A 1 401 ? -8.071 -15.820 15.290 1.00 98.38 401 LEU A N 1
ATOM 3332 C CA . LEU A 1 401 ? -6.974 -14.850 15.292 1.00 98.38 401 LEU A CA 1
ATOM 3333 C C . LEU A 1 401 ? -6.905 -14.058 16.600 1.00 98.38 401 LEU A C 1
ATOM 3335 O O . LEU A 1 401 ? -5.881 -13.436 16.853 1.00 98.38 401 LEU A O 1
ATOM 3339 N N . PHE A 1 402 ? -7.964 -14.054 17.415 1.00 97.94 402 PHE A N 1
ATOM 3340 C CA . PHE A 1 402 ? -7.983 -13.348 18.695 1.00 97.94 402 PHE A CA 1
ATOM 3341 C C . PHE A 1 402 ? -7.429 -14.214 19.826 1.00 97.94 402 PHE A C 1
ATOM 3343 O O . PHE A 1 402 ? -7.981 -15.267 20.144 1.00 97.94 402 PHE A O 1
ATOM 3350 N N . ASP A 1 403 ? -6.390 -13.729 20.497 1.00 97.88 403 ASP A N 1
ATOM 3351 C CA . ASP A 1 403 ? -5.881 -14.347 21.714 1.00 97.88 403 ASP A CA 1
ATOM 3352 C C . ASP A 1 403 ? -6.497 -13.662 22.943 1.00 97.88 403 ASP A C 1
ATOM 3354 O O . ASP A 1 403 ? -6.381 -12.450 23.137 1.00 97.88 403 ASP A O 1
ATOM 3358 N N . ASN A 1 404 ? -7.192 -14.434 23.783 1.00 95.25 404 ASN A N 1
ATOM 3359 C CA . ASN A 1 404 ? -7.869 -13.889 24.961 1.00 95.25 404 ASN A CA 1
ATOM 3360 C C . ASN A 1 404 ? -6.916 -13.506 26.101 1.00 95.25 404 ASN A C 1
ATOM 3362 O O . ASN A 1 404 ? -7.315 -12.686 26.930 1.00 95.25 404 ASN A O 1
ATOM 3366 N N . GLU A 1 405 ? -5.724 -14.104 26.170 1.00 95.94 405 GLU A N 1
ATOM 3367 C CA . GLU A 1 405 ? -4.743 -13.826 27.222 1.00 95.94 405 GLU A CA 1
ATOM 3368 C C . GLU A 1 405 ? -4.054 -12.488 26.952 1.00 95.94 405 GLU A C 1
ATOM 3370 O O . GLU A 1 405 ? -4.047 -11.614 27.819 1.00 95.94 405 GLU A O 1
ATOM 3375 N N . ASP A 1 406 ? -3.568 -12.308 25.724 1.00 96.69 406 ASP A N 1
ATOM 3376 C CA . ASP A 1 406 ? -2.904 -11.083 25.279 1.00 96.69 406 ASP A CA 1
ATOM 3377 C C . ASP A 1 406 ? -3.909 -9.967 24.950 1.00 96.69 406 ASP A C 1
ATOM 3379 O O . ASP A 1 406 ? -3.577 -8.784 24.992 1.00 96.69 406 ASP A O 1
ATOM 3383 N N . GLY A 1 407 ? -5.158 -10.320 24.629 1.00 96.69 407 GLY A N 1
ATOM 3384 C CA . GLY A 1 407 ? -6.223 -9.360 24.341 1.00 96.69 407 GLY A CA 1
ATOM 3385 C C . GLY A 1 407 ? -6.086 -8.659 22.987 1.00 96.69 407 GLY A C 1
ATOM 3386 O O . GLY A 1 407 ? -6.580 -7.539 22.835 1.00 96.69 407 GLY A O 1
ATOM 3387 N N . ALA A 1 408 ? -5.439 -9.304 22.014 1.00 98.06 408 ALA A N 1
ATOM 3388 C CA . ALA A 1 408 ? -5.196 -8.774 20.675 1.00 98.06 408 ALA A CA 1
ATOM 3389 C C . ALA A 1 408 ? -5.353 -9.842 19.586 1.00 98.06 408 ALA A C 1
ATOM 3391 O O . ALA A 1 408 ? -5.433 -11.038 19.874 1.00 98.06 408 ALA A O 1
ATOM 3392 N N . TRP A 1 409 ? -5.418 -9.401 18.326 1.00 98.69 409 TRP A N 1
ATOM 3393 C CA . TRP A 1 409 ? -5.417 -10.309 17.183 1.00 98.69 409 TRP A CA 1
ATOM 3394 C C . TRP A 1 409 ? -4.004 -10.531 16.655 1.00 98.69 409 TRP A C 1
ATOM 3396 O O . TRP A 1 409 ? -3.192 -9.611 16.635 1.00 98.69 409 TRP A O 1
ATOM 3406 N N . PHE A 1 410 ? -3.734 -11.736 16.170 1.00 98.81 410 PHE A N 1
ATOM 3407 C CA . PHE A 1 410 ? -2.440 -12.136 15.636 1.00 98.81 410 PHE A CA 1
ATOM 3408 C C . PHE A 1 410 ? -2.613 -12.938 14.355 1.00 98.81 410 PHE A C 1
ATOM 3410 O O . PHE A 1 410 ? -3.624 -13.610 14.151 1.00 98.81 410 PHE A O 1
ATOM 3417 N N . ASP A 1 411 ? -1.606 -12.886 13.488 1.00 98.75 411 ASP A N 1
ATOM 3418 C CA . ASP A 1 411 ? -1.591 -13.747 12.311 1.00 98.75 411 ASP A CA 1
ATOM 3419 C C . ASP A 1 411 ? -1.511 -15.217 12.734 1.00 98.75 411 ASP A C 1
ATOM 3421 O O . ASP A 1 411 ? -0.875 -15.559 13.735 1.00 98.75 411 ASP A O 1
ATOM 3425 N N . TYR A 1 412 ? -2.093 -16.104 11.931 1.00 98.56 412 TYR A N 1
ATOM 3426 C CA . TYR A 1 412 ? -2.034 -17.543 12.170 1.00 98.56 412 TYR A CA 1
ATOM 3427 C C . TYR A 1 412 ? -1.106 -18.222 11.161 1.00 98.56 412 TYR A C 1
ATOM 3429 O O . TYR A 1 412 ? -1.308 -18.126 9.950 1.00 98.56 412 TYR A O 1
ATOM 3437 N N . ASP A 1 413 ? -0.078 -18.913 11.651 1.00 97.44 413 ASP A N 1
ATOM 3438 C CA . ASP A 1 413 ? 0.853 -19.684 10.824 1.00 97.44 413 ASP A CA 1
ATOM 3439 C C . ASP A 1 413 ? 0.296 -21.100 10.627 1.00 97.44 413 ASP A C 1
ATOM 3441 O O . ASP A 1 413 ? 0.247 -21.907 11.554 1.00 97.44 413 ASP A O 1
ATOM 3445 N N . ILE A 1 414 ? -0.125 -21.414 9.401 1.00 95.50 414 ILE A N 1
ATOM 3446 C CA . ILE A 1 414 ? -0.763 -22.692 9.052 1.00 95.50 414 ILE A CA 1
ATOM 3447 C C . ILE A 1 414 ? 0.237 -23.850 9.149 1.00 95.50 414 ILE A C 1
ATOM 3449 O O . ILE A 1 414 ? -0.142 -24.988 9.429 1.00 95.50 414 ILE A O 1
ATOM 3453 N N . HIS A 1 415 ? 1.522 -23.571 8.923 1.00 92.56 415 HIS A N 1
ATOM 3454 C CA . HIS A 1 415 ? 2.572 -24.578 8.968 1.00 92.56 415 HIS A CA 1
ATOM 3455 C C . HIS A 1 415 ? 2.896 -24.982 10.410 1.00 92.56 415 HIS A C 1
ATOM 3457 O O . HIS A 1 415 ? 3.028 -26.170 10.699 1.00 92.56 415 HIS A O 1
ATOM 3463 N N . THR A 1 416 ? 3.020 -24.019 11.329 1.00 94.12 416 THR A N 1
ATOM 3464 C CA . THR A 1 416 ? 3.287 -24.316 12.752 1.00 94.12 416 THR A CA 1
ATOM 3465 C C . THR A 1 416 ? 2.022 -24.563 13.566 1.00 94.12 416 THR A C 1
ATOM 3467 O O . THR A 1 416 ? 2.116 -25.135 14.649 1.00 94.12 416 THR A O 1
ATOM 3470 N N . LYS A 1 417 ? 0.855 -24.173 13.040 1.00 95.50 417 LYS A N 1
ATOM 3471 C CA . LYS A 1 417 ? -0.450 -24.175 13.711 1.00 95.50 417 LYS A CA 1
ATOM 3472 C C . LYS A 1 417 ? -0.509 -23.277 14.949 1.00 95.50 417 LYS A C 1
ATOM 3474 O O . LYS A 1 417 ? -1.240 -23.574 15.892 1.00 95.50 417 LYS A O 1
ATOM 3479 N N . LEU A 1 418 ? 0.270 -22.196 14.956 1.00 96.31 418 LEU A N 1
ATOM 3480 C CA . LEU A 1 418 ? 0.384 -21.270 16.084 1.00 96.31 418 LEU A CA 1
ATOM 3481 C C . LEU A 1 418 ? 0.065 -19.836 15.662 1.00 96.31 418 LEU A C 1
ATOM 3483 O O . LEU A 1 418 ? 0.337 -19.427 14.531 1.00 96.31 418 LEU A O 1
ATOM 3487 N N . LEU A 1 419 ? -0.446 -19.060 16.618 1.00 98.06 419 LEU A N 1
ATOM 3488 C CA . LEU A 1 419 ? -0.518 -17.609 16.499 1.00 98.06 419 LEU A CA 1
ATOM 3489 C C . LEU A 1 419 ? 0.885 -16.997 16.538 1.00 98.06 419 LEU A C 1
ATOM 3491 O O . LEU A 1 419 ? 1.739 -17.395 17.335 1.00 98.06 419 LEU A O 1
ATOM 3495 N N . ARG A 1 420 ? 1.116 -16.006 15.680 1.00 97.44 420 ARG A N 1
ATOM 3496 C CA . ARG A 1 420 ? 2.363 -15.242 15.603 1.00 97.44 420 ARG A CA 1
ATOM 3497 C C . ARG A 1 420 ? 2.257 -14.034 16.534 1.00 97.44 420 ARG A C 1
ATOM 3499 O O . ARG A 1 420 ? 1.823 -12.968 16.117 1.00 97.44 420 ARG A O 1
ATOM 3506 N N . LYS A 1 421 ? 2.631 -14.234 17.802 1.00 96.50 421 LYS A N 1
ATOM 3507 C CA . LYS A 1 421 ? 2.396 -13.295 18.920 1.00 96.50 421 LYS A CA 1
ATOM 3508 C C . LYS A 1 421 ? 3.260 -12.020 18.930 1.00 96.50 421 LYS A C 1
ATOM 3510 O O . LYS A 1 421 ? 3.164 -11.220 19.858 1.00 96.50 421 LYS A O 1
ATOM 3515 N N . ASP A 1 422 ? 4.098 -11.806 17.919 1.00 95.94 422 ASP A N 1
ATOM 3516 C CA . ASP A 1 422 ? 4.887 -10.578 17.807 1.00 95.94 422 ASP A CA 1
ATOM 3517 C C . ASP A 1 422 ? 3.984 -9.355 17.575 1.00 95.94 422 ASP A C 1
ATOM 3519 O O . ASP A 1 422 ? 2.919 -9.429 16.953 1.00 95.94 422 ASP A O 1
ATOM 3523 N N . PHE A 1 423 ? 4.413 -8.196 18.078 1.00 97.88 423 PHE A N 1
ATOM 3524 C CA . PHE A 1 423 ? 3.676 -6.955 17.865 1.00 97.88 423 PHE A CA 1
ATOM 3525 C C . PHE A 1 423 ? 3.790 -6.486 16.411 1.00 97.88 423 PHE A C 1
ATOM 3527 O O . PHE A 1 423 ? 4.895 -6.217 15.933 1.00 97.88 423 PHE A O 1
ATOM 3534 N N . TYR A 1 424 ? 2.634 -6.259 15.787 1.00 98.50 424 TYR A N 1
ATOM 3535 C CA . TYR A 1 424 ? 2.474 -5.484 14.559 1.00 98.50 424 TYR A CA 1
ATOM 3536 C C . TYR A 1 424 ? 1.278 -4.534 14.699 1.00 98.50 424 TYR A C 1
ATOM 3538 O O . TYR A 1 424 ? 0.294 -4.886 15.354 1.00 98.50 424 TYR A O 1
ATOM 3546 N N . PRO A 1 425 ? 1.282 -3.355 14.045 1.00 98.56 425 PRO A N 1
ATOM 3547 C CA . PRO A 1 425 ? 0.126 -2.457 14.041 1.00 98.56 425 PRO A CA 1
ATOM 3548 C C . PRO A 1 425 ? -1.177 -3.133 13.591 1.00 98.56 425 PRO A C 1
ATOM 3550 O O . PRO A 1 425 ? -2.251 -2.777 14.072 1.00 98.56 425 PRO A O 1
ATOM 3553 N N . SER A 1 426 ? -1.085 -4.146 12.722 1.00 98.50 426 SER A N 1
ATOM 3554 C CA . SER A 1 426 ? -2.223 -4.944 12.256 1.00 98.50 426 SER A CA 1
ATOM 3555 C C . SER A 1 426 ? -2.952 -5.706 13.362 1.00 98.50 426 SER A C 1
ATOM 3557 O O . SER A 1 426 ? -4.123 -6.030 13.180 1.00 98.50 426 SER A O 1
ATOM 3559 N N . ASN A 1 427 ? -2.315 -5.933 14.516 1.00 98.69 427 ASN A N 1
ATOM 3560 C CA . ASN A 1 427 ? -2.896 -6.666 15.645 1.00 98.69 427 ASN A CA 1
ATOM 3561 C C . ASN A 1 427 ? -4.167 -6.004 16.198 1.00 98.69 427 ASN A C 1
ATOM 3563 O O . ASN A 1 427 ? -4.944 -6.645 16.902 1.00 98.69 427 ASN A O 1
ATOM 3567 N N . ILE A 1 428 ? -4.392 -4.724 15.876 1.00 98.06 428 ILE A N 1
ATOM 3568 C CA . ILE A 1 428 ? -5.569 -3.965 16.313 1.00 98.06 428 ILE A CA 1
ATOM 3569 C C . ILE A 1 428 ? -6.538 -3.616 15.175 1.00 98.06 428 ILE A C 1
ATOM 3571 O O . ILE A 1 428 ? -7.613 -3.079 15.442 1.00 98.06 428 ILE A O 1
ATOM 3575 N N . PHE A 1 429 ? -6.198 -3.920 13.916 1.00 98.38 429 PHE A N 1
ATOM 3576 C CA . PHE A 1 429 ? -7.035 -3.582 12.755 1.00 98.38 429 PHE A CA 1
ATOM 3577 C C . PHE A 1 429 ? -8.466 -4.137 12.831 1.00 98.38 429 PHE A C 1
ATOM 3579 O O . PHE A 1 429 ? -9.382 -3.451 12.365 1.00 98.38 429 PHE A O 1
ATOM 3586 N N . PRO A 1 430 ? -8.727 -5.303 13.462 1.00 98.25 430 PRO A N 1
ATOM 3587 C CA . PRO A 1 430 ? -10.091 -5.796 13.622 1.00 98.25 430 PRO A CA 1
ATOM 3588 C C . PRO A 1 430 ? -11.027 -4.880 14.427 1.00 98.25 430 PRO A C 1
ATOM 3590 O O . PRO A 1 430 ? -12.244 -5.035 14.319 1.00 98.25 430 PRO A O 1
ATOM 3593 N N . LEU A 1 431 ? -10.521 -3.878 15.160 1.00 95.94 431 LEU A N 1
ATOM 3594 C CA . LEU A 1 431 ? -11.370 -2.836 15.757 1.00 95.94 431 LEU A CA 1
ATOM 3595 C C . LEU A 1 431 ? -12.200 -2.083 14.703 1.00 95.94 431 LEU A C 1
ATOM 3597 O O . LEU A 1 431 ? -13.347 -1.732 14.972 1.00 95.94 431 LEU A O 1
ATOM 3601 N N . MET A 1 432 ? -11.688 -1.916 13.477 1.00 95.06 432 MET A N 1
ATOM 3602 C CA . MET A 1 432 ? -12.422 -1.263 12.381 1.00 95.06 432 MET A CA 1
ATOM 3603 C C . MET A 1 432 ? -13.653 -2.058 11.908 1.00 95.06 432 MET A C 1
ATOM 3605 O O . MET A 1 432 ? -14.525 -1.513 11.233 1.00 95.06 432 MET A O 1
ATOM 3609 N N . ILE A 1 433 ? -13.746 -3.351 12.241 1.00 94.50 433 ILE A N 1
ATOM 3610 C CA . ILE A 1 433 ? -14.879 -4.221 11.877 1.00 94.50 433 ILE A CA 1
ATOM 3611 C C . ILE A 1 433 ? -15.692 -4.705 13.086 1.00 94.50 433 ILE A C 1
ATOM 3613 O O . ILE A 1 433 ? -16.816 -5.172 12.874 1.00 94.50 433 ILE A O 1
ATOM 3617 N N . ASN A 1 434 ? -15.170 -4.526 14.308 1.00 85.81 434 ASN A N 1
ATOM 3618 C CA . ASN A 1 434 ? -15.781 -4.848 15.607 1.00 85.81 434 ASN A CA 1
ATOM 3619 C C . ASN A 1 434 ? -16.118 -3.590 16.448 1.00 85.81 434 ASN A C 1
ATOM 3621 O O . ASN A 1 434 ? -16.184 -3.657 17.672 1.00 85.81 434 ASN A O 1
ATOM 3625 N N . TYR A 1 435 ? -16.353 -2.439 15.814 1.00 72.12 435 TYR A N 1
ATOM 3626 C CA . TYR A 1 435 ? -16.499 -1.127 16.474 1.00 72.12 435 TYR A CA 1
ATOM 3627 C C . TYR A 1 435 ? -17.595 -1.029 17.562 1.00 72.12 435 TYR A C 1
ATOM 3629 O O . TYR A 1 435 ? -17.557 -0.127 18.399 1.00 72.12 435 TYR A O 1
ATOM 3637 N N . ASN A 1 436 ? -18.571 -1.946 17.578 1.00 72.81 436 ASN A N 1
ATOM 3638 C CA . ASN A 1 436 ? -19.658 -1.968 18.566 1.00 72.81 436 ASN A CA 1
ATOM 3639 C C . ASN A 1 436 ? -19.322 -2.733 19.857 1.00 72.81 436 ASN A C 1
ATOM 3641 O O . ASN A 1 436 ? -20.064 -2.619 20.835 1.00 72.81 436 ASN A O 1
ATOM 3645 N N . ASP A 1 437 ? -18.238 -3.509 19.889 1.00 78.94 437 ASP A N 1
ATOM 3646 C CA . ASP A 1 437 ? -17.898 -4.325 21.052 1.00 78.94 437 ASP A CA 1
ATOM 3647 C C . ASP A 1 437 ? -16.877 -3.613 21.950 1.00 78.94 437 ASP A C 1
ATOM 3649 O O . ASP A 1 437 ? -15.668 -3.584 21.701 1.00 78.94 437 ASP A O 1
ATOM 3653 N N . ARG A 1 438 ? -17.393 -3.038 23.043 1.00 78.25 438 ARG A N 1
ATOM 3654 C CA . ARG A 1 438 ? -16.595 -2.310 24.041 1.00 78.25 438 ARG A CA 1
ATOM 3655 C C . ARG A 1 438 ? -15.524 -3.186 24.693 1.00 78.25 438 ARG A C 1
ATOM 3657 O O . ARG A 1 438 ? -14.484 -2.659 25.076 1.00 78.25 438 ARG A O 1
ATOM 3664 N N . ASN A 1 439 ? -15.749 -4.498 24.788 1.00 87.88 439 ASN A N 1
ATOM 3665 C CA . ASN A 1 439 ? -14.826 -5.423 25.438 1.00 87.88 439 ASN A CA 1
ATOM 3666 C C . ASN A 1 439 ? -13.487 -5.487 24.690 1.00 87.88 439 ASN A C 1
ATOM 3668 O O . ASN A 1 439 ? -12.425 -5.470 25.310 1.00 87.88 439 ASN A O 1
ATOM 3672 N N . TYR A 1 440 ? -13.518 -5.489 23.353 1.00 93.19 440 TYR A N 1
ATOM 3673 C CA . TYR A 1 440 ? -12.288 -5.489 22.563 1.00 93.19 440 TYR A CA 1
ATOM 3674 C C . TYR A 1 440 ? -11.495 -4.191 22.714 1.00 93.19 440 TYR A C 1
ATOM 3676 O O . TYR A 1 440 ? -10.277 -4.244 22.852 1.00 93.19 440 TYR A O 1
ATOM 3684 N N . CYS A 1 441 ? -12.158 -3.032 22.743 1.00 92.56 441 CYS A N 1
ATOM 3685 C CA . CYS A 1 441 ? -11.470 -1.750 22.914 1.00 92.56 441 CYS A CA 1
ATOM 3686 C C . CYS A 1 441 ? -10.669 -1.690 24.223 1.00 92.56 441 CYS A C 1
ATOM 3688 O O . CYS A 1 441 ? -9.520 -1.248 24.218 1.00 92.56 441 CYS A O 1
ATOM 3690 N N . ASP A 1 442 ? -11.243 -2.164 25.331 1.00 93.00 442 ASP A N 1
ATOM 3691 C CA . ASP A 1 442 ? -10.568 -2.151 26.632 1.00 93.00 442 ASP A CA 1
ATOM 3692 C C . ASP A 1 442 ? -9.385 -3.131 26.674 1.00 93.00 442 ASP A C 1
ATOM 3694 O O . ASP A 1 442 ? -8.304 -2.770 27.149 1.00 93.00 442 ASP A O 1
ATOM 3698 N N . LYS A 1 443 ? -9.554 -4.338 26.112 1.00 95.62 443 LYS A N 1
ATOM 3699 C CA . LYS A 1 443 ? -8.473 -5.330 25.982 1.00 95.62 443 LYS A CA 1
ATOM 3700 C C . LYS A 1 443 ? -7.310 -4.803 25.137 1.00 95.62 443 LYS A C 1
ATOM 3702 O O . LYS A 1 443 ? -6.165 -4.880 25.571 1.00 95.62 443 LYS A O 1
ATOM 3707 N N . ILE A 1 444 ? -7.603 -4.191 23.990 1.00 96.62 444 ILE A N 1
ATOM 3708 C CA . ILE A 1 444 ? -6.579 -3.644 23.094 1.00 96.62 444 ILE A CA 1
ATOM 3709 C C . ILE A 1 444 ? -5.841 -2.472 23.738 1.00 96.62 444 ILE A C 1
ATOM 3711 O O . ILE A 1 444 ? -4.620 -2.398 23.646 1.00 96.62 444 ILE A O 1
ATOM 3715 N N . VAL A 1 445 ? -6.540 -1.557 24.415 1.00 95.88 445 VAL A N 1
ATOM 3716 C CA . VAL A 1 445 ? -5.872 -0.452 25.121 1.00 95.88 445 VAL A CA 1
ATOM 3717 C C . VAL A 1 445 ? -4.884 -0.990 26.154 1.00 95.88 445 VAL A C 1
ATOM 3719 O O . VAL A 1 445 ? -3.749 -0.519 26.199 1.00 95.88 445 VAL A O 1
ATOM 3722 N N . LYS A 1 446 ? -5.285 -2.005 26.926 1.00 96.94 446 LYS A N 1
ATOM 3723 C CA . LYS A 1 446 ? -4.401 -2.670 27.886 1.00 96.94 446 LYS A CA 1
ATOM 3724 C C . LYS A 1 446 ? -3.194 -3.321 27.192 1.00 96.94 446 LYS A C 1
ATOM 3726 O O . LYS A 1 446 ? -2.065 -3.050 27.586 1.00 96.94 446 LYS A O 1
ATOM 3731 N N . TYR A 1 447 ? -3.415 -4.089 26.124 1.00 98.06 447 TYR A N 1
ATOM 3732 C CA . TYR A 1 447 ? -2.351 -4.700 25.315 1.00 98.06 447 TYR A CA 1
ATOM 3733 C C . TYR A 1 447 ? -1.329 -3.666 24.801 1.00 98.06 447 TYR A C 1
ATOM 3735 O O . TYR A 1 447 ? -0.113 -3.859 24.876 1.00 98.06 447 TYR A O 1
ATOM 3743 N N . LEU A 1 448 ? -1.799 -2.518 24.307 1.00 98.00 448 LEU A N 1
ATOM 3744 C CA . LEU A 1 448 ? -0.928 -1.454 23.800 1.00 98.00 448 LEU A CA 1
ATOM 3745 C C . LEU A 1 448 ? -0.147 -0.740 24.918 1.00 98.00 448 LEU A C 1
ATOM 3747 O O . LEU A 1 448 ? 1.003 -0.346 24.712 1.00 98.00 448 LEU A O 1
ATOM 3751 N N . GLU A 1 449 ? -0.741 -0.580 26.103 1.00 97.19 449 GLU A N 1
ATOM 3752 C CA . GLU A 1 449 ? -0.036 -0.085 27.293 1.00 97.19 449 GLU A CA 1
ATOM 3753 C C . GLU A 1 449 ? 1.071 -1.073 27.725 1.00 97.19 449 GLU A C 1
ATOM 3755 O O . GLU A 1 449 ? 2.199 -0.648 27.979 1.00 97.19 449 GLU A O 1
ATOM 3760 N N . GLU A 1 450 ? 0.795 -2.382 27.726 1.00 97.44 450 GLU A N 1
ATOM 3761 C CA . GLU A 1 450 ? 1.743 -3.440 28.123 1.00 97.44 450 GLU A CA 1
ATOM 3762 C C . GLU A 1 450 ? 2.913 -3.610 27.144 1.00 97.44 450 GLU A C 1
ATOM 3764 O O . GLU A 1 450 ? 4.054 -3.806 27.562 1.00 97.44 450 GLU A O 1
ATOM 3769 N N . THR A 1 451 ? 2.666 -3.456 25.841 1.00 97.06 451 THR A N 1
ATOM 3770 C CA . THR A 1 451 ? 3.725 -3.455 24.812 1.00 97.06 451 THR A CA 1
ATOM 3771 C C . THR A 1 451 ? 4.576 -2.180 24.819 1.00 97.06 451 THR A C 1
ATOM 3773 O O . THR A 1 451 ? 5.606 -2.113 24.144 1.00 97.06 451 THR A O 1
ATOM 3776 N N . ASN A 1 452 ? 4.169 -1.155 25.578 1.00 96.12 452 ASN A N 1
ATOM 3777 C CA . ASN A 1 452 ? 4.818 0.151 25.648 1.00 96.12 452 ASN A CA 1
ATOM 3778 C C . ASN A 1 452 ? 4.998 0.809 24.262 1.00 96.12 452 ASN A C 1
ATOM 3780 O O . ASN A 1 452 ? 5.982 1.506 24.001 1.00 96.12 452 ASN A O 1
ATOM 3784 N N . ILE A 1 453 ? 4.045 0.596 23.346 1.00 97.44 453 ILE A N 1
ATOM 3785 C CA . ILE A 1 453 ? 4.129 1.103 21.967 1.00 97.44 453 ILE A CA 1
ATOM 3786 C C . ILE A 1 453 ? 4.104 2.638 21.899 1.00 97.44 453 ILE A C 1
ATOM 3788 O O . ILE A 1 453 ? 4.628 3.246 20.971 1.00 97.44 453 ILE A O 1
ATOM 3792 N N . PHE A 1 454 ? 3.535 3.309 22.900 1.00 96.56 454 PHE A N 1
ATOM 3793 C CA . PHE A 1 454 ? 3.400 4.767 22.896 1.00 96.56 454 PHE A CA 1
ATOM 3794 C C . PHE A 1 454 ? 4.663 5.520 23.347 1.00 96.56 454 PHE A C 1
ATOM 3796 O O . PHE A 1 454 ? 4.670 6.756 23.313 1.00 96.56 454 PHE A O 1
ATOM 3803 N N . GLN A 1 455 ? 5.737 4.815 23.728 1.00 96.25 455 GLN A N 1
ATOM 3804 C CA . GLN A 1 455 ? 7.013 5.429 24.130 1.00 96.25 455 GLN A CA 1
ATOM 3805 C C . GLN A 1 455 ? 7.754 6.120 22.973 1.00 96.25 455 GLN A C 1
ATOM 3807 O O . GLN A 1 455 ? 8.577 7.008 23.200 1.00 96.25 455 GLN A O 1
ATOM 3812 N N . PHE A 1 456 ? 7.472 5.725 21.730 1.00 97.56 456 PHE A N 1
ATOM 3813 C CA . PHE A 1 456 ? 8.149 6.241 20.544 1.00 97.56 456 PHE A CA 1
ATOM 3814 C C . PHE A 1 456 ? 7.758 7.695 20.254 1.00 97.56 456 PHE A C 1
ATOM 3816 O O . PHE A 1 456 ? 6.620 8.124 20.483 1.00 97.56 456 PHE A O 1
ATOM 3823 N N . LYS A 1 457 ? 8.734 8.482 19.790 1.00 96.56 457 LYS A N 1
ATOM 3824 C CA . LYS A 1 457 ? 8.587 9.933 19.595 1.00 96.56 457 LYS A CA 1
ATOM 3825 C C . LYS A 1 457 ? 8.069 10.283 18.203 1.00 96.56 457 LYS A C 1
ATOM 3827 O O . LYS A 1 457 ? 7.248 11.183 18.077 1.00 96.56 457 LYS A O 1
ATOM 3832 N N . GLY A 1 458 ? 8.509 9.544 17.185 1.00 93.06 458 GLY A N 1
ATOM 3833 C CA . GLY A 1 458 ? 8.272 9.830 15.768 1.00 93.06 458 GLY A CA 1
ATOM 3834 C C . GLY A 1 458 ? 7.063 9.142 15.133 1.00 93.06 458 GLY A C 1
ATOM 3835 O O . GLY A 1 458 ? 6.981 9.077 13.906 1.00 93.06 458 GLY A O 1
ATOM 3836 N N . GLY A 1 459 ? 6.166 8.570 15.939 1.00 93.00 459 GLY A N 1
ATOM 3837 C CA . GLY A 1 459 ? 5.082 7.686 15.499 1.00 93.00 459 GLY A CA 1
ATOM 3838 C C . GLY A 1 459 ? 5.187 6.323 16.179 1.00 93.00 459 GLY A C 1
ATOM 3839 O O . GLY A 1 459 ? 5.690 6.245 17.297 1.00 93.00 459 GLY A O 1
ATOM 3840 N N . ILE A 1 460 ? 4.734 5.263 15.509 1.00 97.56 460 ILE A N 1
ATOM 3841 C CA . ILE A 1 460 ? 4.862 3.876 15.980 1.00 97.56 460 ILE A CA 1
ATOM 3842 C C . ILE A 1 460 ? 5.719 3.065 14.997 1.00 97.56 460 ILE A C 1
ATOM 3844 O O . ILE A 1 460 ? 5.594 3.265 13.788 1.00 97.56 460 ILE A O 1
ATOM 3848 N N . PRO A 1 461 ? 6.609 2.180 15.472 1.00 97.81 461 PRO A N 1
ATOM 3849 C CA . PRO A 1 461 ? 7.359 1.294 14.596 1.00 97.81 461 PRO A CA 1
ATOM 3850 C C . PRO A 1 461 ? 6.463 0.179 14.037 1.00 97.81 461 PRO A C 1
ATOM 3852 O O . PRO A 1 461 ? 5.407 -0.136 14.586 1.00 97.81 461 PRO A O 1
ATOM 3855 N N . SER A 1 462 ? 6.913 -0.434 12.944 1.00 97.56 462 SER A N 1
ATOM 3856 C CA . SER A 1 462 ? 6.204 -1.531 12.269 1.00 97.56 462 SER A CA 1
ATOM 3857 C C . SER A 1 462 ? 6.251 -2.843 13.048 1.00 97.56 462 SER A C 1
ATOM 3859 O O . SER A 1 462 ? 5.328 -3.639 12.941 1.00 97.56 462 SER A O 1
ATOM 3861 N N . SER A 1 463 ? 7.290 -3.039 13.859 1.00 97.44 463 SER A N 1
ATOM 3862 C CA . SER A 1 463 ? 7.408 -4.122 14.833 1.00 97.44 463 SER A CA 1
ATOM 3863 C C . SER A 1 463 ? 8.183 -3.638 16.062 1.00 97.44 463 SER A C 1
ATOM 3865 O O . SER A 1 463 ? 8.767 -2.549 16.051 1.00 97.44 463 SER A O 1
ATOM 3867 N N . LEU A 1 464 ? 8.155 -4.414 17.148 1.00 96.69 464 LEU A N 1
ATOM 3868 C CA . LEU A 1 464 ? 8.954 -4.141 18.355 1.00 96.69 464 LEU A CA 1
ATOM 3869 C C . LEU A 1 464 ? 10.246 -4.963 18.421 1.00 96.69 464 LEU A C 1
ATOM 3871 O O . LEU A 1 464 ? 11.159 -4.601 19.165 1.00 96.69 464 LEU A O 1
ATOM 3875 N N . ASP A 1 465 ? 10.337 -6.042 17.644 1.00 91.56 465 ASP A N 1
ATOM 3876 C CA . ASP A 1 465 ? 11.545 -6.855 17.554 1.00 91.56 465 ASP A CA 1
ATOM 3877 C C . ASP A 1 465 ? 12.640 -6.094 16.790 1.00 91.56 465 ASP A C 1
ATOM 3879 O O . ASP A 1 465 ? 12.479 -5.729 15.627 1.00 91.56 465 ASP A O 1
ATOM 3883 N N . ASN A 1 466 ? 13.773 -5.864 17.454 1.00 90.62 466 ASN A N 1
ATOM 3884 C CA . ASN A 1 466 ? 14.922 -5.144 16.909 1.00 90.62 466 ASN A CA 1
ATOM 3885 C C . ASN A 1 466 ? 15.983 -6.055 16.269 1.00 90.62 466 ASN A C 1
ATOM 3887 O O . ASN A 1 466 ? 17.069 -5.580 15.926 1.00 90.62 466 ASN A O 1
ATOM 3891 N N . THR A 1 467 ? 15.708 -7.354 16.152 1.00 92.31 467 THR A N 1
ATOM 3892 C CA . THR A 1 467 ? 16.659 -8.330 15.618 1.00 92.31 467 THR A CA 1
ATOM 3893 C C . THR A 1 467 ? 16.692 -8.373 14.091 1.00 92.31 467 THR A C 1
ATOM 3895 O O . THR A 1 467 ? 17.699 -8.801 13.522 1.00 92.31 467 THR A O 1
ATOM 3898 N N . SER A 1 468 ? 15.628 -7.906 13.435 1.00 91.06 468 SER A N 1
ATOM 3899 C CA . SER A 1 468 ? 15.558 -7.707 11.987 1.00 91.06 468 SER A CA 1
ATOM 3900 C C . SER A 1 468 ? 16.106 -6.335 11.581 1.00 91.06 468 SER A C 1
ATOM 3902 O O . SER A 1 468 ? 16.091 -5.370 12.349 1.00 91.06 468 SER A O 1
ATOM 3904 N N . HIS A 1 469 ? 16.585 -6.241 10.342 1.00 90.69 469 HIS A N 1
ATOM 3905 C CA . HIS A 1 469 ? 16.989 -4.987 9.694 1.00 90.69 469 HIS A CA 1
ATOM 3906 C C . HIS A 1 469 ? 16.232 -4.754 8.378 1.00 90.69 469 HIS A C 1
ATOM 3908 O O . HIS A 1 469 ? 16.675 -3.989 7.516 1.00 90.69 469 HIS A O 1
ATOM 3914 N N . GLU A 1 470 ? 15.109 -5.448 8.197 1.00 94.44 470 GLU A N 1
ATOM 3915 C CA . GLU A 1 470 ? 14.235 -5.241 7.052 1.00 94.44 470 GLU A CA 1
ATOM 3916 C C . GLU A 1 470 ? 13.421 -3.950 7.193 1.00 94.44 470 GLU A C 1
ATOM 3918 O O . GLU A 1 470 ? 13.282 -3.366 8.268 1.00 94.44 470 GLU A O 1
ATOM 3923 N N . GLN A 1 471 ? 12.900 -3.460 6.071 1.00 94.44 471 GLN A N 1
ATOM 3924 C CA . GLN A 1 471 ? 12.312 -2.127 6.029 1.00 94.44 471 GLN A CA 1
ATOM 3925 C C . GLN A 1 471 ? 10.947 -2.019 6.725 1.00 94.44 471 GLN A C 1
ATOM 3927 O O . GLN A 1 471 ? 10.626 -0.950 7.243 1.00 94.44 471 GLN A O 1
ATOM 3932 N N . TRP A 1 472 ? 10.172 -3.102 6.800 1.00 97.06 472 TRP A N 1
ATOM 3933 C CA . TRP A 1 472 ? 8.882 -3.146 7.499 1.00 97.06 472 TRP A CA 1
ATOM 3934 C C . TRP A 1 472 ? 9.001 -3.665 8.940 1.00 97.06 472 TRP A C 1
ATOM 3936 O O . TRP A 1 472 ? 8.040 -4.192 9.489 1.00 97.06 472 TRP A O 1
ATOM 3946 N N . ASP A 1 473 ? 10.167 -3.483 9.565 1.00 97.12 473 ASP A N 1
ATOM 3947 C CA . ASP A 1 473 ? 10.425 -3.808 10.970 1.00 97.12 473 ASP A CA 1
ATOM 3948 C C . ASP A 1 473 ? 10.909 -2.594 11.774 1.00 97.12 473 ASP A C 1
ATOM 3950 O O . ASP A 1 473 ? 11.098 -1.490 11.251 1.00 97.12 473 ASP A O 1
ATOM 3954 N N . TYR A 1 474 ? 11.104 -2.794 13.078 1.00 96.75 474 TYR A N 1
ATOM 3955 C CA . TYR A 1 474 ? 11.767 -1.837 13.951 1.00 96.75 474 TYR A CA 1
ATOM 3956 C C . TYR A 1 474 ? 13.087 -1.312 13.339 1.00 96.75 474 TYR A C 1
ATOM 3958 O O . TYR A 1 474 ? 13.911 -2.101 12.878 1.00 96.75 474 TYR A O 1
ATOM 3966 N N . PRO A 1 475 ? 13.366 0.006 13.386 1.00 96.81 475 PRO A N 1
ATOM 3967 C CA . PRO A 1 475 ? 12.600 1.065 14.046 1.00 96.81 475 PRO A CA 1
ATOM 3968 C C . PRO A 1 475 ? 11.653 1.827 13.102 1.00 96.81 475 PRO A C 1
ATOM 3970 O O . PRO A 1 475 ? 11.229 2.936 13.429 1.00 96.81 475 PRO A O 1
ATOM 3973 N N . ASN A 1 476 ? 11.367 1.305 11.909 1.00 98.06 476 ASN A N 1
ATOM 3974 C CA . ASN A 1 476 ? 10.716 2.081 10.860 1.00 98.06 476 ASN A CA 1
ATOM 3975 C C . ASN A 1 476 ? 9.217 2.276 11.117 1.00 98.06 476 ASN A C 1
ATOM 3977 O O . ASN A 1 476 ? 8.479 1.328 11.387 1.00 98.06 476 ASN A O 1
ATOM 3981 N N . SER A 1 477 ? 8.773 3.519 10.952 1.00 97.88 477 SER A N 1
ATOM 3982 C CA . SER A 1 477 ? 7.390 3.988 10.991 1.00 97.88 477 SER A CA 1
ATOM 3983 C C . SER A 1 477 ? 6.934 4.334 9.575 1.00 97.88 477 SER A C 1
ATOM 3985 O O . SER A 1 477 ? 7.558 5.161 8.899 1.00 97.88 477 SER A O 1
ATOM 3987 N N . TRP A 1 478 ? 5.845 3.708 9.130 1.00 98.44 478 TRP A N 1
ATOM 3988 C CA . TRP A 1 478 ? 5.275 3.891 7.795 1.00 98.44 478 TRP A CA 1
ATOM 3989 C C . TRP A 1 478 ? 3.900 4.542 7.891 1.00 98.44 478 TRP A C 1
ATOM 3991 O O . TRP A 1 478 ? 3.042 4.083 8.648 1.00 98.44 478 TRP A O 1
ATOM 4001 N N . ALA A 1 479 ? 3.680 5.588 7.092 1.00 98.44 479 ALA A N 1
ATOM 4002 C CA . ALA A 1 479 ? 2.417 6.325 7.036 1.00 98.44 479 ALA A CA 1
ATOM 4003 C C . ALA A 1 479 ? 1.175 5.410 6.924 1.00 98.44 479 ALA A C 1
ATOM 4005 O O . ALA A 1 479 ? 0.259 5.596 7.727 1.00 98.44 479 ALA A O 1
ATOM 4006 N N . PRO A 1 480 ? 1.148 4.396 6.031 1.00 98.44 480 PRO A N 1
ATOM 4007 C CA . PRO A 1 480 ? 0.090 3.386 5.975 1.00 98.44 480 PRO A CA 1
ATOM 4008 C C . PRO A 1 480 ? -0.269 2.735 7.313 1.00 98.44 480 PRO A C 1
ATOM 4010 O O . PRO A 1 480 ? -1.423 2.774 7.743 1.00 98.44 480 PRO A O 1
ATOM 4013 N N . SER A 1 481 ? 0.729 2.166 7.993 1.00 98.00 481 SER A N 1
ATOM 4014 C CA . SER A 1 481 ? 0.544 1.432 9.245 1.00 98.00 481 SER A CA 1
ATOM 4015 C C . SER A 1 481 ? 0.087 2.354 10.367 1.00 98.00 481 SER A C 1
ATOM 4017 O O . SER A 1 481 ? -0.811 2.000 11.127 1.00 98.00 481 SER A O 1
ATOM 4019 N N . VAL A 1 482 ? 0.662 3.559 10.444 1.00 98.62 482 VAL A N 1
ATOM 4020 C CA . VAL A 1 482 ? 0.266 4.574 11.427 1.00 98.62 482 VAL A CA 1
ATOM 4021 C C . VAL A 1 482 ? -1.179 5.013 11.187 1.00 98.62 482 VAL A C 1
ATOM 4023 O O . VAL A 1 482 ? -1.951 5.106 12.135 1.00 98.62 482 VAL A O 1
ATOM 4026 N N . HIS A 1 483 ? -1.566 5.249 9.931 1.00 98.62 483 HIS A N 1
ATOM 4027 C CA . HIS A 1 483 ? -2.928 5.629 9.558 1.00 98.62 483 HIS A CA 1
ATOM 4028 C C . HIS A 1 483 ? -3.953 4.575 9.970 1.00 98.62 483 HIS A C 1
ATOM 4030 O O . HIS A 1 483 ? -4.881 4.892 10.709 1.00 98.62 483 HIS A O 1
ATOM 4036 N N . LEU A 1 484 ? -3.758 3.321 9.563 1.00 98.56 484 LEU A N 1
ATOM 4037 C CA . LEU A 1 484 ? -4.688 2.235 9.883 1.00 98.56 484 LEU A CA 1
ATOM 4038 C C . LEU A 1 484 ? -4.746 1.943 11.392 1.00 98.56 484 LEU A C 1
ATOM 4040 O O . LEU A 1 484 ? -5.816 1.660 11.930 1.00 98.56 484 LEU A O 1
ATOM 4044 N N . PHE A 1 485 ? -3.626 2.074 12.106 1.00 98.56 485 PHE A N 1
ATOM 4045 C CA . PHE A 1 485 ? -3.592 1.962 13.566 1.00 98.56 485 PHE A CA 1
ATOM 4046 C C . PHE A 1 485 ? -4.407 3.073 14.247 1.00 98.56 485 PHE A C 1
ATOM 4048 O O . PHE A 1 485 ? -5.201 2.810 15.151 1.00 98.56 485 PHE A O 1
ATOM 4055 N N . VAL A 1 486 ? -4.255 4.319 13.788 1.00 98.19 486 VAL A N 1
ATOM 4056 C CA . VAL A 1 486 ? -5.032 5.463 14.285 1.00 98.19 486 VAL A CA 1
ATOM 4057 C C . VAL A 1 486 ? -6.520 5.295 13.970 1.00 98.19 486 VAL A C 1
ATOM 4059 O O . VAL A 1 486 ? -7.336 5.511 14.862 1.00 98.19 486 VAL A O 1
ATOM 4062 N N . GLU A 1 487 ? -6.891 4.868 12.759 1.00 95.94 487 GLU A N 1
ATOM 4063 C CA . GLU A 1 487 ? -8.290 4.580 12.399 1.00 95.94 487 GLU A CA 1
ATOM 4064 C C . GLU A 1 487 ? -8.895 3.478 13.281 1.00 95.94 487 GLU A C 1
ATOM 4066 O O . GLU A 1 487 ? -10.027 3.607 13.755 1.00 95.94 487 GLU A O 1
ATOM 4071 N N . SER A 1 488 ? -8.121 2.434 13.579 1.00 96.94 488 SER A N 1
ATOM 4072 C CA . SER A 1 488 ? -8.541 1.337 14.458 1.00 96.94 488 SER A CA 1
ATOM 4073 C C . SER A 1 488 ? -8.861 1.826 15.872 1.00 96.94 488 SER A C 1
ATOM 4075 O O . SER A 1 488 ? -9.921 1.515 16.409 1.00 96.94 488 SER A O 1
ATOM 4077 N N . LEU A 1 489 ? -7.996 2.656 16.461 1.00 95.50 489 LEU A N 1
ATOM 4078 C CA . LEU A 1 489 ? -8.238 3.240 17.785 1.00 95.50 489 LEU A CA 1
ATOM 4079 C C . LEU A 1 489 ? -9.374 4.272 17.786 1.00 95.50 489 LEU A C 1
ATOM 4081 O O . LEU A 1 489 ? -10.149 4.345 18.741 1.00 95.50 489 LEU A O 1
ATOM 4085 N N . SER A 1 490 ? -9.503 5.056 16.715 1.00 92.75 490 SER A N 1
ATOM 4086 C CA . SER A 1 490 ? -10.611 6.000 16.528 1.00 92.75 490 SER A CA 1
ATOM 4087 C C . SER A 1 490 ? -11.969 5.303 16.413 1.00 92.75 490 SER A C 1
ATOM 4089 O O . SER A 1 490 ? -12.983 5.883 16.803 1.00 92.75 490 SER A O 1
ATOM 4091 N N . SER A 1 491 ? -11.988 4.045 15.962 1.00 89.94 491 SER A N 1
ATOM 4092 C CA . SER A 1 491 ? -13.190 3.208 15.855 1.00 89.94 491 SER A CA 1
ATOM 4093 C C . SER A 1 491 ? -13.731 2.725 17.209 1.00 89.94 491 SER A C 1
ATOM 4095 O O . SER A 1 491 ? -14.727 2.011 17.236 1.00 89.94 491 SER A O 1
ATOM 4097 N N . CYS A 1 492 ? -13.120 3.120 18.333 1.00 87.88 492 CYS A N 1
ATOM 4098 C CA . CYS A 1 492 ? -13.605 2.854 19.689 1.00 87.88 492 CYS A CA 1
ATOM 4099 C C . CYS A 1 492 ? -14.418 4.048 20.243 1.00 87.88 492 CYS A C 1
ATOM 4101 O O . CYS A 1 492 ? -13.878 4.881 20.983 1.00 87.88 492 CYS A O 1
ATOM 4103 N N . PRO A 1 493 ? -15.730 4.169 19.945 1.00 71.31 493 PRO A N 1
ATOM 4104 C CA . PRO A 1 493 ? -16.508 5.376 20.235 1.00 71.31 493 PRO A CA 1
ATOM 4105 C C . PRO A 1 493 ? -16.634 5.691 21.731 1.00 71.31 493 PRO A C 1
ATOM 4107 O O . PRO A 1 493 ? -16.702 6.868 22.090 1.00 71.31 493 PRO A O 1
ATOM 4110 N N . SER A 1 494 ? -16.628 4.682 22.606 1.00 75.25 494 SER A N 1
ATOM 4111 C CA . SER A 1 494 ? -16.818 4.853 24.056 1.00 75.25 494 SER A CA 1
ATOM 4112 C C . SER A 1 494 ? -15.522 4.823 24.879 1.00 75.25 494 SER A C 1
ATOM 4114 O O . SER A 1 494 ? -15.570 5.138 26.065 1.00 75.25 494 SER A O 1
ATOM 4116 N N . ASN A 1 495 ? -14.367 4.484 24.289 1.00 86.12 495 ASN A N 1
ATOM 4117 C CA . ASN A 1 495 ? -13.100 4.404 25.024 1.00 86.12 495 ASN A CA 1
ATOM 4118 C C . ASN A 1 495 ? -12.275 5.689 24.827 1.00 86.12 495 ASN A C 1
ATOM 4120 O O . ASN A 1 495 ? -11.671 5.926 23.779 1.00 86.12 495 ASN A O 1
ATOM 4124 N N . TYR A 1 496 ? -12.252 6.544 25.854 1.00 89.06 496 TYR A N 1
ATOM 4125 C CA . TYR A 1 496 ? -11.566 7.838 25.793 1.00 89.06 496 TYR A CA 1
ATOM 4126 C C . TYR A 1 496 ? -10.042 7.699 25.649 1.00 89.06 496 TYR A C 1
ATOM 4128 O O . TYR A 1 496 ? -9.422 8.513 24.962 1.00 89.06 496 TYR A O 1
ATOM 4136 N N . LYS A 1 497 ? -9.434 6.667 26.256 1.00 94.12 497 LYS A N 1
ATOM 4137 C CA . LYS A 1 497 ? -7.992 6.411 26.150 1.00 94.12 497 LYS A CA 1
ATOM 4138 C C . LYS A 1 497 ? -7.607 6.069 24.716 1.00 94.12 497 LYS A C 1
ATOM 4140 O O . LYS A 1 497 ? -6.676 6.672 24.194 1.00 94.12 497 LYS A O 1
ATOM 4145 N N . ALA A 1 498 ? -8.360 5.183 24.060 1.00 93.88 498 ALA A N 1
ATOM 4146 C CA . ALA A 1 498 ? -8.146 4.831 22.658 1.00 93.88 498 ALA A CA 1
ATOM 4147 C C . ALA A 1 498 ? -8.148 6.081 21.761 1.00 93.88 498 ALA A C 1
ATOM 4149 O O . ALA A 1 498 ? -7.217 6.284 20.985 1.00 93.88 498 ALA A O 1
ATOM 4150 N N . LYS A 1 499 ? -9.113 6.993 21.946 1.00 91.94 499 LYS A N 1
ATOM 4151 C CA . LYS A 1 499 ? -9.168 8.267 21.202 1.00 91.94 499 LYS A CA 1
ATOM 4152 C C . LYS A 1 499 ? -7.967 9.180 21.471 1.00 91.94 499 LYS A C 1
ATOM 4154 O O . LYS A 1 499 ? -7.451 9.804 20.544 1.00 91.94 499 LYS A O 1
ATOM 4159 N N . ILE A 1 500 ? -7.502 9.265 22.721 1.00 94.81 500 ILE A N 1
ATOM 4160 C CA . ILE A 1 500 ? -6.286 10.019 23.069 1.00 94.81 500 ILE A CA 1
ATOM 4161 C C . ILE A 1 500 ? -5.065 9.395 22.388 1.00 94.81 500 ILE A C 1
ATOM 4163 O O . ILE A 1 500 ? -4.258 10.119 21.805 1.00 94.81 500 ILE A O 1
ATOM 4167 N N . TYR A 1 501 ? -4.937 8.070 22.405 1.00 96.69 501 TYR A N 1
ATOM 4168 C CA . TYR A 1 501 ? -3.840 7.365 21.748 1.00 96.69 501 TYR A CA 1
ATOM 4169 C C . TYR A 1 501 ? -3.863 7.518 20.228 1.00 96.69 501 TYR A C 1
ATOM 4171 O O . TYR A 1 501 ? -2.817 7.790 19.639 1.00 96.69 501 TYR A O 1
ATOM 4179 N N . ALA A 1 502 ? -5.040 7.461 19.603 1.00 96.50 502 ALA A N 1
ATOM 4180 C CA . ALA A 1 502 ? -5.222 7.747 18.184 1.00 96.50 502 ALA A CA 1
ATOM 4181 C C . ALA A 1 502 ? -4.717 9.158 17.840 1.00 96.50 502 ALA A C 1
ATOM 4183 O O . ALA A 1 502 ? -3.817 9.329 17.015 1.00 96.50 502 ALA A O 1
ATOM 4184 N N . LYS A 1 503 ? -5.232 10.175 18.546 1.00 96.00 503 LYS A N 1
ATOM 4185 C CA . LYS A 1 503 ? -4.868 11.580 18.324 1.00 96.00 503 LYS A CA 1
ATOM 4186 C C . LYS A 1 503 ? -3.381 11.833 18.551 1.00 96.00 503 LYS A C 1
A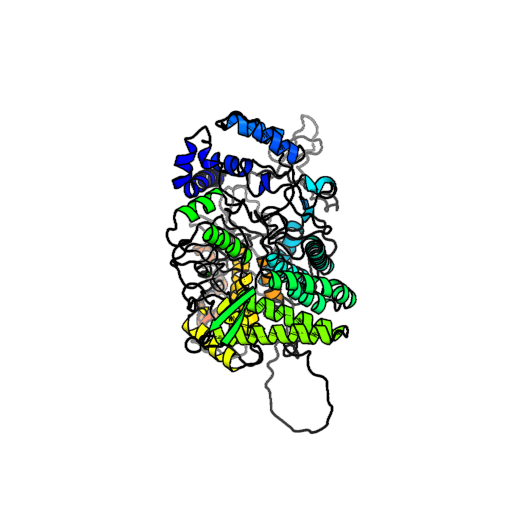TOM 4188 O O . LYS A 1 503 ? -2.728 12.448 17.715 1.00 96.00 503 LYS A O 1
ATOM 4193 N N . THR A 1 504 ? -2.832 11.370 19.670 1.00 96.56 504 THR A N 1
ATOM 4194 C CA . THR A 1 504 ? -1.419 11.603 20.011 1.00 96.56 504 THR A CA 1
ATOM 4195 C C . THR A 1 504 ? -0.468 10.890 19.056 1.00 96.56 504 THR A C 1
ATOM 4197 O O . THR A 1 504 ? 0.539 11.476 18.665 1.00 96.56 504 THR A O 1
ATOM 4200 N N . THR A 1 505 ? -0.802 9.676 18.615 1.00 98.25 505 THR A N 1
ATOM 4201 C CA . THR A 1 505 ? -0.029 8.944 17.599 1.00 98.25 505 THR A CA 1
ATOM 4202 C C . THR A 1 505 ? -0.019 9.690 16.266 1.00 98.25 505 THR A C 1
ATOM 4204 O O . THR A 1 505 ? 1.053 9.920 15.704 1.00 98.25 505 THR A O 1
ATOM 4207 N N . ALA A 1 506 ? -1.186 10.149 15.801 1.00 98.06 506 ALA A N 1
ATOM 4208 C CA . ALA A 1 506 ? -1.293 10.951 14.584 1.00 98.06 506 ALA A CA 1
ATOM 4209 C C . ALA A 1 506 ? -0.494 12.259 14.688 1.00 98.06 506 ALA A C 1
ATOM 4211 O O . ALA A 1 506 ? 0.271 12.600 13.787 1.00 98.06 506 ALA A O 1
ATOM 4212 N N . GLN A 1 507 ? -0.613 12.973 15.812 1.00 97.31 507 GLN A N 1
ATOM 4213 C CA . GLN A 1 507 ? 0.108 14.225 16.042 1.00 97.31 507 GLN A CA 1
ATOM 4214 C C . GLN A 1 507 ? 1.627 14.027 16.052 1.00 97.31 507 GLN A C 1
ATOM 4216 O O . GLN A 1 507 ? 2.333 14.795 15.403 1.00 97.31 507 GLN A O 1
ATOM 4221 N N . LYS A 1 508 ? 2.131 12.988 16.730 1.00 98.06 508 LYS A N 1
ATOM 4222 C CA . LYS A 1 508 ? 3.559 12.633 16.718 1.00 98.06 508 LYS A CA 1
ATOM 4223 C C . LYS A 1 508 ? 4.067 12.386 15.300 1.00 98.06 508 LYS A C 1
ATOM 4225 O O . LYS A 1 508 ? 5.111 12.914 14.929 1.00 98.06 508 LYS A O 1
ATOM 4230 N N . PHE A 1 509 ? 3.316 11.633 14.496 1.00 98.56 509 PHE A N 1
ATOM 4231 C CA . PHE A 1 509 ? 3.701 11.353 13.115 1.00 98.56 509 PHE A CA 1
ATOM 4232 C C . PHE A 1 509 ? 3.728 12.624 12.253 1.00 98.56 509 PHE A C 1
ATOM 4234 O O . PHE A 1 509 ? 4.738 12.896 11.610 1.00 98.56 509 PHE A O 1
ATOM 4241 N N . VAL A 1 510 ? 2.675 13.452 12.297 1.00 98.62 510 VAL A N 1
ATOM 4242 C CA . VAL A 1 510 ? 2.616 14.729 11.554 1.00 98.62 510 VAL A CA 1
ATOM 4243 C C . VAL A 1 510 ? 3.768 15.658 11.945 1.00 98.62 510 VAL A C 1
ATOM 4245 O O . VAL A 1 510 ? 4.393 16.263 11.076 1.00 98.62 510 VAL A O 1
ATOM 4248 N N . LEU A 1 511 ? 4.081 15.759 13.240 1.00 98.44 511 LEU A N 1
ATOM 4249 C CA . LEU A 1 511 ? 5.198 16.573 13.722 1.00 98.44 511 LEU A CA 1
ATOM 4250 C C . LEU A 1 511 ? 6.555 16.015 13.278 1.00 98.44 511 LEU A C 1
ATOM 4252 O O . LEU A 1 511 ? 7.442 16.793 12.948 1.00 98.44 511 LEU A O 1
ATOM 4256 N N . ASN A 1 512 ? 6.713 14.694 13.198 1.00 98.38 512 ASN A N 1
ATOM 4257 C CA . ASN A 1 512 ? 7.934 14.092 12.669 1.00 98.38 512 ASN A CA 1
ATOM 4258 C C . ASN A 1 512 ? 8.094 14.367 11.161 1.00 98.38 512 ASN A C 1
ATOM 4260 O O . ASN A 1 512 ? 9.183 14.699 10.695 1.00 98.38 512 ASN A O 1
ATOM 4264 N N . VAL A 1 513 ? 6.999 14.316 10.393 1.00 98.69 513 VAL A N 1
ATOM 4265 C CA . VAL A 1 513 ? 7.004 14.710 8.974 1.00 98.69 513 VAL A CA 1
ATOM 4266 C C . VAL A 1 513 ? 7.360 16.191 8.820 1.00 98.69 513 VAL A C 1
ATOM 4268 O O . VAL A 1 513 ? 8.193 16.525 7.977 1.00 98.69 513 VAL A O 1
ATOM 4271 N N . LEU A 1 514 ? 6.800 17.068 9.664 1.00 98.62 514 LEU A N 1
ATOM 4272 C CA . LEU A 1 514 ? 7.154 18.491 9.717 1.00 98.62 514 LEU A CA 1
ATOM 4273 C C . LEU A 1 514 ? 8.653 18.688 9.966 1.00 98.62 514 LEU A C 1
ATOM 4275 O O . LEU A 1 514 ? 9.296 19.399 9.198 1.00 98.62 514 LEU A O 1
ATOM 4279 N N . SER A 1 515 ? 9.218 18.026 10.980 1.00 98.50 515 SER A N 1
ATOM 4280 C CA . SER A 1 515 ? 10.660 18.061 11.244 1.00 98.50 515 SER A CA 1
ATOM 4281 C C . SER A 1 515 ? 11.467 17.576 10.035 1.00 98.50 515 SER A C 1
ATOM 4283 O O . SER A 1 515 ? 12.538 18.105 9.756 1.00 98.50 515 SER A O 1
ATOM 4285 N N . GLY A 1 516 ? 10.947 16.607 9.271 1.00 97.94 516 GLY A N 1
ATOM 4286 C CA . GLY A 1 516 ? 11.578 16.117 8.042 1.00 97.94 516 GLY A CA 1
ATOM 4287 C C . GLY A 1 516 ? 11.710 17.213 6.985 1.00 97.94 516 GLY A C 1
ATOM 4288 O O . GLY A 1 516 ? 12.769 17.393 6.381 1.00 97.94 516 GLY A O 1
ATOM 4289 N N . VAL A 1 517 ? 10.650 18.002 6.823 1.00 97.94 517 VAL A N 1
ATOM 4290 C CA . VAL A 1 517 ? 10.637 19.154 5.919 1.00 97.94 517 VAL A CA 1
ATOM 4291 C C . VAL A 1 517 ? 11.537 20.276 6.441 1.00 97.94 517 VAL A C 1
ATOM 4293 O O . VAL A 1 517 ? 12.319 20.824 5.672 1.00 97.94 517 VAL A O 1
ATOM 4296 N N . GLU A 1 518 ? 11.469 20.611 7.729 1.00 97.44 518 GLU A N 1
ATOM 4297 C CA . GLU A 1 518 ? 12.242 21.718 8.310 1.00 97.44 518 GLU A CA 1
ATOM 4298 C C . GLU A 1 518 ? 13.753 21.433 8.362 1.00 97.44 518 GLU A C 1
ATOM 4300 O O . GLU A 1 518 ? 14.552 22.327 8.086 1.00 97.44 518 GLU A O 1
ATOM 4305 N N . ASN A 1 519 ? 14.155 20.198 8.677 1.00 97.38 519 ASN A N 1
ATOM 4306 C CA . ASN A 1 519 ? 15.564 19.837 8.857 1.00 97.38 519 ASN A CA 1
ATOM 4307 C C . ASN A 1 519 ? 16.226 19.308 7.578 1.00 97.38 519 ASN A C 1
ATOM 4309 O O . ASN A 1 519 ? 17.439 19.450 7.417 1.00 97.38 519 ASN A O 1
ATOM 4313 N N . PHE A 1 520 ? 15.458 18.677 6.682 1.00 95.88 520 PHE A N 1
ATOM 4314 C CA . PHE A 1 520 ? 16.001 17.976 5.512 1.00 95.88 520 PHE A CA 1
ATOM 4315 C C . PHE A 1 520 ? 15.373 18.391 4.178 1.00 95.88 520 PHE A C 1
ATOM 4317 O O . PHE A 1 520 ? 15.805 17.871 3.149 1.00 95.88 520 PHE A O 1
ATOM 4324 N N . GLU A 1 521 ? 14.373 19.281 4.177 1.00 95.25 521 GLU A N 1
ATOM 4325 C CA . GLU A 1 521 ? 13.591 19.672 2.991 1.00 95.25 521 GLU A CA 1
ATOM 4326 C C . GLU A 1 521 ? 12.964 18.467 2.264 1.00 95.25 521 GLU A C 1
ATOM 4328 O O . GLU A 1 521 ? 12.798 18.463 1.043 1.00 95.25 521 GLU A O 1
ATOM 4333 N N . LYS A 1 522 ? 12.627 17.406 3.014 1.00 94.00 522 LYS A N 1
ATOM 4334 C CA . LYS A 1 522 ? 12.170 16.125 2.463 1.00 94.00 522 LYS A CA 1
ATOM 4335 C C . LYS A 1 522 ? 10.971 15.559 3.209 1.00 94.00 522 LYS A C 1
ATOM 4337 O O . LYS A 1 522 ? 10.868 15.646 4.428 1.00 94.00 522 LYS A O 1
ATOM 4342 N N . ILE A 1 523 ? 10.111 14.891 2.445 1.00 96.44 523 ILE A N 1
ATOM 4343 C CA . ILE A 1 523 ? 9.087 13.982 2.961 1.00 96.44 523 ILE A CA 1
ATOM 4344 C C . ILE A 1 523 ? 9.532 12.568 2.624 1.00 96.44 523 ILE A C 1
ATOM 4346 O O . ILE A 1 523 ? 9.671 12.244 1.446 1.00 96.44 523 ILE A O 1
ATOM 4350 N N . TRP A 1 524 ? 9.783 11.745 3.634 1.00 96.56 524 TRP A N 1
ATOM 4351 C CA . TRP A 1 524 ? 10.320 10.402 3.438 1.00 96.56 524 TRP A CA 1
ATOM 4352 C C . TRP A 1 524 ? 9.222 9.376 3.148 1.00 96.56 524 TRP A C 1
ATOM 4354 O O . TRP A 1 524 ? 8.068 9.531 3.552 1.00 96.56 524 TRP A O 1
ATOM 4364 N N . GLU A 1 525 ? 9.610 8.295 2.475 1.00 96.38 525 GLU A N 1
ATOM 4365 C CA . GLU A 1 525 ? 8.827 7.058 2.357 1.00 96.38 525 GLU A CA 1
ATOM 4366 C C . GLU A 1 525 ? 8.469 6.486 3.739 1.00 96.38 525 GLU A C 1
ATOM 4368 O O . GLU A 1 525 ? 7.332 6.078 3.974 1.00 96.38 525 GLU A O 1
ATOM 4373 N N . LYS A 1 526 ? 9.442 6.511 4.658 1.00 96.31 526 LYS A N 1
ATOM 4374 C CA . LYS A 1 526 ? 9.385 5.951 6.013 1.00 96.31 526 LYS A CA 1
ATOM 4375 C C . LYS A 1 526 ? 10.283 6.734 6.968 1.00 96.31 526 LYS A C 1
ATOM 4377 O O . LYS A 1 526 ? 11.307 7.279 6.553 1.00 96.31 526 LYS A O 1
ATOM 4382 N N . TYR A 1 527 ? 9.928 6.759 8.248 1.00 98.12 527 TYR A N 1
ATOM 4383 C CA . TYR A 1 527 ? 10.619 7.522 9.295 1.00 98.12 527 TYR A CA 1
ATOM 4384 C C . TYR A 1 527 ? 11.172 6.596 10.380 1.00 98.12 527 TYR A C 1
ATOM 4386 O O . TYR A 1 527 ? 10.666 5.497 10.578 1.00 98.12 527 TYR A O 1
ATOM 4394 N N . ASP A 1 528 ? 12.188 7.037 11.117 1.00 97.81 528 ASP A N 1
ATOM 4395 C CA . ASP A 1 528 ? 12.643 6.333 12.321 1.00 97.81 528 ASP A CA 1
ATOM 4396 C C . ASP A 1 528 ? 11.738 6.696 13.511 1.00 97.81 528 ASP A C 1
ATOM 4398 O O . ASP A 1 528 ? 11.725 7.843 13.959 1.00 97.81 528 ASP A O 1
ATOM 4402 N N . ALA A 1 529 ? 10.980 5.733 14.045 1.00 97.75 529 ALA A N 1
ATOM 4403 C CA . ALA A 1 529 ? 10.010 5.973 15.118 1.00 97.75 529 ALA A CA 1
ATOM 4404 C C . ALA A 1 529 ? 10.657 6.442 16.436 1.00 97.75 529 ALA A C 1
ATOM 4406 O O . ALA A 1 529 ? 9.996 7.042 17.290 1.00 97.75 529 ALA A O 1
ATOM 4407 N N . ARG A 1 530 ? 11.953 6.177 16.634 1.00 97.38 530 ARG A N 1
ATOM 4408 C CA . ARG A 1 530 ? 12.666 6.487 17.885 1.00 97.38 530 ARG A CA 1
ATOM 4409 C C . ARG A 1 530 ? 12.874 7.989 18.084 1.00 97.38 530 ARG A C 1
ATOM 4411 O O . ARG A 1 530 ? 13.034 8.430 19.223 1.00 97.38 530 ARG A O 1
ATOM 4418 N N . PHE A 1 531 ? 12.864 8.762 17.000 1.00 97.81 531 PHE A N 1
ATOM 4419 C CA . PHE A 1 531 ? 13.195 10.185 16.989 1.00 97.81 531 PHE A CA 1
ATOM 4420 C C . PHE A 1 531 ? 12.066 11.014 16.368 1.00 97.81 531 PHE A C 1
ATOM 4422 O O . PHE A 1 531 ? 11.285 10.521 15.565 1.00 97.81 531 PHE A O 1
ATOM 4429 N N . ASP A 1 532 ? 11.991 12.282 16.754 1.00 96.50 532 ASP A N 1
ATOM 4430 C CA . ASP A 1 532 ? 11.041 13.300 16.284 1.00 96.50 532 ASP A CA 1
ATOM 4431 C C . ASP A 1 532 ? 11.728 14.414 15.470 1.00 96.50 532 ASP A C 1
ATOM 4433 O O . ASP A 1 532 ? 11.145 15.467 15.204 1.00 96.50 532 ASP A O 1
ATOM 4437 N N . ASP A 1 533 ? 12.978 14.189 15.060 1.00 97.38 533 ASP A N 1
ATOM 4438 C CA . ASP A 1 533 ? 13.792 15.140 14.302 1.00 97.38 533 ASP A CA 1
ATOM 4439 C C . ASP A 1 533 ? 13.618 15.019 12.783 1.00 97.38 533 ASP A C 1
ATOM 4441 O O . ASP A 1 533 ? 14.296 15.718 12.030 1.00 97.38 533 ASP A O 1
ATOM 4445 N N . GLY A 1 534 ? 12.697 14.170 12.320 1.00 97.06 534 GLY A N 1
ATOM 4446 C CA . GLY A 1 534 ? 12.352 14.045 10.910 1.00 97.06 534 GLY A CA 1
ATOM 4447 C C . GLY A 1 534 ? 13.306 13.203 10.079 1.00 97.06 534 GLY A C 1
ATOM 4448 O O . GLY A 1 534 ? 13.263 13.268 8.846 1.00 97.06 534 GLY A O 1
ATOM 4449 N N . ARG A 1 535 ? 14.191 12.431 10.717 1.00 96.81 535 ARG A N 1
ATOM 4450 C CA . ARG A 1 535 ? 15.107 11.542 10.000 1.00 96.81 535 ARG A CA 1
ATOM 4451 C C . ARG A 1 535 ? 14.367 10.384 9.324 1.00 96.81 535 ARG A C 1
ATOM 4453 O O . ARG A 1 535 ? 13.394 9.836 9.847 1.00 96.81 535 ARG A O 1
ATOM 4460 N N . SER A 1 536 ? 14.889 9.985 8.169 1.00 96.38 536 SER A N 1
ATOM 4461 C CA . SER A 1 536 ? 14.417 8.812 7.434 1.00 96.38 536 SER A CA 1
ATOM 4462 C C . SER A 1 536 ? 14.611 7.526 8.238 1.00 96.38 536 SER A C 1
ATOM 4464 O O . SER A 1 536 ? 15.599 7.379 8.960 1.00 96.38 536 SER A O 1
ATOM 4466 N N . GLY A 1 537 ? 13.714 6.564 8.025 1.00 94.12 537 GLY A N 1
ATOM 4467 C CA . GLY A 1 537 ? 13.975 5.158 8.324 1.00 94.12 537 GLY A CA 1
ATOM 4468 C C . GLY A 1 537 ? 14.998 4.547 7.354 1.00 94.12 537 GLY A C 1
ATOM 4469 O O . GLY A 1 537 ? 15.509 5.229 6.460 1.00 94.12 537 GLY A O 1
ATOM 4470 N N . GLY A 1 538 ? 15.295 3.258 7.511 1.00 92.38 538 GLY A N 1
ATOM 4471 C CA . GLY A 1 538 ? 16.296 2.533 6.714 1.00 92.38 538 GLY A CA 1
ATOM 4472 C C . GLY A 1 538 ? 15.936 1.064 6.479 1.00 92.38 538 GLY A C 1
ATOM 4473 O O . GLY A 1 538 ? 14.774 0.691 6.589 1.00 92.38 538 GLY A O 1
ATOM 4474 N N . GLY A 1 539 ? 16.932 0.232 6.168 1.00 87.12 539 GLY A N 1
ATOM 4475 C CA . GLY A 1 539 ? 16.745 -1.213 5.975 1.00 87.12 539 GLY A CA 1
ATOM 4476 C C . GLY A 1 539 ? 16.090 -1.604 4.645 1.00 87.12 539 GLY A C 1
ATOM 4477 O O . GLY A 1 539 ? 15.677 -0.748 3.861 1.00 87.12 539 GLY A O 1
ATOM 4478 N N . GLY A 1 540 ? 15.998 -2.913 4.401 1.00 80.81 540 GLY A N 1
ATOM 4479 C CA . GLY A 1 540 ? 15.434 -3.491 3.174 1.00 80.81 540 GLY A CA 1
ATOM 4480 C C . GLY A 1 540 ? 16.387 -3.504 1.971 1.00 80.81 540 GLY A C 1
ATOM 4481 O O . GLY A 1 540 ? 17.605 -3.423 2.112 1.00 80.81 540 GLY A O 1
ATOM 4482 N N . GLU A 1 541 ? 15.821 -3.650 0.767 1.00 74.19 541 GLU A N 1
ATOM 4483 C CA . GLU A 1 541 ? 16.583 -3.896 -0.473 1.00 74.19 541 GLU A CA 1
ATOM 4484 C C . GLU A 1 541 ? 17.101 -2.626 -1.167 1.00 74.19 541 GLU A C 1
ATOM 4486 O O . GLU A 1 541 ? 17.888 -2.716 -2.111 1.00 74.19 541 GLU A O 1
ATOM 4491 N N . TYR A 1 542 ? 16.650 -1.439 -0.756 1.00 77.81 542 TYR A N 1
ATOM 4492 C CA . TYR A 1 542 ? 16.961 -0.188 -1.445 1.00 77.81 542 TYR A CA 1
ATOM 4493 C C . TYR A 1 542 ? 17.074 1.006 -0.493 1.00 77.81 542 TYR A C 1
ATOM 4495 O O . TYR A 1 542 ? 16.587 0.996 0.636 1.00 77.81 542 TYR A O 1
ATOM 4503 N N . LEU A 1 543 ? 17.745 2.059 -0.969 1.00 82.69 543 LEU A N 1
ATOM 4504 C CA . LEU A 1 543 ? 17.916 3.305 -0.221 1.00 82.69 543 LEU A CA 1
ATOM 4505 C C . LEU A 1 543 ? 16.566 4.006 0.002 1.00 82.69 543 LEU A C 1
ATOM 4507 O O . LEU A 1 543 ? 15.732 3.981 -0.900 1.00 82.69 543 LEU A O 1
ATOM 4511 N N . PRO A 1 544 ? 16.353 4.698 1.132 1.00 84.69 544 PRO A N 1
ATOM 4512 C CA . PRO A 1 544 ? 15.092 5.390 1.391 1.00 84.69 544 PRO A CA 1
ATOM 4513 C C . PRO A 1 544 ? 14.683 6.376 0.286 1.00 84.69 544 PRO A C 1
ATOM 4515 O O . PRO A 1 544 ? 15.513 7.136 -0.221 1.00 84.69 544 PRO A O 1
ATOM 4518 N N . GLN A 1 545 ? 13.396 6.370 -0.069 1.00 90.88 545 GLN A N 1
ATOM 4519 C CA . GLN A 1 545 ? 12.814 7.256 -1.086 1.00 90.88 545 GLN A CA 1
ATOM 4520 C C . GLN A 1 545 ? 12.189 8.516 -0.452 1.00 90.88 545 GLN A C 1
ATOM 4522 O O . GLN A 1 545 ? 11.961 8.569 0.760 1.00 90.88 545 GLN A O 1
ATOM 4527 N N . PHE A 1 546 ? 11.920 9.552 -1.257 1.00 87.62 546 PHE A N 1
ATOM 4528 C CA . PHE A 1 546 ? 11.341 10.819 -0.786 1.00 87.62 546 PHE A CA 1
ATOM 4529 C C . PHE A 1 546 ? 10.347 11.442 -1.781 1.00 87.62 546 PHE A C 1
ATOM 4531 O O . PHE A 1 546 ? 10.241 11.008 -2.927 1.00 87.62 546 PHE A O 1
ATOM 4538 N N . GLY A 1 547 ? 9.620 12.466 -1.318 1.00 85.38 547 GLY A N 1
ATOM 4539 C CA . GLY A 1 547 ? 8.480 13.078 -2.009 1.00 85.38 547 GLY A CA 1
ATOM 4540 C C . GLY A 1 547 ? 7.189 12.263 -1.877 1.00 85.38 547 GLY A C 1
ATOM 4541 O O . GLY A 1 547 ? 6.277 12.446 -2.670 1.00 85.38 547 GLY A O 1
ATOM 4542 N N . PHE A 1 548 ? 7.121 11.341 -0.915 1.00 95.25 548 PHE A N 1
ATOM 4543 C CA . PHE A 1 548 ? 6.377 10.092 -1.073 1.00 95.25 548 PHE A CA 1
ATOM 4544 C C . PHE A 1 548 ? 4.841 10.201 -0.944 1.00 95.25 548 PHE A C 1
ATOM 4546 O O . PHE A 1 548 ? 4.318 10.725 0.041 1.00 95.25 548 PHE A O 1
ATOM 4553 N N . GLY A 1 549 ? 4.109 9.634 -1.907 1.00 97.06 549 GLY A N 1
ATOM 4554 C CA . GLY A 1 549 ? 2.667 9.777 -2.121 1.00 97.06 549 GLY A CA 1
ATOM 4555 C C . GLY A 1 549 ? 1.785 9.348 -0.948 1.00 97.06 549 GLY A C 1
ATOM 4556 O O . GLY A 1 549 ? 0.910 10.119 -0.549 1.00 97.06 549 GLY A O 1
ATOM 4557 N N . TRP A 1 550 ? 2.023 8.183 -0.330 1.00 98.06 550 TRP A N 1
ATOM 4558 C CA . TRP A 1 550 ? 1.246 7.809 0.861 1.00 98.06 550 TRP A CA 1
ATOM 4559 C C . TRP A 1 550 ? 1.538 8.709 2.061 1.00 98.06 550 TRP A C 1
ATOM 4561 O O . TRP A 1 550 ? 0.662 8.901 2.900 1.00 98.06 550 TRP A O 1
ATOM 4571 N N . THR A 1 551 ? 2.737 9.298 2.151 1.00 98.62 551 THR A N 1
ATOM 4572 C CA . THR A 1 551 ? 3.144 10.072 3.331 1.00 98.62 551 THR A CA 1
ATOM 4573 C C . THR A 1 551 ? 2.469 11.418 3.226 1.00 98.62 551 THR A C 1
ATOM 4575 O O . THR A 1 551 ? 1.859 11.877 4.189 1.00 98.62 551 THR A O 1
ATOM 4578 N N . ASN A 1 552 ? 2.490 11.988 2.020 1.00 98.56 552 ASN A N 1
ATOM 4579 C CA . ASN A 1 552 ? 1.710 13.153 1.639 1.00 98.56 552 ASN A CA 1
ATOM 4580 C C . ASN A 1 552 ? 0.229 12.945 1.988 1.00 98.56 552 ASN A C 1
ATOM 4582 O O . ASN A 1 552 ? -0.358 13.736 2.725 1.00 98.56 552 ASN A O 1
ATOM 4586 N N . GLY A 1 553 ? -0.349 11.843 1.508 1.00 98.44 553 GLY A N 1
ATOM 4587 C CA . GLY A 1 553 ? -1.755 11.506 1.686 1.00 98.44 553 GLY A CA 1
ATOM 4588 C C . GLY A 1 553 ? -2.193 11.334 3.139 1.00 98.44 553 GLY A C 1
ATOM 4589 O O . GLY A 1 553 ? -3.077 12.046 3.613 1.00 98.44 553 GLY A O 1
ATOM 4590 N N . ALA A 1 554 ? -1.538 10.429 3.869 1.00 98.44 554 ALA A N 1
ATOM 4591 C CA . ALA A 1 554 ? -1.851 10.148 5.268 1.00 98.44 554 ALA A CA 1
ATOM 4592 C C . ALA A 1 554 ? -1.623 11.371 6.170 1.00 98.44 554 ALA A C 1
ATOM 4594 O O . ALA A 1 554 ? -2.412 11.626 7.077 1.00 98.44 554 ALA A O 1
ATOM 4595 N N . THR A 1 555 ? -0.579 12.164 5.905 1.00 98.69 555 THR A N 1
ATOM 4596 C CA . THR A 1 555 ? -0.303 13.382 6.680 1.00 98.69 555 THR A CA 1
ATOM 4597 C C . THR A 1 555 ? -1.391 14.430 6.470 1.00 98.69 555 THR A C 1
ATOM 4599 O O . THR A 1 555 ? -1.839 15.030 7.444 1.00 98.69 555 THR A O 1
ATOM 4602 N N . LEU A 1 556 ? -1.864 14.638 5.233 1.00 98.50 556 LEU A N 1
ATOM 4603 C CA . LEU A 1 556 ? -2.991 15.541 4.973 1.00 98.50 556 LEU A CA 1
ATOM 4604 C C . LEU A 1 556 ? -4.281 15.052 5.635 1.00 98.50 556 LEU A C 1
ATOM 4606 O O . LEU A 1 556 ? -5.005 15.874 6.193 1.00 98.50 556 LEU A O 1
ATOM 4610 N N . GLU A 1 557 ? -4.544 13.743 5.638 1.00 97.06 557 GLU A N 1
ATOM 4611 C CA . GLU A 1 557 ? -5.709 13.192 6.338 1.00 97.06 557 GLU A CA 1
ATOM 4612 C C . GLU A 1 557 ? -5.605 13.405 7.856 1.00 97.06 557 GLU A C 1
ATOM 4614 O O . GLU A 1 557 ? -6.554 13.865 8.486 1.00 97.06 557 GLU A O 1
ATOM 4619 N N . PHE A 1 558 ? -4.434 13.196 8.463 1.00 97.81 558 PHE A N 1
ATOM 4620 C CA . PHE A 1 558 ? -4.239 13.516 9.878 1.00 97.81 558 PHE A CA 1
ATOM 4621 C C . PHE A 1 558 ? -4.383 15.006 10.181 1.00 97.81 558 PHE A C 1
ATOM 4623 O O . PHE A 1 558 ? -4.955 15.363 11.211 1.00 97.81 558 PHE A O 1
ATOM 4630 N N . ILE A 1 559 ? -3.893 15.886 9.304 1.00 98.12 559 ILE A N 1
ATOM 4631 C CA . ILE A 1 559 ? -4.080 17.333 9.447 1.00 98.12 559 ILE A CA 1
ATOM 4632 C C . ILE A 1 559 ? -5.573 17.671 9.418 1.00 98.12 559 ILE A C 1
ATOM 4634 O O . ILE A 1 559 ? -6.053 18.371 10.310 1.00 98.12 559 ILE A O 1
ATOM 4638 N N . LYS A 1 560 ? -6.305 17.119 8.446 1.00 95.50 560 LYS A N 1
ATOM 4639 C CA . LYS A 1 560 ? -7.755 17.277 8.301 1.00 95.50 560 LYS A CA 1
ATOM 4640 C C . LYS A 1 560 ? -8.526 16.819 9.536 1.00 95.50 560 LYS A C 1
ATOM 4642 O O . LYS A 1 560 ? -9.505 17.451 9.896 1.00 95.50 560 LYS A O 1
ATOM 4647 N N . VAL A 1 561 ? -8.120 15.719 10.165 1.00 93.19 561 VAL A N 1
ATOM 4648 C CA . VAL A 1 561 ? -8.870 15.130 11.286 1.00 93.19 561 VAL A CA 1
ATOM 4649 C C . VAL A 1 561 ? -8.468 15.732 12.637 1.00 93.19 561 VAL A C 1
ATOM 4651 O O . VAL A 1 561 ? -9.317 15.916 13.506 1.00 93.19 561 VAL A O 1
ATOM 4654 N N . PHE A 1 562 ? -7.186 16.049 12.847 1.00 94.25 562 PHE A N 1
ATOM 4655 C CA . PHE A 1 562 ? -6.655 16.375 14.180 1.00 94.25 562 PHE A CA 1
ATOM 4656 C C . PHE A 1 562 ? -6.082 17.790 14.334 1.00 94.25 562 PHE A C 1
ATOM 4658 O O . PHE A 1 562 ? -5.756 18.176 15.462 1.00 94.25 562 PHE A O 1
ATOM 4665 N N . PHE A 1 563 ? -5.941 18.556 13.247 1.00 93.38 563 PHE A N 1
ATOM 4666 C CA . PHE A 1 563 ? -5.318 19.888 13.258 1.00 93.38 563 PHE A CA 1
ATOM 4667 C C . PHE A 1 563 ? -6.181 21.005 12.658 1.00 93.38 563 PHE A C 1
ATOM 4669 O O . PHE A 1 563 ? -5.750 22.162 12.650 1.00 93.38 563 PHE A O 1
ATOM 4676 N N . THR A 1 564 ? -7.392 20.702 12.192 1.00 88.81 564 THR A N 1
ATOM 4677 C CA . THR A 1 564 ? -8.360 21.725 11.789 1.00 88.81 564 THR A CA 1
ATOM 4678 C C . THR A 1 564 ? -9.303 22.082 12.928 1.00 88.81 564 THR A C 1
ATOM 4680 O O . THR A 1 564 ? -9.741 21.213 13.679 1.00 88.81 564 THR A O 1
ATOM 4683 N N . VAL A 1 565 ? -9.655 23.362 13.034 1.00 75.06 565 VAL A N 1
ATOM 4684 C CA . VAL A 1 565 ? -10.758 23.814 13.882 1.00 75.06 565 VAL A CA 1
ATOM 4685 C C . VAL A 1 565 ? -12.030 23.739 13.061 1.00 75.06 565 VAL A C 1
ATOM 4687 O O . VAL A 1 565 ? -12.184 24.445 12.064 1.00 75.06 565 VAL A O 1
ATOM 4690 N N . ASP A 1 566 ? -12.948 22.877 13.467 1.00 57.94 566 ASP A N 1
ATOM 4691 C CA . ASP A 1 566 ? -14.290 22.938 12.922 1.00 57.94 566 ASP A CA 1
ATOM 4692 C C . ASP A 1 566 ? -15.043 24.085 13.587 1.00 57.94 566 ASP A C 1
ATOM 4694 O O . ASP A 1 566 ? -15.394 24.032 14.764 1.00 57.94 566 ASP A O 1
ATOM 4698 N N . LEU A 1 567 ? -15.315 25.126 12.801 1.00 45.97 567 LEU A N 1
ATOM 4699 C CA . LEU A 1 567 ? -16.229 26.203 13.185 1.00 45.97 567 LEU A CA 1
ATOM 4700 C C . LEU A 1 567 ? -17.687 25.709 13.313 1.00 45.97 567 LEU A C 1
ATOM 4702 O O . LEU A 1 567 ? -18.510 26.423 13.875 1.00 45.97 567 LEU A O 1
ATOM 4706 N N . ASP A 1 568 ? -17.963 24.472 12.880 1.00 41.38 568 ASP A N 1
ATOM 4707 C CA . ASP A 1 568 ? -19.260 23.788 12.964 1.00 41.38 568 ASP A CA 1
ATOM 4708 C C . ASP A 1 568 ? -19.262 22.602 13.967 1.00 41.38 568 ASP A C 1
ATOM 4710 O O . ASP A 1 568 ? -20.271 21.917 14.129 1.00 41.38 568 ASP A O 1
ATOM 4714 N N . ALA A 1 569 ? -18.154 22.326 14.677 1.00 40.62 569 ALA A N 1
ATOM 4715 C CA . ALA A 1 569 ? -18.024 21.163 15.574 1.00 40.62 569 ALA A CA 1
ATOM 4716 C C . ALA A 1 569 ? -18.529 21.416 16.998 1.00 40.62 569 ALA A C 1
ATOM 4718 O O . ALA A 1 569 ? -17.837 21.144 17.980 1.00 40.62 569 ALA A O 1
ATOM 4719 N N . VAL A 1 570 ? -19.784 21.841 17.113 1.00 35.72 570 VAL A N 1
ATOM 4720 C CA . VAL A 1 570 ? -20.592 21.366 18.247 1.00 35.72 570 VAL A CA 1
ATOM 4721 C C . VAL A 1 570 ? -21.115 19.941 17.969 1.00 35.72 570 VAL A C 1
ATOM 4723 O O . VAL A 1 570 ? -21.515 19.264 18.904 1.00 35.72 570 VAL A O 1
ATOM 4726 N N . ASP A 1 571 ? -20.990 19.415 16.738 1.00 34.44 571 ASP A N 1
ATOM 4727 C CA . ASP A 1 571 ? -21.617 18.137 16.339 1.00 34.44 571 ASP A CA 1
ATOM 4728 C C . ASP A 1 571 ? -20.673 17.031 15.807 1.00 34.44 571 ASP A C 1
ATOM 4730 O O . ASP A 1 571 ? -21.109 16.013 15.265 1.00 34.44 571 ASP A O 1
ATOM 4734 N N . PHE A 1 572 ? -19.351 17.147 15.994 1.00 36.38 572 PHE A N 1
ATOM 4735 C CA . PHE A 1 572 ? -18.386 16.150 15.481 1.00 36.38 572 PHE A CA 1
ATOM 4736 C C . PHE A 1 572 ? -18.328 14.829 16.280 1.00 36.38 572 PHE A C 1
ATOM 4738 O O . PHE A 1 572 ? -17.404 14.032 16.116 1.00 36.38 572 PHE A O 1
ATOM 4745 N N . GLN A 1 573 ? -19.317 14.564 17.141 1.00 34.97 573 GLN A N 1
ATOM 4746 C CA . GLN A 1 573 ? -19.498 13.248 17.761 1.00 34.97 573 GLN A CA 1
ATOM 4747 C C . GLN A 1 573 ? -20.246 12.243 16.868 1.00 34.97 573 GLN A C 1
ATOM 4749 O O . GLN A 1 573 ? -20.194 11.054 17.170 1.00 34.97 573 GLN A O 1
ATOM 4754 N N . ASN A 1 574 ? -20.838 12.662 15.739 1.00 35.09 574 ASN A N 1
ATOM 4755 C CA . ASN A 1 574 ? -21.690 11.778 14.927 1.00 35.09 574 ASN A CA 1
ATOM 4756 C C . ASN A 1 574 ? -21.165 11.406 13.527 1.00 35.09 574 ASN A C 1
ATOM 4758 O O . ASN A 1 574 ? -21.728 10.520 12.887 1.00 35.09 574 ASN A O 1
ATOM 4762 N N . SER A 1 575 ? -20.055 11.967 13.042 1.00 34.38 575 SER A N 1
ATOM 4763 C CA . SER A 1 575 ? -19.636 11.785 11.637 1.00 34.38 575 SER A CA 1
ATOM 4764 C C . SER A 1 575 ? -18.775 10.550 11.326 1.00 34.38 575 SER A C 1
ATOM 4766 O O . SER A 1 575 ? -18.421 10.355 10.167 1.00 34.38 575 SER A O 1
ATOM 4768 N N . PHE A 1 576 ? -18.493 9.675 12.299 1.00 38.53 576 PHE A N 1
ATOM 4769 C CA . PHE A 1 576 ? -17.807 8.393 12.042 1.00 38.53 576 PHE A CA 1
ATOM 4770 C C . PHE A 1 576 ? -18.535 7.139 12.558 1.00 38.53 576 PHE A C 1
ATOM 4772 O O . PHE A 1 576 ? -18.061 6.035 12.311 1.00 38.53 576 PHE A O 1
ATOM 4779 N N . VAL A 1 577 ? -19.706 7.272 13.203 1.00 36.44 577 VAL A N 1
ATOM 4780 C CA . VAL A 1 577 ? -20.539 6.120 13.629 1.00 36.44 577 VAL A CA 1
ATOM 4781 C C . VAL A 1 577 ? -22.056 6.340 13.440 1.00 36.44 577 VAL A C 1
ATOM 4783 O O . VAL A 1 577 ? -22.815 5.386 13.556 1.00 36.44 577 VAL A O 1
ATOM 4786 N N . GLN A 1 578 ? -22.554 7.522 13.051 1.00 30.48 578 GLN A N 1
ATOM 4787 C CA . GLN A 1 578 ? -23.995 7.714 12.823 1.00 30.48 578 GLN A CA 1
ATOM 4788 C C . GLN A 1 578 ? -24.320 8.214 11.413 1.00 30.48 578 GLN A C 1
ATOM 4790 O O . GLN A 1 578 ? -24.378 9.402 11.127 1.00 30.48 578 GLN A O 1
ATOM 4795 N N . ASN A 1 579 ? -24.597 7.257 10.533 1.00 31.78 579 ASN A N 1
ATOM 4796 C CA . ASN A 1 579 ? -25.624 7.385 9.498 1.00 31.78 579 ASN A CA 1
ATOM 4797 C C . ASN A 1 579 ? -26.251 6.008 9.253 1.00 31.78 579 ASN A C 1
ATOM 4799 O O . ASN A 1 579 ? -26.303 5.518 8.132 1.00 31.78 579 ASN A O 1
ATOM 4803 N N . PHE A 1 580 ? -26.698 5.366 10.333 1.00 39.03 580 PHE A N 1
ATOM 4804 C CA . PHE A 1 580 ? -27.485 4.139 10.285 1.00 39.03 580 PHE A CA 1
ATOM 4805 C C . PHE A 1 580 ? -28.411 4.073 11.497 1.00 39.03 580 PHE A C 1
ATOM 4807 O O . PHE A 1 580 ? -28.168 3.306 12.413 1.00 39.03 580 PHE A O 1
ATOM 4814 N N . GLU A 1 581 ? -29.472 4.877 11.496 1.00 27.69 581 GLU A N 1
ATOM 4815 C CA . GLU A 1 581 ? -30.715 4.573 12.213 1.00 27.69 581 GLU A CA 1
ATOM 4816 C C . GLU A 1 581 ? -31.854 5.432 11.635 1.00 27.69 581 GLU A C 1
ATOM 4818 O O . GLU A 1 581 ? -31.676 6.606 11.317 1.00 27.69 581 GLU A O 1
ATOM 4823 N N . SER A 1 582 ? -33.012 4.813 11.393 1.00 27.66 582 SER A N 1
ATOM 4824 C CA . SER A 1 582 ? -34.238 5.485 10.930 1.00 27.66 582 SER A CA 1
ATOM 4825 C C . SER A 1 582 ? -34.971 6.115 12.123 1.00 27.66 582 SER A C 1
ATOM 4827 O O . SER A 1 582 ? -35.012 5.476 13.172 1.00 27.66 582 SER A O 1
ATOM 4829 N N . PRO A 1 583 ? -35.597 7.303 12.008 1.00 27.17 583 PRO A N 1
ATOM 4830 C CA . PRO A 1 583 ? -36.233 7.927 13.162 1.00 27.17 583 PRO A CA 1
ATOM 4831 C C . PRO A 1 583 ? -37.651 7.390 13.404 1.00 27.17 583 PRO A C 1
ATOM 4833 O O . PRO A 1 583 ? -38.491 7.370 12.503 1.00 27.17 583 PRO A O 1
ATOM 4836 N N . VAL A 1 584 ? -37.917 7.021 14.658 1.00 26.48 584 VAL A N 1
ATOM 4837 C CA . VAL A 1 584 ? -39.253 6.915 15.261 1.00 26.48 584 VAL A CA 1
ATOM 4838 C C . VAL A 1 584 ? -39.380 8.071 16.260 1.00 26.48 584 VAL A C 1
ATOM 4840 O O . VAL A 1 584 ? -38.470 8.307 17.049 1.00 26.48 584 VAL A O 1
ATOM 4843 N N . ILE A 1 585 ? -40.480 8.821 16.181 1.00 24.44 585 ILE A N 1
ATOM 4844 C CA . ILE A 1 585 ? -40.782 10.005 17.002 1.00 24.44 585 ILE A CA 1
ATOM 4845 C C . ILE A 1 585 ? -41.537 9.580 18.270 1.00 24.44 585 ILE A C 1
ATOM 4847 O O . ILE A 1 585 ? -42.506 8.831 18.156 1.00 24.44 585 ILE A O 1
ATOM 4851 N N . SER A 1 586 ? -41.177 10.143 19.430 1.00 22.66 586 SER A N 1
ATOM 4852 C CA . SER A 1 586 ? -42.121 10.473 20.516 1.00 22.66 586 SER A CA 1
ATOM 4853 C C . SER A 1 586 ? -41.541 11.520 21.482 1.00 22.66 586 SER A C 1
ATOM 4855 O O . SER A 1 586 ? -40.328 11.594 21.665 1.00 22.66 586 SER A O 1
ATOM 4857 N N . GLU A 1 587 ? -42.441 12.334 22.035 1.00 23.83 587 GLU A N 1
ATOM 4858 C CA . GLU A 1 587 ? -42.274 13.630 22.714 1.00 23.83 587 GLU A CA 1
ATOM 4859 C C . GLU A 1 587 ? -41.915 13.584 24.222 1.00 23.83 587 GLU A C 1
ATOM 4861 O O . GLU A 1 587 ? -42.073 12.550 24.864 1.00 23.83 587 GLU A O 1
ATOM 4866 N N . GLU A 1 588 ? -41.549 14.780 24.734 1.00 22.89 588 GLU A N 1
ATOM 4867 C CA . GLU A 1 588 ? -41.545 15.292 26.134 1.00 22.89 588 GLU A CA 1
ATOM 4868 C C . GLU A 1 588 ? -40.478 14.722 27.108 1.00 22.89 588 GLU A C 1
ATOM 4870 O O . GLU A 1 588 ? -40.139 13.551 27.061 1.00 22.89 588 GLU A O 1
ATOM 4875 N N . GLU A 1 589 ? -39.806 15.478 27.996 1.00 24.45 589 GLU A N 1
ATOM 4876 C CA . GLU A 1 589 ? -40.229 16.612 28.838 1.00 24.45 589 GLU A CA 1
ATOM 4877 C C . GLU A 1 589 ? -39.010 17.405 29.419 1.00 24.45 589 GLU A C 1
ATOM 4879 O O . GLU A 1 589 ? -37.864 16.960 29.355 1.00 24.45 589 GLU A O 1
ATOM 4884 N N . LYS A 1 590 ? -39.266 18.600 29.980 1.00 24.36 590 LYS A N 1
ATOM 4885 C CA . LYS A 1 590 ? -38.319 19.614 30.517 1.00 24.36 590 LYS A CA 1
ATOM 4886 C C . LYS A 1 590 ? -37.719 19.276 31.899 1.00 24.36 590 LYS A C 1
ATOM 4888 O O . LYS A 1 590 ? -38.405 18.699 32.733 1.00 24.36 590 LYS A O 1
ATOM 4893 N N . GLY A 1 591 ? -36.530 19.817 32.217 1.00 22.61 591 GLY A N 1
ATOM 4894 C CA . GLY A 1 591 ? -36.011 19.909 33.596 1.00 22.61 591 GLY A CA 1
ATOM 4895 C C . GLY A 1 591 ? -34.658 20.633 33.726 1.00 22.61 591 GLY A C 1
ATOM 4896 O O . GLY A 1 591 ? -33.813 20.495 32.855 1.00 22.61 591 GLY A O 1
ATOM 4897 N N . ASP A 1 592 ? -34.505 21.412 34.798 1.00 22.69 592 ASP A N 1
ATOM 4898 C CA . ASP A 1 592 ? -33.640 22.590 35.009 1.00 22.69 592 ASP A CA 1
ATOM 4899 C C . ASP A 1 592 ? -32.167 22.367 35.456 1.00 22.69 592 ASP A C 1
ATOM 4901 O O . ASP A 1 592 ? -31.810 21.313 35.977 1.00 22.69 592 ASP A O 1
ATOM 4905 N N . ASP A 1 593 ? -31.395 23.459 35.329 1.00 23.66 593 ASP A N 1
ATOM 4906 C CA . ASP A 1 593 ? -30.223 23.938 36.099 1.00 23.66 593 ASP A CA 1
ATOM 4907 C C . ASP A 1 593 ? -28.943 23.087 36.323 1.00 23.66 593 ASP A C 1
ATOM 4909 O O . ASP A 1 593 ? -28.901 22.177 37.148 1.00 23.66 593 ASP A O 1
ATOM 4913 N N . SER A 1 594 ? -27.809 23.563 35.767 1.00 23.81 594 SER A N 1
ATOM 4914 C CA . SER A 1 594 ? -26.589 23.836 36.563 1.00 23.81 594 SER A CA 1
ATOM 4915 C C . SER A 1 594 ? -25.519 24.658 35.810 1.00 23.81 594 SER A C 1
ATOM 4917 O O . SER A 1 594 ? -25.034 24.291 34.742 1.00 23.81 594 SER A O 1
ATOM 4919 N N . THR A 1 595 ? -25.143 25.760 36.451 1.00 23.42 595 THR A N 1
ATOM 4920 C CA . THR A 1 595 ? -24.015 26.699 36.322 1.00 23.42 595 THR A CA 1
ATOM 4921 C C . THR A 1 595 ? -22.722 26.201 35.637 1.00 23.42 595 THR A C 1
ATOM 4923 O O . THR A 1 595 ? -22.043 25.317 36.156 1.00 23.42 595 THR A O 1
ATOM 4926 N N . ILE A 1 596 ? -22.282 26.876 34.559 1.00 23.97 596 ILE A N 1
ATOM 4927 C CA . ILE A 1 596 ? -20.925 26.753 33.976 1.00 23.97 596 ILE A CA 1
ATOM 4928 C C . ILE A 1 596 ? -20.269 28.138 33.857 1.00 23.97 596 ILE A C 1
ATOM 4930 O O . ILE A 1 596 ? -20.822 29.076 33.285 1.00 23.97 596 ILE A O 1
ATOM 4934 N N . VAL A 1 597 ? -19.063 28.245 34.414 1.00 22.14 597 VAL A N 1
ATOM 4935 C CA . VAL A 1 597 ? -18.182 29.421 34.406 1.00 22.14 597 VAL A CA 1
ATOM 4936 C C . VAL A 1 597 ? -17.542 29.586 33.020 1.00 22.14 597 VAL A C 1
ATOM 4938 O O . VAL A 1 597 ? -16.802 28.709 32.581 1.00 22.14 597 VAL A O 1
ATOM 4941 N N . PHE A 1 598 ? -17.779 30.718 32.349 1.00 22.86 598 PHE A N 1
ATOM 4942 C CA . PHE A 1 598 ? -17.105 31.096 31.099 1.00 22.86 598 PHE A CA 1
ATOM 4943 C C . PHE A 1 598 ? -16.004 32.135 31.350 1.00 22.86 598 PHE A C 1
ATOM 4945 O O . PHE A 1 598 ? -16.268 33.237 31.830 1.00 22.86 598 PHE A O 1
ATOM 4952 N N . SER A 1 599 ? -14.775 31.802 30.954 1.00 23.16 599 SER A N 1
ATOM 4953 C CA . SER A 1 599 ? -13.670 32.754 30.804 1.00 23.16 599 SER A CA 1
ATOM 4954 C C . SER A 1 599 ? -13.679 33.325 29.383 1.00 23.16 599 SER A C 1
ATOM 4956 O O . SER A 1 599 ? -13.580 32.583 28.409 1.00 23.16 599 SER A O 1
ATOM 4958 N N . VAL A 1 600 ? -13.792 34.649 29.270 1.00 22.22 600 VAL A N 1
ATOM 4959 C CA . VAL A 1 600 ? -13.754 35.410 28.011 1.00 22.22 600 VAL A CA 1
ATOM 4960 C C . VAL A 1 600 ? -12.300 35.733 27.651 1.00 22.22 600 VAL A C 1
ATOM 4962 O O . VAL A 1 600 ? -11.605 36.378 28.432 1.00 22.22 600 VAL A O 1
ATOM 4965 N N . ALA A 1 601 ? -11.854 35.343 26.454 1.00 22.72 601 ALA A N 1
ATOM 4966 C CA . ALA A 1 601 ? -10.616 35.831 25.845 1.00 22.72 601 ALA A CA 1
ATOM 4967 C C . ALA A 1 601 ? -10.955 36.695 24.619 1.00 22.72 601 ALA A C 1
ATOM 4969 O O . ALA A 1 601 ? -11.607 36.241 23.682 1.00 22.72 601 ALA A O 1
ATOM 4970 N N . VAL A 1 602 ? -10.523 37.957 24.652 1.00 22.12 602 VAL A N 1
ATOM 4971 C CA . VAL A 1 602 ? -10.680 38.947 23.578 1.00 22.12 602 VAL A CA 1
ATOM 4972 C C . VAL A 1 602 ? -9.488 38.849 22.619 1.00 22.12 602 VAL A C 1
ATOM 4974 O O . VAL A 1 602 ? -8.341 38.979 23.039 1.00 22.12 602 VAL A O 1
ATOM 4977 N N . MET A 1 603 ? -9.770 38.642 21.328 1.00 20.27 603 MET A N 1
ATOM 4978 C CA . MET A 1 603 ? -8.825 38.792 20.212 1.00 20.27 603 MET A CA 1
ATOM 4979 C C . MET A 1 603 ? -8.443 40.264 19.993 1.00 20.27 603 MET A C 1
ATOM 4981 O O . MET A 1 603 ? -9.327 41.118 19.945 1.00 20.27 603 MET A O 1
ATOM 4985 N N . ILE A 1 604 ? -7.166 40.537 19.700 1.00 22.22 604 ILE A N 1
ATOM 4986 C CA . ILE A 1 604 ? -6.746 41.728 18.942 1.00 22.22 604 ILE A CA 1
ATOM 4987 C C . ILE A 1 604 ? -5.713 41.316 17.879 1.00 22.22 604 ILE A C 1
ATOM 4989 O O . ILE A 1 604 ? -4.656 40.776 18.196 1.00 22.22 604 ILE A O 1
ATOM 4993 N N . CYS A 1 605 ? -6.045 41.593 16.615 1.00 21.03 605 CYS A N 1
ATOM 4994 C CA . CYS A 1 605 ? -5.206 41.448 15.423 1.00 21.03 605 CYS A CA 1
ATOM 4995 C C . CYS A 1 605 ? -4.078 42.492 15.370 1.00 21.03 605 CYS A C 1
ATOM 4997 O O . CYS A 1 605 ? -4.330 43.662 15.660 1.00 21.03 605 CYS A O 1
ATOM 4999 N N . LEU A 1 606 ? -2.901 42.132 14.838 1.00 22.66 606 LEU A N 1
ATOM 5000 C CA . LEU A 1 606 ? -1.952 43.101 14.271 1.00 22.66 606 LEU A CA 1
ATOM 5001 C C . LEU A 1 606 ? -1.341 42.609 12.949 1.00 22.66 606 LEU A C 1
ATOM 5003 O O . LEU A 1 606 ? -1.058 41.432 12.758 1.00 22.66 606 LEU A O 1
ATOM 5007 N N . LEU A 1 607 ? -1.213 43.571 12.034 1.00 21.75 607 LEU A N 1
ATOM 5008 C CA . LEU A 1 607 ? -0.966 43.465 10.597 1.00 21.75 607 LEU A CA 1
ATOM 5009 C C . LEU A 1 607 ? 0.497 43.177 10.203 1.00 21.75 607 LEU A C 1
ATOM 5011 O O . LEU A 1 607 ? 1.447 43.579 10.869 1.00 21.75 607 LEU A O 1
ATOM 5015 N N . VAL A 1 608 ? 0.608 42.556 9.028 1.00 24.56 608 VAL A N 1
ATOM 5016 C CA . VAL A 1 608 ? 1.784 42.222 8.208 1.00 24.56 608 VAL A CA 1
ATOM 5017 C C . VAL A 1 608 ? 2.712 43.414 7.918 1.00 24.56 608 VAL A C 1
ATOM 5019 O O . VAL A 1 608 ? 2.236 44.492 7.566 1.00 24.56 608 VAL A O 1
ATOM 5022 N N . ALA A 1 609 ? 4.034 43.179 7.909 1.00 22.81 609 ALA A N 1
ATOM 5023 C CA . ALA A 1 609 ? 4.977 43.959 7.097 1.00 22.81 609 ALA A CA 1
ATOM 5024 C C . ALA A 1 609 ? 6.231 43.154 6.676 1.00 22.81 609 ALA A C 1
ATOM 5026 O O . ALA A 1 609 ? 7.099 42.858 7.488 1.00 22.81 609 ALA A O 1
ATOM 5027 N N . GLU A 1 610 ? 6.276 42.869 5.371 1.00 24.95 610 GLU A N 1
ATOM 5028 C CA . GLU A 1 610 ? 7.413 42.771 4.436 1.00 24.95 610 GLU A CA 1
ATOM 5029 C C . GLU A 1 610 ? 8.660 41.926 4.764 1.00 24.95 610 GLU A C 1
ATOM 5031 O O . GLU A 1 610 ? 9.440 42.174 5.682 1.00 24.95 610 GLU A O 1
ATOM 5036 N N . GLY A 1 611 ? 8.905 40.964 3.869 1.00 29.62 611 GLY A N 1
ATOM 5037 C CA . GLY A 1 611 ? 10.018 40.033 3.917 1.00 29.62 611 GLY A CA 1
ATOM 5038 C C . GLY A 1 611 ? 11.403 40.662 3.777 1.00 29.62 611 GLY A C 1
ATOM 5039 O O . GLY A 1 611 ? 11.642 41.538 2.949 1.00 29.62 611 GLY A O 1
ATOM 5040 N N . ARG A 1 612 ? 12.334 40.100 4.553 1.00 25.48 612 ARG A N 1
ATOM 5041 C CA . ARG A 1 612 ? 13.773 39.962 4.285 1.00 25.48 612 ARG A CA 1
ATOM 5042 C C . ARG A 1 612 ? 14.323 38.896 5.239 1.00 25.48 612 ARG A C 1
ATOM 5044 O O . ARG A 1 612 ? 14.123 38.987 6.445 1.00 25.48 612 ARG A O 1
ATOM 5051 N N . ARG A 1 613 ? 15.020 37.890 4.697 1.00 28.33 613 ARG A N 1
ATOM 5052 C CA . ARG A 1 613 ? 15.738 36.861 5.472 1.00 28.33 613 ARG A CA 1
ATOM 5053 C C . ARG A 1 613 ? 16.746 37.526 6.422 1.00 28.33 613 ARG A C 1
ATOM 5055 O O . ARG A 1 613 ? 17.677 38.170 5.948 1.00 28.33 613 ARG A O 1
ATOM 5062 N N . SER A 1 614 ? 16.578 37.327 7.729 1.00 27.61 614 SER A N 1
ATOM 5063 C CA . SER A 1 614 ? 17.566 37.627 8.778 1.00 27.61 614 SER A CA 1
ATOM 5064 C C . SER A 1 614 ? 17.477 36.528 9.842 1.00 27.61 614 SER A C 1
ATOM 5066 O O . SER A 1 614 ? 16.370 36.117 10.175 1.00 27.61 614 SER A O 1
ATOM 5068 N N . LEU A 1 615 ? 18.607 36.021 10.351 1.00 27.39 615 LEU A N 1
ATOM 5069 C CA . LEU A 1 615 ? 18.611 35.068 11.470 1.00 27.39 615 LEU A CA 1
ATOM 5070 C C . LEU A 1 615 ? 18.275 35.802 12.776 1.00 27.39 615 LEU A C 1
ATOM 5072 O O . LEU A 1 615 ? 18.934 36.787 13.112 1.00 27.39 615 LEU A O 1
ATOM 5076 N N . TYR A 1 616 ? 17.275 35.312 13.507 1.00 28.39 616 TYR A N 1
ATOM 5077 C CA . TYR A 1 616 ? 16.844 35.852 14.796 1.00 28.39 616 TYR A CA 1
ATOM 5078 C C . TYR A 1 616 ? 17.258 34.905 15.927 1.00 28.39 616 TYR A C 1
ATOM 5080 O O . TYR A 1 616 ? 17.022 33.704 15.832 1.00 28.39 616 TYR A O 1
ATOM 5088 N N . TYR A 1 617 ? 17.833 35.451 17.000 1.00 30.41 617 TYR A N 1
ATOM 5089 C CA . TYR A 1 617 ? 18.034 34.744 18.266 1.00 30.41 617 TYR A CA 1
ATOM 5090 C C . TYR A 1 617 ? 17.193 35.422 19.354 1.00 30.41 617 TYR A C 1
ATOM 5092 O O . TYR A 1 617 ? 17.179 36.651 19.456 1.00 30.41 617 TYR A O 1
ATOM 5100 N N . THR A 1 618 ? 16.495 34.625 20.160 1.00 30.50 618 THR A N 1
ATOM 5101 C CA . THR A 1 618 ? 15.708 35.067 21.320 1.00 30.50 618 THR A CA 1
ATOM 5102 C C . THR A 1 618 ? 16.286 34.433 22.579 1.00 30.50 618 THR A C 1
ATOM 5104 O O . THR A 1 618 ? 16.363 33.210 22.640 1.00 30.50 618 THR A O 1
ATOM 5107 N N . ASN A 1 619 ? 16.658 35.244 23.573 1.00 34.69 619 ASN A N 1
ATOM 5108 C CA . ASN A 1 619 ? 17.032 34.783 24.914 1.00 34.69 619 ASN A CA 1
ATOM 5109 C C . ASN A 1 619 ? 16.227 35.558 25.968 1.00 34.69 619 ASN A C 1
ATOM 5111 O O . ASN A 1 619 ? 16.058 36.773 25.838 1.00 34.69 619 ASN A O 1
ATOM 5115 N N . ALA A 1 620 ? 15.780 34.850 27.008 1.00 33.62 620 ALA A N 1
ATOM 5116 C CA . ALA A 1 620 ? 15.085 35.400 28.170 1.00 33.62 620 ALA A CA 1
ATOM 5117 C C . ALA A 1 620 ? 16.090 35.873 29.238 1.00 33.62 620 ALA A C 1
ATOM 5119 O O . ALA A 1 620 ? 17.123 35.232 29.446 1.00 33.62 620 ALA A O 1
ATOM 5120 N N . PHE A 1 621 ? 15.790 36.977 29.932 1.00 39.94 621 PHE A N 1
ATOM 5121 C CA . PHE A 1 621 ? 16.606 37.489 31.042 1.00 39.94 621 PHE A CA 1
ATOM 5122 C C . PHE A 1 621 ? 15.772 37.599 32.327 1.00 39.94 621 PHE A C 1
ATOM 5124 O O . PHE A 1 621 ? 14.653 38.116 32.301 1.00 39.94 621 PHE A O 1
ATOM 5131 N N . GLU A 1 622 ? 16.333 37.148 33.452 1.00 36.94 622 GLU A N 1
ATOM 5132 C CA . GLU A 1 622 ? 15.718 37.237 34.783 1.00 36.94 622 GLU A CA 1
ATOM 5133 C C . GLU A 1 622 ? 16.275 38.426 35.577 1.00 36.94 622 GLU A C 1
ATOM 5135 O O . GLU A 1 622 ? 17.492 38.619 35.651 1.00 36.94 622 GLU A O 1
ATOM 5140 N N . PHE A 1 623 ? 15.383 39.211 36.190 1.00 39.62 623 PHE A N 1
ATOM 5141 C CA . PHE A 1 623 ? 15.734 40.310 37.096 1.00 39.62 623 PHE A CA 1
ATOM 5142 C C . PHE A 1 623 ? 14.866 40.275 38.365 1.00 39.62 623 PHE A C 1
ATOM 5144 O O . PHE A 1 623 ? 13.706 39.855 38.330 1.00 39.62 623 PHE A O 1
ATOM 5151 N N . HIS A 1 624 ? 15.413 40.758 39.486 1.00 38.56 624 HIS A N 1
ATOM 5152 C CA . HIS A 1 624 ? 14.661 40.937 40.734 1.00 38.56 624 HIS A CA 1
ATOM 5153 C C . HIS A 1 624 ? 13.815 42.222 40.701 1.00 38.56 624 HIS A C 1
ATOM 5155 O O . HIS A 1 624 ? 14.262 43.265 40.220 1.00 38.56 624 HIS A O 1
ATOM 5161 N N . VAL A 1 625 ? 12.593 42.163 41.245 1.00 35.84 625 VAL A N 1
ATOM 5162 C CA . VAL A 1 625 ? 11.594 43.253 41.191 1.00 35.84 625 VAL A CA 1
ATOM 5163 C C . VAL A 1 625 ? 12.092 44.572 41.797 1.00 35.84 625 VAL A C 1
ATOM 5165 O O . VAL A 1 625 ? 11.798 45.642 41.252 1.00 35.84 625 VAL A O 1
ATOM 5168 N N . ASP A 1 626 ? 12.919 44.517 42.841 1.00 36.59 626 ASP A N 1
ATOM 5169 C CA . ASP A 1 626 ? 13.505 45.711 43.464 1.00 36.59 626 ASP A CA 1
ATOM 5170 C C . ASP A 1 626 ? 14.491 46.451 42.535 1.00 36.59 626 ASP A C 1
ATOM 5172 O O . ASP A 1 626 ? 14.625 47.675 42.613 1.00 36.59 626 ASP A O 1
ATOM 5176 N N . GLU A 1 627 ? 15.119 45.755 41.577 1.00 39.28 627 GLU A N 1
ATOM 5177 C CA . GLU A 1 627 ? 15.960 46.383 40.548 1.00 39.28 627 GLU A CA 1
ATOM 5178 C C . GLU A 1 627 ? 15.130 47.039 39.431 1.00 39.28 627 GLU A C 1
ATOM 5180 O O . GLU A 1 627 ? 15.564 48.037 38.851 1.00 39.28 627 GLU A O 1
ATOM 5185 N N . CYS A 1 628 ? 13.928 46.524 39.138 1.00 39.06 628 CYS A N 1
ATOM 5186 C CA . CYS A 1 628 ? 13.025 47.063 38.113 1.00 39.06 628 CYS A CA 1
ATOM 5187 C C . CYS A 1 628 ? 12.335 48.367 38.520 1.00 39.06 628 CYS A C 1
ATOM 5189 O O . CYS A 1 628 ? 12.049 49.208 37.662 1.00 39.06 628 CYS A O 1
ATOM 5191 N N . LEU A 1 629 ? 12.079 48.552 39.815 1.00 38.19 629 LEU A N 1
ATOM 5192 C CA . LEU A 1 629 ? 11.373 49.724 40.335 1.00 38.19 629 LEU A CA 1
ATOM 5193 C C . LEU A 1 629 ? 12.310 50.906 40.629 1.00 38.19 629 LEU A C 1
ATOM 5195 O O . LEU A 1 629 ? 11.862 52.055 40.659 1.00 38.19 629 LEU A O 1
ATOM 5199 N N . ALA A 1 630 ? 13.617 50.660 40.751 1.00 36.16 630 ALA A N 1
ATOM 5200 C CA . ALA A 1 630 ? 14.621 51.691 40.962 1.00 36.16 630 ALA A CA 1
ATOM 5201 C C . ALA A 1 630 ? 15.411 52.008 39.673 1.00 36.16 630 ALA A C 1
ATOM 5203 O O . ALA A 1 630 ? 16.479 51.464 39.402 1.00 36.16 630 ALA A O 1
ATOM 5204 N N . ASN A 1 631 ? 14.958 53.057 38.977 1.00 36.47 631 ASN A N 1
ATOM 5205 C CA . ASN A 1 631 ? 15.780 53.942 38.136 1.00 36.47 631 ASN A CA 1
ATOM 5206 C C . ASN A 1 631 ? 15.964 53.570 36.640 1.00 36.47 631 ASN A C 1
ATOM 5208 O O . ASN A 1 631 ? 16.029 52.413 36.236 1.00 36.47 631 ASN A O 1
ATOM 5212 N N . ARG A 1 632 ? 16.097 54.608 35.792 1.00 39.81 632 ARG A N 1
ATOM 5213 C CA . ARG A 1 632 ? 16.162 54.599 34.303 1.00 39.81 632 ARG A CA 1
ATOM 5214 C C . ARG A 1 632 ? 17.378 53.863 33.686 1.00 39.81 632 ARG A C 1
ATOM 5216 O O . ARG A 1 632 ? 17.757 54.131 32.546 1.00 39.81 632 ARG A O 1
ATOM 5223 N N . THR A 1 633 ? 18.014 52.952 34.414 1.00 43.38 633 THR A N 1
ATOM 5224 C CA . THR A 1 633 ? 19.346 52.400 34.111 1.00 43.38 633 THR A CA 1
ATOM 5225 C C . THR A 1 633 ? 19.342 50.950 33.623 1.00 43.38 633 THR A C 1
ATOM 5227 O O . THR A 1 633 ? 20.367 50.495 33.116 1.00 43.38 633 THR A O 1
ATOM 5230 N N . ILE A 1 634 ? 18.211 50.237 33.680 1.00 46.50 634 ILE A N 1
ATOM 5231 C CA . ILE A 1 634 ? 18.093 48.858 33.157 1.00 46.50 634 ILE A CA 1
ATOM 5232 C C . ILE A 1 634 ? 18.406 48.790 31.661 1.00 46.50 634 ILE A C 1
ATOM 5234 O O . ILE A 1 634 ? 19.204 47.960 31.230 1.00 46.50 634 ILE A O 1
ATOM 5238 N N . GLY A 1 635 ? 17.890 49.743 30.878 1.00 44.62 635 GLY A N 1
ATOM 5239 C CA . GLY A 1 635 ? 18.189 49.826 29.447 1.00 44.62 635 GLY A CA 1
ATOM 5240 C C . GLY A 1 635 ? 19.678 50.031 29.145 1.00 44.62 635 GLY A C 1
ATOM 5241 O O . GLY A 1 635 ? 20.144 49.605 28.097 1.00 44.62 635 GLY A O 1
ATOM 5242 N N . LYS A 1 636 ? 20.448 50.631 30.066 1.00 46.12 636 LYS A N 1
ATOM 5243 C CA . LYS A 1 636 ? 21.903 50.801 29.936 1.00 46.12 636 LYS A CA 1
ATOM 5244 C C . LYS A 1 636 ? 22.660 49.510 30.281 1.00 46.12 636 LYS A C 1
ATOM 5246 O O . LYS A 1 636 ? 23.581 49.152 29.561 1.00 46.12 636 LYS A O 1
ATOM 5251 N N . LYS A 1 637 ? 22.243 48.782 31.324 1.00 49.56 637 LYS A N 1
ATOM 5252 C CA . LYS A 1 637 ? 22.854 47.497 31.715 1.00 49.56 637 LYS A CA 1
ATOM 5253 C C . LYS A 1 637 ? 22.625 46.395 30.671 1.00 49.56 637 LYS A C 1
ATOM 5255 O O . LYS A 1 637 ? 23.569 45.693 30.328 1.00 49.56 637 LYS A O 1
ATOM 5260 N N . ILE A 1 638 ? 21.412 46.286 30.121 1.00 49.12 638 ILE A N 1
ATOM 5261 C CA . ILE A 1 638 ? 21.089 45.331 29.039 1.00 49.12 638 ILE A CA 1
ATOM 5262 C C . ILE A 1 638 ? 21.919 45.642 27.786 1.00 49.12 638 ILE A C 1
ATOM 5264 O O . ILE A 1 638 ? 22.488 44.749 27.163 1.00 49.12 638 ILE A O 1
ATOM 5268 N N . ARG A 1 639 ? 22.045 46.933 27.462 1.00 49.69 639 ARG A N 1
ATOM 5269 C CA . ARG A 1 639 ? 22.847 47.443 26.348 1.00 49.69 639 ARG A CA 1
ATOM 5270 C C . ARG A 1 639 ? 24.334 47.105 26.486 1.00 49.69 639 ARG A C 1
ATOM 5272 O O . ARG A 1 639 ? 24.937 46.623 25.532 1.00 49.69 639 ARG A O 1
ATOM 5279 N N . ASP A 1 640 ? 24.913 47.350 27.659 1.00 51.88 640 ASP A N 1
ATOM 5280 C CA . ASP A 1 640 ? 26.340 47.128 27.905 1.00 51.88 640 ASP A CA 1
ATOM 5281 C C . ASP A 1 640 ? 26.666 45.614 27.952 1.00 51.88 640 ASP A C 1
ATOM 5283 O O . ASP A 1 640 ? 27.715 45.200 27.457 1.00 51.88 640 ASP A O 1
ATOM 5287 N N . LYS A 1 641 ? 25.729 44.777 28.431 1.00 52.03 641 LYS A N 1
ATOM 5288 C CA . LYS A 1 641 ? 25.860 43.309 28.449 1.00 52.03 641 LYS A CA 1
ATOM 5289 C C . LYS A 1 641 ? 25.697 42.667 27.063 1.00 52.03 641 LYS A C 1
ATOM 5291 O O . LYS A 1 641 ? 26.494 41.811 26.703 1.00 52.03 641 LYS A O 1
ATOM 5296 N N . CYS A 1 642 ? 24.777 43.160 26.224 1.00 48.84 642 CYS A N 1
ATOM 5297 C CA . CYS A 1 642 ? 24.685 42.739 24.817 1.00 48.84 642 CYS A CA 1
ATOM 5298 C C . CYS A 1 642 ? 25.966 43.036 24.016 1.00 48.84 642 CYS A C 1
ATOM 5300 O O . CYS A 1 642 ? 26.384 42.201 23.221 1.00 48.84 642 CYS A O 1
ATOM 5302 N N . CYS A 1 643 ? 26.623 44.186 24.225 1.00 49.47 643 CYS A N 1
ATOM 5303 C CA . CYS A 1 643 ? 27.911 44.444 23.561 1.00 49.47 643 CYS A CA 1
ATOM 5304 C C . CYS A 1 643 ? 29.036 43.536 24.089 1.00 49.47 643 CYS A C 1
ATOM 5306 O O . CYS A 1 643 ? 29.908 43.165 23.309 1.00 49.47 643 CYS A O 1
ATOM 5308 N N . GLN A 1 644 ? 29.036 43.180 25.381 1.00 53.50 644 GLN A N 1
ATOM 5309 C CA . GLN A 1 644 ? 30.039 42.276 25.963 1.00 53.50 644 GLN A CA 1
ATOM 5310 C C . GLN A 1 644 ? 29.899 40.829 25.483 1.00 53.50 644 GLN A C 1
ATOM 5312 O O . GLN A 1 644 ? 30.912 40.194 25.201 1.00 53.50 644 GLN A O 1
ATOM 5317 N N . ASP A 1 645 ? 28.669 40.323 25.392 1.00 50.44 645 ASP A N 1
ATOM 5318 C CA . ASP A 1 645 ? 28.420 38.910 25.093 1.00 50.44 645 ASP A CA 1
ATOM 5319 C C . ASP A 1 645 ? 28.528 38.594 23.587 1.00 50.44 645 ASP A C 1
ATOM 5321 O O . ASP A 1 645 ? 28.776 37.445 23.223 1.00 50.44 645 ASP A O 1
ATOM 5325 N N . TYR A 1 646 ? 28.380 39.595 22.703 1.00 47.16 646 TYR A N 1
ATOM 5326 C CA . TYR A 1 646 ? 28.226 39.360 21.257 1.00 47.16 646 TYR A CA 1
ATOM 5327 C C . TYR A 1 646 ? 29.181 40.131 20.327 1.00 47.16 646 TYR A C 1
ATOM 5329 O O . TYR A 1 646 ? 29.204 39.830 19.132 1.00 47.16 646 TYR A O 1
ATOM 5337 N N . CYS A 1 647 ? 29.989 41.080 20.815 1.00 45.47 647 CYS A N 1
ATOM 5338 C CA . CYS A 1 647 ? 31.015 41.756 20.002 1.00 45.47 647 CYS A CA 1
ATOM 5339 C C . CYS A 1 647 ? 32.433 41.386 20.495 1.00 45.47 647 CYS A C 1
ATOM 5341 O O . CYS A 1 647 ? 32.655 41.143 21.681 1.00 45.47 647 CYS A O 1
ATOM 5343 N N . SER A 1 648 ? 33.421 41.316 19.593 1.00 49.66 648 SER A N 1
ATOM 5344 C CA . SER A 1 648 ? 34.805 40.981 19.966 1.00 49.66 648 SER A CA 1
ATOM 5345 C C . SER A 1 648 ? 35.475 42.150 20.708 1.00 49.66 648 SER A C 1
ATOM 5347 O O . SER A 1 648 ? 35.099 43.307 20.537 1.00 49.66 648 SER A O 1
ATOM 5349 N N . LYS A 1 649 ? 36.506 41.885 21.527 1.00 45.09 649 LYS A N 1
ATOM 5350 C CA . LYS A 1 649 ? 37.153 42.909 22.385 1.00 45.09 649 LYS A CA 1
ATOM 5351 C C . LYS A 1 649 ? 37.670 44.164 21.650 1.00 45.09 649 LYS A C 1
ATOM 5353 O O . LYS A 1 649 ? 37.900 45.169 22.313 1.00 45.09 649 LYS A O 1
ATOM 5358 N N . ASN A 1 650 ? 37.825 44.121 20.322 1.00 43.03 650 ASN A N 1
ATOM 5359 C CA . ASN A 1 650 ? 38.342 45.223 19.502 1.00 43.03 650 ASN A CA 1
ATOM 5360 C C . ASN A 1 650 ? 37.309 45.835 18.528 1.00 43.03 650 ASN A C 1
ATOM 5362 O O . ASN A 1 650 ? 37.695 46.612 17.660 1.00 43.03 650 ASN A O 1
ATOM 5366 N N . THR A 1 651 ? 36.011 45.525 18.646 1.00 48.28 651 THR A N 1
ATOM 5367 C CA . THR A 1 651 ? 34.955 46.114 17.793 1.00 48.28 651 THR A CA 1
ATOM 5368 C C . THR A 1 651 ? 34.305 47.334 18.461 1.00 48.28 651 THR A C 1
ATOM 5370 O O . THR A 1 651 ? 33.921 47.278 19.630 1.00 48.28 651 THR A O 1
ATOM 5373 N N . LYS A 1 652 ? 34.121 48.450 17.736 1.00 40.41 652 LYS A N 1
ATOM 5374 C CA . LYS A 1 652 ? 33.345 49.603 18.245 1.00 40.41 652 LYS A CA 1
ATOM 5375 C C . LYS A 1 652 ? 31.840 49.315 18.149 1.00 40.41 652 LYS A C 1
ATOM 5377 O O . LYS A 1 652 ? 31.340 48.948 17.086 1.00 40.41 652 LYS A O 1
ATOM 5382 N N . CYS A 1 653 ? 31.122 49.515 19.257 1.00 43.47 653 CYS A N 1
ATOM 5383 C CA . CYS A 1 653 ? 29.689 49.230 19.388 1.00 43.47 653 CYS A CA 1
ATOM 5384 C C . CYS A 1 653 ? 28.856 50.520 19.221 1.00 43.47 653 CYS A C 1
ATOM 5386 O O . CYS A 1 653 ? 29.057 51.478 19.971 1.00 43.47 653 CYS A O 1
ATOM 5388 N N . TYR A 1 654 ? 27.912 50.555 18.271 1.00 42.59 654 TYR A N 1
ATOM 5389 C CA . TYR A 1 654 ? 27.037 51.715 18.020 1.00 42.59 654 TYR A CA 1
ATOM 5390 C C . TYR A 1 654 ? 25.547 51.352 18.171 1.00 42.59 654 TYR A C 1
ATOM 5392 O O . TYR A 1 654 ? 25.118 50.275 17.762 1.00 42.59 654 TYR A O 1
ATOM 5400 N N . PHE A 1 655 ? 24.745 52.272 18.727 1.00 43.81 655 PHE A N 1
ATOM 5401 C CA . PHE A 1 655 ? 23.298 52.100 18.949 1.00 43.81 655 PHE A CA 1
ATOM 5402 C C . PHE A 1 655 ? 22.485 53.130 18.157 1.00 43.81 655 PHE A C 1
ATOM 5404 O O . PHE A 1 655 ? 22.671 54.334 18.334 1.00 43.81 655 PHE A O 1
ATOM 5411 N N . GLY A 1 656 ? 21.552 52.667 17.320 1.00 42.53 656 GLY A N 1
ATOM 5412 C CA . GLY A 1 656 ? 20.672 53.520 16.511 1.00 42.53 656 GLY A CA 1
ATOM 5413 C C . GLY A 1 656 ? 19.186 53.278 16.787 1.00 42.53 656 GLY A C 1
ATOM 5414 O O . GLY A 1 656 ? 18.771 52.150 17.034 1.00 42.53 656 GLY A O 1
ATOM 5415 N N . GLN A 1 657 ? 18.366 54.333 16.728 1.00 34.34 657 GLN A N 1
ATOM 5416 C CA . GLN A 1 657 ? 16.902 54.214 16.725 1.00 34.34 657 GLN A CA 1
ATOM 5417 C C . GLN A 1 657 ? 16.413 53.944 15.294 1.00 34.34 657 GLN A C 1
ATOM 5419 O O . GLN A 1 657 ? 16.996 54.431 14.329 1.00 34.34 657 GLN A O 1
ATOM 5424 N N . SER A 1 658 ? 15.372 53.125 15.156 1.00 37.88 658 SER A N 1
ATOM 5425 C CA . SER A 1 658 ? 14.885 52.603 13.876 1.00 37.88 658 SER A CA 1
ATOM 5426 C C . SER A 1 658 ? 14.689 53.668 12.786 1.00 37.88 658 SER A C 1
ATOM 5428 O O . SER A 1 658 ? 14.060 54.696 13.033 1.00 37.88 658 SER A O 1
ATOM 5430 N N . ARG A 1 659 ? 15.076 53.281 11.562 1.00 36.44 659 ARG A N 1
ATOM 5431 C CA . ARG A 1 659 ? 14.920 53.935 10.247 1.00 36.44 659 ARG A CA 1
ATOM 5432 C C . ARG A 1 659 ? 16.008 54.950 9.856 1.00 36.44 659 ARG A C 1
ATOM 5434 O O . ARG A 1 659 ? 16.056 56.066 10.347 1.00 36.44 659 ARG A O 1
ATOM 5441 N N . ARG A 1 660 ? 16.761 54.530 8.825 1.00 37.75 660 ARG A N 1
ATOM 5442 C CA . ARG A 1 660 ? 17.651 55.287 7.922 1.00 37.75 660 ARG A CA 1
ATOM 5443 C C . ARG A 1 660 ? 18.840 56.006 8.573 1.00 37.75 660 ARG A C 1
ATOM 5445 O O . ARG A 1 660 ? 18.712 57.128 9.035 1.00 37.75 660 ARG A O 1
ATOM 5452 N N . TYR A 1 661 ? 20.024 55.415 8.415 1.00 30.52 661 TYR A N 1
ATOM 5453 C CA . TYR A 1 661 ? 21.278 56.157 8.251 1.00 30.52 661 TYR A CA 1
ATOM 5454 C C . TYR A 1 661 ? 22.123 55.484 7.158 1.00 30.52 661 TYR A C 1
ATOM 5456 O O . TYR A 1 661 ? 22.214 54.256 7.151 1.00 30.52 661 TYR A O 1
ATOM 5464 N N . PRO A 1 662 ? 22.738 56.241 6.235 1.00 33.31 662 PRO A N 1
ATOM 5465 C CA . PRO A 1 662 ? 23.819 55.731 5.410 1.00 33.31 662 PRO A CA 1
ATOM 5466 C C . PRO A 1 662 ? 25.099 55.755 6.254 1.00 33.31 662 PRO A C 1
ATOM 5468 O O . PRO A 1 662 ? 25.564 56.823 6.648 1.00 33.31 662 PRO A O 1
ATOM 5471 N N . LEU A 1 663 ? 25.671 54.591 6.554 1.00 35.53 663 LEU A N 1
ATOM 5472 C CA . LEU A 1 663 ? 27.027 54.531 7.095 1.00 35.53 663 LEU A CA 1
ATOM 5473 C C . LEU A 1 663 ? 27.994 54.859 5.955 1.00 35.53 663 LEU A C 1
ATOM 5475 O O . LEU A 1 663 ? 28.337 53.996 5.157 1.00 35.53 663 LEU A O 1
ATOM 5479 N N . LYS A 1 664 ? 28.400 56.126 5.854 1.00 38.03 664 LYS A N 1
ATOM 5480 C CA . LYS A 1 664 ? 29.680 56.471 5.235 1.00 38.03 664 LYS A CA 1
ATOM 5481 C C . LYS A 1 664 ? 30.744 56.268 6.303 1.00 38.03 664 LYS A C 1
ATOM 5483 O O . LYS A 1 664 ? 30.816 57.062 7.235 1.00 38.03 664 LYS A O 1
ATOM 5488 N N . ASN A 1 665 ? 31.530 55.207 6.179 1.00 34.53 665 ASN A N 1
ATOM 5489 C CA . ASN A 1 665 ? 32.773 55.069 6.921 1.00 34.53 665 ASN A CA 1
ATOM 5490 C C . ASN A 1 665 ? 33.845 54.633 5.916 1.00 34.53 665 ASN A C 1
ATOM 5492 O O . ASN A 1 665 ? 33.792 53.515 5.417 1.00 34.53 665 ASN A O 1
ATOM 5496 N N . ASP A 1 666 ? 34.774 55.533 5.592 1.00 38.34 666 ASP A N 1
ATOM 5497 C CA . ASP A 1 666 ? 35.891 55.305 4.658 1.00 38.34 666 ASP A CA 1
ATOM 5498 C C . ASP A 1 666 ? 37.107 54.650 5.356 1.00 38.34 666 ASP A C 1
ATOM 5500 O O . ASP A 1 666 ? 38.252 54.824 4.945 1.00 38.34 666 ASP A O 1
ATOM 5504 N N . SER A 1 667 ? 36.891 53.890 6.435 1.00 39.94 667 SER A N 1
ATOM 5505 C CA . SER A 1 667 ? 37.956 53.188 7.162 1.00 39.94 667 SER A CA 1
ATOM 5506 C C . SER A 1 667 ? 37.561 51.743 7.467 1.00 39.94 667 SER A C 1
ATOM 5508 O O . SER A 1 667 ? 36.465 51.495 7.967 1.00 39.94 667 SER A O 1
ATOM 5510 N N . ASN A 1 668 ? 38.481 50.811 7.189 1.00 40.62 668 ASN A N 1
ATOM 5511 C CA . ASN A 1 668 ? 38.374 49.344 7.312 1.00 40.62 668 ASN A CA 1
ATOM 5512 C C . ASN A 1 668 ? 38.219 48.805 8.760 1.00 40.62 668 ASN A C 1
ATOM 5514 O O . ASN A 1 668 ? 38.736 47.737 9.074 1.00 40.62 668 ASN A O 1
ATOM 5518 N N . ASP A 1 669 ? 37.518 49.506 9.649 1.00 38.69 669 ASP A N 1
ATOM 5519 C CA . ASP A 1 669 ? 37.246 49.006 11.000 1.00 38.69 669 ASP A CA 1
ATOM 5520 C C . ASP A 1 669 ? 35.960 48.163 11.021 1.00 38.69 669 ASP A C 1
ATOM 5522 O O . ASP A 1 669 ? 34.924 48.578 10.494 1.00 38.69 669 ASP A O 1
ATOM 5526 N N . ASP A 1 670 ? 36.005 47.002 11.682 1.00 40.28 670 ASP A N 1
ATOM 5527 C CA . ASP A 1 670 ? 34.825 46.175 11.948 1.00 40.28 670 ASP A CA 1
ATOM 5528 C C . ASP A 1 670 ? 33.853 46.924 12.885 1.00 40.28 670 ASP A C 1
ATOM 5530 O O . ASP A 1 670 ? 34.236 47.408 13.957 1.00 40.28 670 ASP A O 1
ATOM 5534 N N . VAL A 1 671 ? 32.575 47.021 12.500 1.00 41.59 671 VAL A N 1
ATOM 5535 C CA . VAL A 1 671 ? 31.533 47.743 13.255 1.00 41.59 671 VAL A CA 1
ATOM 5536 C C . VAL A 1 671 ? 30.429 46.786 13.703 1.00 41.59 671 VAL A C 1
ATOM 5538 O O . VAL A 1 671 ? 29.864 46.058 12.891 1.00 41.59 671 VAL A O 1
ATOM 5541 N N . CYS A 1 672 ? 30.074 46.836 14.992 1.00 40.38 672 CYS A N 1
ATOM 5542 C CA . CYS A 1 672 ? 29.000 46.044 15.600 1.00 40.38 672 CYS A CA 1
ATOM 5543 C C . CYS A 1 672 ? 27.795 46.966 15.900 1.00 40.38 672 CYS A C 1
ATOM 5545 O O . CYS A 1 672 ? 27.927 47.937 16.654 1.00 40.38 672 CYS A O 1
ATOM 5547 N N . LEU A 1 673 ? 26.625 46.707 15.301 1.00 41.31 673 LEU A N 1
ATOM 5548 C CA . LEU A 1 673 ? 25.404 47.512 15.483 1.00 41.31 673 LEU A CA 1
ATOM 5549 C C . LEU A 1 673 ? 24.361 46.737 16.281 1.00 41.31 673 LEU A C 1
ATOM 5551 O O . LEU A 1 673 ? 23.906 45.686 15.843 1.00 41.31 673 LEU A O 1
ATOM 5555 N N . CYS A 1 674 ? 23.941 47.292 17.415 1.00 40.00 674 CYS A N 1
ATOM 5556 C CA . CYS A 1 674 ? 22.896 46.715 18.254 1.00 40.00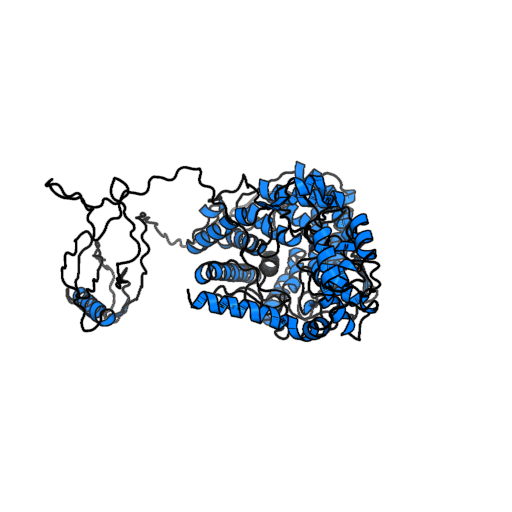 674 CYS A CA 1
ATOM 5557 C C . CYS A 1 674 ? 21.654 47.620 18.230 1.00 40.00 674 CYS A C 1
ATOM 5559 O O . CYS A 1 674 ? 21.738 48.823 18.487 1.00 40.00 674 CYS A O 1
ATOM 5561 N N . TYR A 1 675 ? 20.487 47.048 17.928 1.00 39.66 675 TYR A N 1
ATOM 5562 C CA . TYR A 1 675 ? 19.204 47.755 17.951 1.00 39.66 675 TYR A CA 1
ATOM 5563 C C . TYR A 1 675 ? 18.392 47.333 19.174 1.00 39.66 675 TYR A C 1
ATOM 5565 O O . TYR A 1 675 ? 18.383 46.162 19.535 1.00 39.66 675 TYR A O 1
ATOM 5573 N N . THR A 1 676 ? 17.674 48.278 19.781 1.00 36.12 676 THR A N 1
ATOM 5574 C CA . THR A 1 676 ? 16.599 47.977 20.733 1.00 36.12 676 THR A CA 1
ATOM 5575 C C . THR A 1 676 ? 15.314 48.647 20.249 1.00 36.12 676 THR A C 1
ATOM 5577 O O . THR A 1 676 ? 15.293 49.842 19.936 1.00 36.12 676 THR A O 1
ATOM 5580 N N . CYS A 1 677 ? 14.225 47.887 20.138 1.00 30.58 677 CYS A N 1
ATOM 5581 C CA . CYS A 1 677 ? 12.910 48.460 19.865 1.00 30.58 677 CYS A CA 1
ATOM 5582 C C . CYS A 1 677 ? 12.451 49.265 21.090 1.00 30.58 677 CYS A C 1
ATOM 5584 O O . CYS A 1 677 ? 12.474 48.766 22.213 1.00 30.58 677 CYS A O 1
ATOM 5586 N N . ARG A 1 678 ? 12.023 50.523 20.901 1.00 28.86 678 ARG A N 1
ATOM 5587 C CA . ARG A 1 678 ? 11.334 51.255 21.975 1.00 28.86 678 ARG A CA 1
ATOM 5588 C C . ARG A 1 678 ? 9.976 50.591 22.226 1.00 28.86 678 ARG A C 1
ATOM 5590 O O . ARG A 1 678 ? 9.193 50.521 21.279 1.00 28.86 678 ARG A O 1
ATOM 5597 N N . PRO A 1 679 ? 9.629 50.231 23.470 1.00 32.66 679 PRO A N 1
ATOM 5598 C CA . PRO A 1 679 ? 8.250 49.928 23.802 1.00 32.66 679 PRO A CA 1
ATOM 5599 C C . PRO A 1 679 ? 7.471 51.249 23.839 1.00 32.66 679 PRO A C 1
ATOM 5601 O O . PRO A 1 679 ? 7.655 52.079 24.733 1.00 32.66 679 PRO A O 1
ATOM 5604 N N . LYS A 1 680 ? 6.622 51.491 22.836 1.00 29.67 680 LYS A N 1
ATOM 5605 C CA . LYS A 1 680 ? 5.516 52.446 22.972 1.00 29.67 680 LYS A CA 1
ATOM 5606 C C . LYS A 1 680 ? 4.359 51.699 23.626 1.00 29.67 680 LYS A C 1
ATOM 5608 O O . LYS A 1 680 ? 3.502 51.199 22.924 1.00 29.67 680 LYS A O 1
ATOM 5613 N N . GLU A 1 681 ? 4.440 51.585 24.946 1.00 30.55 681 GLU A N 1
ATOM 5614 C CA . GLU A 1 681 ? 3.354 51.535 25.936 1.00 30.55 681 GLU A CA 1
ATOM 5615 C C . GLU A 1 681 ? 3.950 50.974 27.229 1.00 30.55 681 GLU A C 1
ATOM 5617 O O . GLU A 1 681 ? 4.471 49.863 27.280 1.00 30.55 681 GLU A O 1
ATOM 5622 N N . TRP A 1 682 ? 3.976 51.800 28.273 1.00 30.25 682 TRP A N 1
ATOM 5623 C CA . TRP A 1 682 ? 4.413 51.365 29.593 1.00 30.25 682 TRP A CA 1
ATOM 5624 C C . TRP A 1 682 ? 3.250 50.612 30.236 1.00 30.25 682 TRP A C 1
ATOM 5626 O O . TRP A 1 682 ? 2.189 51.199 30.453 1.00 30.25 682 TRP A O 1
ATOM 5636 N N . PHE A 1 683 ? 3.457 49.340 30.578 1.00 28.83 683 PHE A N 1
ATOM 5637 C CA . PHE A 1 683 ? 2.556 48.602 31.457 1.00 28.83 683 PHE A CA 1
ATOM 5638 C C . PHE A 1 683 ? 2.414 49.360 32.787 1.00 28.83 683 PHE A C 1
ATOM 5640 O O . PHE A 1 683 ? 3.358 49.460 33.570 1.00 28.83 683 PHE A O 1
ATOM 5647 N N . ARG A 1 684 ? 1.220 49.891 33.072 1.00 28.61 684 ARG A N 1
ATOM 5648 C CA . ARG A 1 684 ? 0.815 50.206 34.448 1.00 28.61 684 ARG A CA 1
ATOM 5649 C C . ARG A 1 684 ? 0.323 48.908 35.074 1.00 28.61 684 ARG A C 1
ATOM 5651 O O . ARG A 1 684 ? -0.840 48.549 34.923 1.00 28.61 684 ARG A O 1
ATOM 5658 N N . VAL A 1 685 ? 1.206 48.216 35.786 1.00 31.56 685 VAL A N 1
ATOM 5659 C CA . VAL A 1 685 ? 0.815 47.100 36.652 1.00 31.56 685 VAL A CA 1
ATOM 5660 C C . VAL A 1 685 ? -0.018 47.677 37.802 1.00 31.56 685 VAL A C 1
ATOM 5662 O O . VAL A 1 685 ? 0.509 48.295 38.723 1.00 31.56 685 VAL A O 1
ATOM 5665 N N . ARG A 1 686 ? -1.345 47.541 37.731 1.00 29.70 686 ARG A N 1
ATOM 5666 C CA . ARG A 1 686 ? -2.243 47.736 38.876 1.00 29.70 686 ARG A CA 1
ATOM 5667 C C . ARG A 1 686 ? -2.571 46.362 39.440 1.00 29.70 686 ARG A C 1
ATOM 5669 O O . ARG A 1 686 ? -3.598 45.811 39.083 1.00 29.70 686 ARG A O 1
ATOM 5676 N N . ASN A 1 687 ? -1.666 45.819 40.248 1.00 31.94 687 ASN A N 1
ATOM 5677 C CA . ASN A 1 687 ? -1.929 44.862 41.327 1.00 31.94 687 ASN A CA 1
ATOM 5678 C C . ASN A 1 687 ? -0.641 44.691 42.151 1.00 31.94 687 ASN A C 1
ATOM 5680 O O . ASN A 1 687 ? 0.457 44.824 41.615 1.00 31.94 687 ASN A O 1
ATOM 5684 N N . ARG A 1 688 ? -0.777 44.489 43.470 1.00 34.41 688 ARG A N 1
ATOM 5685 C CA . ARG A 1 688 ? 0.346 44.384 44.419 1.00 34.41 688 ARG A CA 1
ATOM 5686 C C . ARG A 1 688 ? 1.160 43.115 44.131 1.00 34.41 688 ARG A C 1
ATOM 5688 O O . ARG A 1 688 ? 0.698 42.027 44.450 1.00 34.41 688 ARG A O 1
ATOM 5695 N N . ILE A 1 689 ? 2.347 43.278 43.555 1.00 39.31 689 ILE A N 1
ATOM 5696 C CA . ILE A 1 689 ? 3.402 42.254 43.485 1.00 39.31 689 ILE A CA 1
ATOM 5697 C C . ILE A 1 689 ? 4.277 42.417 44.738 1.00 39.31 689 ILE A C 1
ATOM 5699 O O . ILE A 1 689 ? 4.476 43.548 45.194 1.00 39.31 689 ILE A O 1
ATOM 5703 N N . SER A 1 690 ? 4.728 41.317 45.343 1.00 38.16 690 SER A N 1
ATOM 5704 C CA . SER A 1 690 ? 5.545 41.352 46.563 1.00 38.16 690 SER A CA 1
ATOM 5705 C C . SER A 1 690 ? 7.030 41.542 46.219 1.00 38.16 690 SER A C 1
ATOM 5707 O O . SER A 1 690 ? 7.468 41.197 45.126 1.00 38.16 690 SER A O 1
ATOM 5709 N N . SER A 1 691 ? 7.830 42.090 47.138 1.00 40.06 691 SER A N 1
ATOM 5710 C CA . SER A 1 691 ? 9.249 42.430 46.905 1.00 40.06 691 SER A CA 1
ATOM 5711 C C . SER A 1 691 ? 10.181 41.227 46.669 1.00 40.06 691 SER A C 1
ATOM 5713 O O . SER A 1 691 ? 11.360 41.421 46.403 1.00 40.06 691 SER A O 1
ATOM 5715 N N . ASN A 1 692 ? 9.677 39.991 46.747 1.00 37.78 692 ASN A N 1
ATOM 5716 C CA . ASN A 1 692 ? 10.474 38.771 46.570 1.00 37.78 692 ASN A CA 1
ATOM 5717 C C . ASN A 1 692 ? 10.205 38.034 45.247 1.00 37.78 692 ASN A C 1
ATOM 5719 O O . ASN A 1 692 ? 10.764 36.960 45.035 1.00 37.78 692 ASN A O 1
ATOM 5723 N N . ASP A 1 693 ? 9.377 38.588 44.362 1.00 36.88 693 ASP A N 1
ATOM 5724 C CA . ASP A 1 693 ? 9.064 37.961 43.078 1.00 36.88 693 ASP A CA 1
ATOM 5725 C C . ASP A 1 693 ? 10.178 38.226 42.034 1.00 36.88 693 ASP A C 1
ATOM 5727 O O . ASP A 1 693 ? 10.814 39.286 42.017 1.00 36.88 693 ASP A O 1
ATOM 5731 N N . THR A 1 694 ? 10.437 37.253 41.155 1.00 33.81 694 THR A N 1
ATOM 5732 C CA . THR A 1 694 ? 11.342 37.375 39.996 1.00 33.81 694 THR A CA 1
ATOM 5733 C C . THR A 1 694 ? 10.504 37.626 38.746 1.00 33.81 694 THR A C 1
ATOM 5735 O O . THR A 1 694 ? 9.503 36.943 38.532 1.00 33.81 694 THR A O 1
ATOM 5738 N N . VAL A 1 695 ? 10.888 38.591 37.905 1.00 36.94 695 VAL A N 1
ATOM 5739 C CA . VAL A 1 695 ? 10.167 38.877 36.653 1.00 36.94 695 VAL A CA 1
ATOM 5740 C C . VAL A 1 695 ? 11.056 38.521 35.469 1.00 36.94 695 VAL A C 1
ATOM 5742 O O . VAL A 1 695 ? 12.141 39.080 35.298 1.00 36.94 695 VAL A O 1
ATOM 5745 N N . THR A 1 696 ? 10.572 37.609 34.632 1.00 35.84 696 THR A N 1
ATOM 5746 C CA . THR A 1 696 ? 11.171 37.290 33.334 1.00 35.84 696 THR A CA 1
ATOM 5747 C C . THR A 1 696 ? 10.604 38.251 32.294 1.00 35.84 696 THR A C 1
ATOM 5749 O O . THR A 1 696 ? 9.388 38.332 32.116 1.00 35.84 696 THR A O 1
ATOM 5752 N N . ILE A 1 697 ? 11.470 39.016 31.628 1.00 36.53 697 ILE A N 1
ATOM 5753 C CA . ILE A 1 697 ? 11.063 39.948 30.568 1.00 36.53 697 ILE A CA 1
ATOM 5754 C C . ILE A 1 697 ? 11.659 39.462 29.250 1.00 36.53 697 ILE A C 1
ATOM 5756 O O . ILE A 1 697 ? 12.871 39.542 29.046 1.00 36.53 697 ILE A O 1
ATOM 5760 N N . ASP A 1 698 ? 10.797 39.002 28.347 1.00 34.41 698 ASP A N 1
ATOM 5761 C CA . ASP A 1 698 ? 11.190 38.653 26.984 1.00 34.41 698 ASP A CA 1
ATOM 5762 C C . ASP A 1 698 ? 11.278 39.911 26.119 1.00 34.41 698 ASP A C 1
ATOM 5764 O O . ASP A 1 698 ? 10.297 40.633 25.918 1.00 34.41 698 ASP A O 1
ATOM 5768 N N . PHE A 1 699 ? 12.474 40.185 25.594 1.00 35.44 699 PHE A N 1
ATOM 5769 C CA . PHE A 1 699 ? 12.688 41.284 24.659 1.00 35.44 699 PHE A CA 1
ATOM 5770 C C . PHE A 1 699 ? 12.680 40.780 23.213 1.00 35.44 699 PHE A C 1
ATOM 5772 O O . PHE A 1 699 ? 13.398 39.834 22.879 1.00 35.44 699 PHE A O 1
ATOM 5779 N N . PRO A 1 700 ? 11.935 41.444 22.315 1.00 31.09 700 PRO A N 1
ATOM 5780 C CA . PRO A 1 700 ? 11.946 41.096 20.910 1.00 31.09 700 PRO A CA 1
ATOM 5781 C C . PRO A 1 700 ? 13.244 41.609 20.257 1.00 31.09 700 PRO A C 1
ATOM 5783 O O . PRO A 1 700 ? 13.423 42.810 20.058 1.00 31.09 700 PRO A O 1
ATOM 5786 N N . TYR A 1 701 ? 14.105 40.655 19.888 1.00 35.06 701 TYR A N 1
ATOM 5787 C CA . TYR A 1 701 ? 15.168 40.724 18.873 1.00 35.06 701 TYR A CA 1
ATOM 5788 C C . TYR A 1 701 ? 16.454 41.515 19.200 1.00 35.06 701 TYR A C 1
ATOM 5790 O O . TYR A 1 701 ? 16.466 42.743 19.257 1.00 35.06 701 TYR A O 1
ATOM 5798 N N . CYS A 1 702 ? 17.592 40.808 19.217 1.00 31.66 702 CYS A N 1
ATOM 5799 C CA . CYS A 1 702 ? 18.902 41.369 18.863 1.00 31.66 702 CYS A CA 1
ATOM 5800 C C . CYS A 1 702 ? 19.302 40.854 17.472 1.00 31.66 702 CYS A C 1
ATOM 5802 O O . CYS A 1 702 ? 19.258 39.655 17.209 1.00 31.66 702 CYS A O 1
ATOM 5804 N N . THR A 1 703 ? 19.678 41.753 16.561 1.00 33.94 703 THR A N 1
ATOM 5805 C CA . THR A 1 703 ? 20.151 41.401 15.211 1.00 33.94 703 THR A CA 1
ATOM 5806 C C . THR A 1 703 ? 21.660 41.605 15.138 1.00 33.94 703 THR A C 1
ATOM 5808 O O . THR A 1 703 ? 22.125 42.716 15.375 1.00 33.94 703 THR A O 1
ATOM 5811 N N . ILE A 1 704 ? 22.414 40.559 14.791 1.00 31.94 704 ILE A N 1
ATOM 5812 C CA . ILE A 1 704 ? 23.865 40.627 14.560 1.00 31.94 704 ILE A CA 1
ATOM 5813 C C . ILE A 1 704 ? 24.110 40.553 13.050 1.00 31.94 704 ILE A C 1
ATOM 5815 O O . ILE A 1 704 ? 23.698 39.597 12.396 1.00 31.94 704 ILE A O 1
ATOM 5819 N N . LEU A 1 705 ? 24.793 41.551 12.491 1.00 33.00 705 LEU A N 1
ATOM 5820 C CA . LEU A 1 705 ? 25.309 41.513 11.121 1.00 33.00 705 LEU A CA 1
ATOM 5821 C C . LEU A 1 705 ? 26.799 41.152 11.176 1.00 33.00 705 LEU A C 1
ATOM 5823 O O . LEU A 1 705 ? 27.604 41.956 11.632 1.00 33.00 705 LEU A O 1
ATOM 5827 N N . LEU A 1 706 ? 27.165 39.953 10.714 1.00 27.73 706 LEU A N 1
ATOM 5828 C CA . LEU A 1 706 ? 28.565 39.576 10.482 1.00 27.73 706 LEU A CA 1
ATOM 5829 C C . LEU A 1 706 ? 28.929 39.854 9.014 1.00 27.73 706 LEU A C 1
ATOM 5831 O O . LEU A 1 706 ? 28.165 39.460 8.125 1.00 27.73 706 LEU A O 1
ATOM 5835 N N . PRO A 1 707 ? 30.075 40.488 8.710 1.00 30.06 707 PRO A N 1
ATOM 5836 C CA . PRO A 1 707 ? 30.444 40.773 7.332 1.00 30.06 707 PRO A CA 1
ATOM 5837 C C . PRO A 1 707 ? 30.918 39.491 6.631 1.00 30.06 707 PRO A C 1
ATOM 5839 O O . PRO A 1 707 ? 31.969 38.937 6.947 1.00 30.06 707 PRO A O 1
ATOM 5842 N N . ARG A 1 708 ? 30.175 39.024 5.619 1.00 29.16 708 ARG A N 1
ATOM 5843 C CA . ARG A 1 708 ? 30.789 38.266 4.517 1.00 29.16 708 ARG A CA 1
ATOM 5844 C C . ARG A 1 708 ? 31.301 39.271 3.492 1.00 29.16 708 ARG A C 1
ATOM 5846 O O . ARG A 1 708 ? 30.577 40.191 3.126 1.00 29.16 708 ARG A O 1
ATOM 5853 N N . ARG A 1 709 ? 32.550 39.070 3.059 1.00 28.14 709 ARG A N 1
ATOM 5854 C CA . ARG A 1 709 ? 33.262 39.841 2.029 1.00 28.14 709 ARG A CA 1
ATOM 5855 C C . ARG A 1 709 ? 32.324 40.236 0.884 1.00 28.14 709 ARG A C 1
ATOM 5857 O O . ARG A 1 709 ? 31.900 39.386 0.106 1.00 28.14 709 ARG A O 1
ATOM 5864 N N . ALA A 1 710 ? 32.027 41.525 0.788 1.00 30.11 710 ALA A N 1
ATOM 5865 C CA . ALA A 1 710 ? 31.414 42.114 -0.387 1.00 30.11 710 ALA A CA 1
ATOM 5866 C C . ALA A 1 710 ? 32.483 42.168 -1.483 1.00 30.11 710 ALA A C 1
ATOM 5868 O O . ALA A 1 710 ? 33.347 43.032 -1.420 1.00 30.11 710 ALA A O 1
ATOM 5869 N N . ASN A 1 711 ? 32.488 41.204 -2.407 1.00 30.61 711 ASN A N 1
ATOM 5870 C CA . ASN A 1 711 ? 33.109 41.391 -3.727 1.00 30.61 711 ASN A CA 1
ATOM 5871 C C . ASN A 1 711 ? 32.696 40.381 -4.810 1.00 30.61 711 ASN A C 1
ATOM 5873 O O . ASN A 1 711 ? 33.176 40.490 -5.930 1.00 30.61 711 ASN A O 1
ATOM 5877 N N . GLU A 1 712 ? 31.775 39.449 -4.562 1.00 31.44 712 GLU A N 1
ATOM 5878 C CA . GLU A 1 712 ? 31.293 38.551 -5.619 1.00 31.44 712 GLU A CA 1
ATOM 5879 C C . GLU A 1 712 ? 29.765 38.489 -5.576 1.00 31.44 712 GLU A C 1
ATOM 5881 O O . GLU A 1 712 ? 29.208 38.052 -4.573 1.00 31.44 712 GLU A O 1
ATOM 5886 N N . LEU A 1 713 ? 29.126 38.942 -6.668 1.00 29.72 713 LEU A N 1
ATOM 5887 C CA . LEU A 1 713 ? 27.685 38.947 -7.013 1.00 29.72 713 LEU A CA 1
ATOM 5888 C C . LEU A 1 713 ? 27.058 40.343 -7.185 1.00 29.72 713 LEU A C 1
ATOM 5890 O O . LEU A 1 713 ? 26.045 40.660 -6.576 1.00 29.72 713 LEU A O 1
ATOM 5894 N N . CYS A 1 714 ? 27.620 41.144 -8.093 1.00 29.53 714 CYS A N 1
ATOM 5895 C CA . CYS A 1 714 ? 26.883 42.166 -8.845 1.00 29.53 714 CYS A CA 1
ATOM 5896 C C . CYS A 1 714 ? 27.526 42.288 -10.236 1.00 29.53 714 CYS A C 1
ATOM 5898 O O . CYS A 1 714 ? 28.528 42.980 -10.389 1.00 29.53 714 CYS A O 1
ATOM 5900 N N . HIS A 1 715 ? 26.982 41.620 -11.257 1.00 36.41 715 HIS A N 1
ATOM 5901 C CA . HIS A 1 715 ? 27.324 41.932 -12.649 1.00 36.41 715 HIS A CA 1
ATOM 5902 C C . HIS A 1 715 ? 26.354 43.006 -13.152 1.00 36.41 715 HIS A C 1
ATOM 5904 O O . HIS A 1 715 ? 25.199 42.710 -13.441 1.00 36.41 715 HIS A O 1
ATOM 5910 N N . GLY A 1 716 ? 26.809 44.259 -13.204 1.00 39.12 716 GLY A N 1
ATOM 5911 C CA . GLY A 1 716 ? 26.102 45.363 -13.859 1.00 39.12 716 GLY A CA 1
ATOM 5912 C C . GLY A 1 716 ? 26.742 45.695 -15.209 1.00 39.12 716 GLY A C 1
ATOM 5913 O O . GLY A 1 716 ? 27.965 45.633 -15.336 1.00 39.12 716 GLY A O 1
ATOM 5914 N N . TYR A 1 717 ? 25.924 46.062 -16.196 1.00 38.56 717 TYR A N 1
ATOM 5915 C CA . TYR A 1 717 ? 26.356 46.548 -17.513 1.00 38.56 717 TYR A CA 1
ATOM 5916 C C . TYR A 1 717 ? 25.952 48.015 -17.695 1.00 38.56 717 TYR A C 1
ATOM 5918 O O . TYR A 1 717 ? 24.932 48.452 -17.159 1.00 38.56 717 TYR A O 1
ATOM 5926 N N . CYS A 1 718 ? 26.751 48.768 -18.448 1.00 42.94 718 CYS A N 1
ATOM 5927 C CA . CYS A 1 718 ? 26.462 50.150 -18.833 1.00 42.94 718 CYS A CA 1
ATOM 5928 C C . CYS A 1 718 ? 25.565 50.188 -20.082 1.00 42.94 718 CYS A C 1
ATOM 5930 O O . CYS A 1 718 ? 25.597 49.260 -20.894 1.00 42.94 718 CYS A O 1
ATOM 5932 N N . ASN A 1 719 ? 24.762 51.245 -20.260 1.00 43.72 719 ASN A N 1
ATOM 5933 C CA . ASN A 1 719 ? 23.959 51.413 -21.478 1.00 43.72 719 ASN A CA 1
ATOM 5934 C C . ASN A 1 719 ? 24.893 51.440 -22.699 1.00 43.72 719 ASN A C 1
ATOM 5936 O O . ASN A 1 719 ? 25.694 52.356 -22.834 1.00 43.72 719 ASN A O 1
ATOM 5940 N N . GLY A 1 720 ? 24.806 50.411 -23.546 1.00 47.03 720 GLY A N 1
ATOM 5941 C CA . GLY A 1 720 ? 25.720 50.192 -24.675 1.00 47.03 720 GLY A CA 1
ATOM 5942 C C . GLY A 1 720 ? 26.465 48.852 -24.653 1.00 47.03 720 GLY A C 1
ATOM 5943 O O . GLY A 1 720 ? 27.023 48.469 -25.673 1.00 47.03 720 GLY A O 1
ATOM 5944 N N . GLY A 1 721 ? 26.418 48.092 -23.550 1.00 46.09 721 GLY A N 1
ATOM 5945 C CA . GLY A 1 721 ? 26.912 46.705 -23.507 1.00 46.09 721 GLY A CA 1
ATOM 5946 C C . GLY A 1 721 ? 28.360 46.509 -23.038 1.00 46.09 721 GLY A C 1
ATOM 5947 O O . GLY A 1 721 ? 28.849 45.382 -23.062 1.00 46.09 721 GLY A O 1
ATOM 5948 N N . GLU A 1 722 ? 29.040 47.549 -22.552 1.00 43.22 722 GLU A N 1
ATOM 5949 C CA . GLU A 1 722 ? 30.380 47.421 -21.958 1.00 43.22 722 GLU A CA 1
ATOM 5950 C C . GLU A 1 722 ? 30.345 47.051 -20.458 1.00 43.22 722 GLU A C 1
ATOM 5952 O O . GLU A 1 722 ? 29.367 47.312 -19.742 1.00 43.22 722 GLU A O 1
ATOM 5957 N N . LYS A 1 723 ? 31.423 46.408 -19.978 1.00 45.69 723 LYS A N 1
ATOM 5958 C CA . LYS A 1 723 ? 31.573 45.934 -18.587 1.00 45.69 723 LYS A CA 1
ATOM 5959 C C . LYS A 1 723 ? 31.943 47.084 -17.634 1.00 45.69 723 LYS A C 1
ATOM 5961 O O . LYS A 1 723 ? 32.863 47.844 -17.907 1.00 45.69 723 LYS A O 1
ATOM 5966 N N . CYS A 1 724 ? 31.254 47.169 -16.490 1.00 45.88 724 CYS A N 1
ATOM 5967 C CA . CYS A 1 724 ? 31.493 48.165 -15.431 1.00 45.88 724 CYS A CA 1
ATOM 5968 C C . CYS A 1 724 ? 32.710 47.721 -14.571 1.00 45.88 724 CYS A C 1
ATOM 5970 O O . CYS A 1 724 ? 32.648 46.682 -13.911 1.00 45.88 724 CYS A O 1
ATOM 5972 N N . GLU A 1 725 ? 33.804 48.495 -14.555 1.00 45.75 725 GLU A N 1
ATOM 5973 C CA . GLU A 1 725 ? 34.957 48.303 -13.652 1.00 45.75 725 GLU A CA 1
ATOM 5974 C C . GLU A 1 725 ? 34.966 49.401 -12.573 1.00 45.75 725 GLU A C 1
ATOM 5976 O O . GLU A 1 725 ? 34.838 50.590 -12.861 1.00 45.75 725 GLU A O 1
ATOM 5981 N N . ASN A 1 726 ? 35.072 49.015 -11.295 1.00 44.62 726 ASN A N 1
ATOM 5982 C CA . ASN A 1 726 ? 35.107 49.930 -10.139 1.00 44.62 726 ASN A CA 1
ATOM 5983 C C . ASN A 1 726 ? 33.961 50.971 -10.071 1.00 44.62 726 ASN A C 1
ATOM 5985 O O . ASN A 1 726 ? 34.128 52.070 -9.539 1.00 44.62 726 ASN A O 1
ATOM 5989 N N . GLY A 1 727 ? 32.771 50.624 -10.576 1.00 43.38 727 GLY A N 1
ATOM 5990 C CA . GLY A 1 727 ? 31.557 51.438 -10.436 1.00 43.38 727 GLY A CA 1
ATOM 5991 C C . GLY A 1 727 ? 31.449 52.636 -11.386 1.00 43.38 727 GLY A C 1
ATOM 5992 O O . GLY A 1 727 ? 30.624 53.520 -11.141 1.00 43.38 727 GLY A O 1
ATOM 5993 N N . ARG A 1 728 ? 32.254 52.681 -12.456 1.00 45.53 728 ARG A N 1
ATOM 5994 C CA . ARG A 1 728 ? 32.176 53.696 -13.519 1.00 45.53 728 ARG A CA 1
ATOM 5995 C C . ARG A 1 728 ? 32.146 53.023 -14.895 1.00 45.53 728 ARG A C 1
ATOM 5997 O O . ARG A 1 728 ? 32.791 52.000 -15.097 1.00 45.53 728 ARG A O 1
ATOM 6004 N N . CYS A 1 729 ? 31.395 53.605 -15.825 1.00 46.47 729 CYS A N 1
ATOM 6005 C CA . CYS A 1 729 ? 31.433 53.240 -17.240 1.00 46.47 729 CYS A CA 1
ATOM 6006 C C . CYS A 1 729 ? 32.579 54.029 -17.888 1.00 46.47 729 CYS A C 1
ATOM 6008 O O . CYS A 1 729 ? 32.617 55.251 -17.738 1.00 46.47 729 CYS A O 1
ATOM 6010 N N . GLY A 1 730 ? 33.550 53.365 -18.516 1.00 44.94 730 GLY A N 1
ATOM 6011 C CA . GLY A 1 730 ? 34.662 54.057 -19.172 1.00 44.94 730 GLY A CA 1
ATOM 6012 C C . GLY A 1 730 ? 34.212 54.713 -20.477 1.00 44.94 730 GLY A C 1
ATOM 6013 O O . GLY A 1 730 ? 33.464 54.095 -21.221 1.00 44.94 730 GLY A O 1
ATOM 6014 N N . VAL A 1 731 ? 34.668 55.937 -20.763 1.00 40.81 731 VAL A N 1
ATOM 6015 C CA . VAL A 1 731 ? 34.735 56.459 -22.139 1.00 40.81 731 VAL A CA 1
ATOM 6016 C C . VAL A 1 731 ? 36.010 57.288 -22.296 1.00 40.81 731 VAL A C 1
ATOM 6018 O O . VAL A 1 731 ? 36.391 58.039 -21.394 1.00 40.81 731 VAL A O 1
ATOM 6021 N N . ASP A 1 732 ? 36.651 57.105 -23.448 1.00 37.62 732 ASP A N 1
ATOM 6022 C CA . ASP A 1 732 ? 37.778 57.873 -23.967 1.00 37.62 732 ASP A CA 1
ATOM 6023 C C . ASP A 1 732 ? 37.506 59.389 -24.053 1.00 37.62 732 ASP A C 1
ATOM 6025 O O . ASP A 1 732 ? 36.377 59.871 -24.092 1.00 37.62 732 ASP A O 1
ATOM 6029 N N . SER A 1 733 ? 38.613 60.125 -24.077 1.00 43.34 733 SER A N 1
ATOM 6030 C CA . SER A 1 733 ? 38.803 61.575 -23.971 1.00 43.34 733 SER A CA 1
ATOM 6031 C C . SER A 1 733 ? 37.762 62.521 -24.611 1.00 43.34 733 SER A C 1
ATOM 6033 O O . SER A 1 733 ? 37.471 62.420 -25.801 1.00 43.34 733 SER A O 1
ATOM 6035 N N . ASN A 1 734 ? 37.421 63.570 -23.839 1.00 42.91 734 ASN A N 1
ATOM 6036 C CA . ASN A 1 734 ? 36.870 64.893 -24.212 1.00 42.91 734 ASN A CA 1
ATOM 6037 C C . ASN A 1 734 ? 35.350 65.161 -24.136 1.00 42.91 734 ASN A C 1
ATOM 6039 O O . ASN A 1 734 ? 34.847 65.955 -24.929 1.00 42.91 734 ASN A O 1
ATOM 6043 N N . ASP A 1 735 ? 34.638 64.660 -23.121 1.00 36.81 735 ASP A N 1
ATOM 6044 C CA . ASP A 1 735 ? 33.389 65.318 -22.686 1.00 36.81 735 ASP A CA 1
ATOM 6045 C C . ASP A 1 735 ? 33.142 65.173 -21.168 1.00 36.81 735 ASP A C 1
ATOM 6047 O O . ASP A 1 735 ? 33.210 64.081 -20.600 1.00 36.81 735 ASP A O 1
ATOM 6051 N N . GLU A 1 736 ? 32.883 66.283 -20.473 1.00 39.00 736 GLU A N 1
ATOM 6052 C CA . GLU A 1 736 ? 32.696 66.338 -19.015 1.00 39.00 736 GLU A CA 1
ATOM 6053 C C . GLU A 1 736 ? 31.261 65.949 -18.607 1.00 39.00 736 GLU A C 1
ATOM 6055 O O . GLU A 1 736 ? 30.511 66.772 -18.082 1.00 39.00 736 GLU A O 1
ATOM 6060 N N . ARG A 1 737 ? 30.864 64.680 -18.787 1.00 42.41 737 ARG A N 1
ATOM 6061 C CA . ARG A 1 737 ? 29.741 64.058 -18.046 1.00 42.41 737 ARG A CA 1
ATOM 6062 C C . ARG A 1 737 ? 29.998 62.567 -17.820 1.00 42.41 737 ARG A C 1
ATOM 6064 O O . ARG A 1 737 ? 29.899 61.767 -18.737 1.00 42.41 737 ARG A O 1
ATOM 6071 N N . THR A 1 738 ? 30.302 62.180 -16.581 1.00 38.53 738 THR A N 1
ATOM 6072 C CA . THR A 1 738 ? 30.453 60.767 -16.184 1.00 38.53 738 THR A CA 1
ATOM 6073 C C . THR A 1 738 ? 29.173 60.257 -15.513 1.00 38.53 738 THR A C 1
ATOM 6075 O O . THR A 1 738 ? 28.823 60.692 -14.414 1.00 38.53 738 THR A O 1
ATOM 6078 N N . ASP A 1 739 ? 28.477 59.321 -16.164 1.00 42.88 739 ASP A N 1
ATOM 6079 C CA . ASP A 1 739 ? 27.304 58.628 -15.614 1.00 42.88 739 ASP A CA 1
ATOM 6080 C C . ASP A 1 739 ? 27.702 57.511 -14.624 1.00 42.88 739 ASP A C 1
ATOM 6082 O O . ASP A 1 739 ? 28.735 56.850 -14.763 1.00 42.88 739 ASP A O 1
ATOM 6086 N N . ARG A 1 740 ? 26.874 57.288 -13.591 1.00 44.09 740 ARG A N 1
ATOM 6087 C CA . ARG A 1 740 ? 27.036 56.201 -12.597 1.00 44.09 740 ARG A CA 1
ATOM 6088 C C . ARG A 1 740 ? 26.272 54.948 -13.042 1.00 44.09 740 ARG A C 1
ATOM 6090 O O . ARG A 1 740 ? 25.164 55.076 -13.552 1.00 44.09 740 ARG A O 1
ATOM 6097 N N . CYS A 1 741 ? 26.805 53.749 -12.771 1.00 41.41 741 CYS A N 1
ATOM 6098 C CA . CYS A 1 741 ? 26.132 52.472 -13.072 1.00 41.41 741 CYS A CA 1
ATOM 6099 C C . CYS A 1 741 ? 24.734 52.422 -12.387 1.00 41.41 741 CYS A C 1
ATOM 6101 O O . CYS A 1 741 ? 24.619 52.596 -11.170 1.00 41.41 741 CYS A O 1
ATOM 6103 N N . VAL A 1 742 ? 23.662 52.218 -13.169 1.00 39.44 742 VAL A N 1
ATOM 6104 C CA . VAL A 1 742 ? 22.265 52.150 -12.693 1.00 39.44 742 VAL A CA 1
ATOM 6105 C C . VAL A 1 742 ? 21.831 50.686 -12.587 1.00 39.44 742 VAL A C 1
ATOM 6107 O O . VAL A 1 742 ? 21.776 49.979 -13.588 1.00 39.44 742 VAL A O 1
ATOM 6110 N N . CYS A 1 743 ? 21.470 50.224 -11.386 1.00 31.70 743 CYS A N 1
ATOM 6111 C CA . CYS A 1 743 ? 20.794 48.935 -11.214 1.00 31.70 743 CYS A CA 1
ATOM 6112 C C . CYS A 1 743 ? 19.312 49.082 -11.583 1.00 31.70 743 CYS A C 1
ATOM 6114 O O . CYS A 1 743 ? 18.542 49.684 -10.827 1.00 31.70 743 CYS A O 1
ATOM 6116 N N . HIS A 1 744 ? 18.889 48.531 -12.721 1.00 32.19 744 HIS A N 1
ATOM 6117 C CA . HIS A 1 744 ? 17.466 48.448 -13.039 1.00 32.19 744 HIS A CA 1
ATOM 6118 C C . HIS A 1 744 ? 16.761 47.395 -12.170 1.00 32.19 744 HIS A C 1
ATOM 6120 O O . HIS A 1 744 ? 17.260 46.293 -11.949 1.00 32.19 744 HIS A O 1
ATOM 6126 N N . LYS A 1 745 ? 15.581 47.775 -11.662 1.00 28.70 745 LYS A N 1
ATOM 6127 C CA . LYS A 1 745 ? 14.595 46.898 -11.017 1.00 28.70 745 LYS A CA 1
ATOM 6128 C C . LYS A 1 745 ? 14.275 45.706 -11.928 1.00 28.70 745 LYS A C 1
ATOM 6130 O O . LYS A 1 745 ? 14.062 45.910 -13.121 1.00 28.70 745 LYS A O 1
ATOM 6135 N N . CYS A 1 746 ? 14.148 44.508 -11.357 1.00 24.38 746 CYS A N 1
ATOM 6136 C CA . CYS A 1 746 ? 13.518 43.381 -12.046 1.00 24.38 746 CYS A CA 1
ATOM 6137 C C . CYS A 1 746 ? 12.098 43.775 -12.513 1.00 24.38 746 CYS A C 1
ATOM 6139 O O . CYS A 1 746 ? 11.362 44.371 -11.716 1.00 24.38 746 CYS A O 1
ATOM 6141 N N . PRO A 1 747 ? 11.703 43.472 -13.763 1.00 25.33 747 PRO A N 1
ATOM 6142 C CA . PRO A 1 747 ? 10.337 43.683 -14.233 1.00 25.33 747 PRO A CA 1
ATOM 6143 C C . PRO A 1 747 ? 9.362 42.664 -13.602 1.00 25.33 747 PRO A C 1
ATOM 6145 O O . PRO A 1 747 ? 9.804 41.626 -13.101 1.00 25.33 747 PRO A O 1
ATOM 6148 N N . PRO A 1 748 ? 8.044 42.956 -13.580 1.00 26.44 748 PRO A N 1
ATOM 6149 C CA . PRO A 1 748 ? 7.024 42.015 -13.120 1.00 26.44 748 PRO A CA 1
ATOM 6150 C C . PRO A 1 748 ? 6.993 40.796 -14.051 1.00 26.44 748 PRO A C 1
ATOM 6152 O O . PRO A 1 748 ? 7.082 40.949 -15.267 1.00 26.44 748 PRO A O 1
ATOM 6155 N N . HIS A 1 749 ? 6.917 39.593 -13.480 1.00 28.89 749 HIS A N 1
ATOM 6156 C CA . HIS A 1 749 ? 6.933 38.351 -14.249 1.00 28.89 749 HIS A CA 1
ATOM 6157 C C . HIS A 1 749 ? 5.665 38.194 -15.100 1.00 28.89 749 HIS A C 1
ATOM 6159 O O . HIS A 1 749 ? 4.553 38.227 -14.581 1.00 28.89 749 HIS A O 1
ATOM 6165 N N . ASP A 1 750 ? 5.910 38.009 -16.395 1.00 25.09 750 ASP A N 1
ATOM 6166 C CA . ASP A 1 750 ? 5.022 37.520 -17.448 1.00 25.09 750 ASP A CA 1
ATOM 6167 C C . ASP A 1 750 ? 4.781 36.002 -17.290 1.00 25.09 750 ASP A C 1
ATOM 6169 O O . ASP A 1 750 ? 5.706 35.252 -16.957 1.00 25.09 750 ASP A O 1
ATOM 6173 N N . ASP A 1 751 ? 3.562 35.547 -17.585 1.00 27.17 751 ASP A N 1
ATOM 6174 C CA . ASP A 1 751 ? 3.024 34.187 -17.379 1.00 27.17 751 ASP A CA 1
ATOM 6175 C C . ASP A 1 751 ? 3.531 33.109 -18.375 1.00 27.17 751 ASP A C 1
ATOM 6177 O O . ASP A 1 751 ? 2.844 32.126 -18.634 1.00 27.17 751 ASP A O 1
ATOM 6181 N N . ASN A 1 752 ? 4.732 33.229 -18.956 1.00 25.78 752 ASN A N 1
ATOM 6182 C CA . ASN A 1 752 ? 5.198 32.292 -20.000 1.00 25.78 752 ASN A CA 1
ATOM 6183 C C . ASN A 1 752 ? 6.698 31.948 -19.946 1.00 25.78 752 ASN A C 1
ATOM 6185 O O . ASN A 1 752 ? 7.413 32.063 -20.940 1.00 25.78 752 ASN A O 1
ATOM 6189 N N . PHE A 1 753 ? 7.189 31.454 -18.807 1.00 22.70 753 PHE A N 1
ATOM 6190 C CA . PHE A 1 753 ? 8.510 30.811 -18.741 1.00 22.70 753 PHE A CA 1
ATOM 6191 C C . PHE A 1 753 ? 8.407 29.380 -18.201 1.00 22.70 753 PHE A C 1
ATOM 6193 O O . PHE A 1 753 ? 8.303 29.149 -16.999 1.00 22.70 753 PHE A O 1
ATOM 6200 N N . GLN A 1 754 ? 8.447 28.410 -19.119 1.00 22.81 754 GLN A N 1
ATOM 6201 C CA . GLN A 1 754 ? 8.710 27.005 -18.811 1.00 22.81 754 GLN A CA 1
ATOM 6202 C C . GLN A 1 754 ? 10.215 26.802 -18.576 1.00 22.81 754 GLN A C 1
ATOM 6204 O O . GLN A 1 754 ? 11.009 27.170 -19.444 1.00 22.81 754 GLN A O 1
ATOM 6209 N N . PRO A 1 755 ? 10.644 26.173 -17.470 1.00 24.64 755 PRO A N 1
ATOM 6210 C CA . PRO A 1 755 ? 11.983 25.622 -17.383 1.00 24.64 755 PRO A CA 1
ATOM 6211 C C . PRO A 1 755 ? 11.995 24.218 -17.998 1.00 24.64 755 PRO A C 1
ATOM 6213 O O . PRO A 1 755 ? 11.352 23.296 -17.496 1.00 24.64 755 PRO A O 1
ATOM 6216 N N . VAL A 1 756 ? 12.752 24.065 -19.084 1.00 22.64 756 VAL A N 1
ATOM 6217 C CA . VAL A 1 756 ? 13.207 22.764 -19.584 1.00 22.64 756 VAL A CA 1
ATOM 6218 C C . VAL A 1 756 ? 14.198 22.214 -18.558 1.00 22.64 756 VAL A C 1
ATOM 6220 O O . VAL A 1 756 ? 15.294 22.749 -18.406 1.00 22.64 756 VAL A O 1
ATOM 6223 N N . PHE A 1 757 ? 13.792 21.181 -17.824 1.00 23.77 757 PHE A N 1
ATOM 6224 C CA . PHE A 1 757 ? 14.695 20.360 -17.023 1.00 23.77 757 PHE A CA 1
ATOM 6225 C C . PHE A 1 757 ? 15.071 19.127 -17.843 1.00 23.77 757 PHE A C 1
ATOM 6227 O O . PHE A 1 757 ? 14.205 18.336 -18.211 1.00 23.77 757 PHE A O 1
ATOM 6234 N N . ASP A 1 758 ? 16.361 19.004 -18.136 1.00 21.89 758 ASP A N 1
ATOM 6235 C CA . ASP A 1 758 ? 16.985 17.835 -18.753 1.00 21.89 758 ASP A CA 1
ATOM 6236 C C . ASP A 1 758 ? 17.117 16.716 -17.694 1.00 21.89 758 ASP A C 1
ATOM 6238 O O . ASP A 1 758 ? 17.764 16.937 -16.663 1.00 21.89 758 ASP A O 1
ATOM 6242 N N . PRO A 1 759 ? 16.462 15.550 -17.858 1.00 24.52 759 PRO A N 1
ATOM 6243 C CA . PRO A 1 759 ? 16.459 14.485 -16.868 1.00 24.52 759 PRO A CA 1
ATOM 6244 C C . PRO A 1 759 ? 17.613 13.504 -17.119 1.00 24.52 759 PRO A C 1
ATOM 6246 O O . PRO A 1 759 ? 17.412 12.381 -17.570 1.00 24.52 759 PRO A O 1
ATOM 6249 N N . MET A 1 760 ? 18.826 13.909 -16.764 1.00 22.83 760 MET A N 1
ATOM 6250 C CA . MET A 1 760 ? 19.916 13.001 -16.402 1.00 22.83 760 MET A CA 1
ATOM 6251 C C . MET A 1 760 ? 20.771 13.717 -15.361 1.00 22.83 760 MET A C 1
ATOM 6253 O O . MET A 1 760 ? 21.517 14.609 -15.741 1.00 22.83 760 MET A O 1
ATOM 6257 N N . PHE A 1 761 ? 20.608 13.383 -14.074 1.00 26.11 761 PHE A N 1
ATOM 6258 C CA . PHE A 1 761 ? 21.663 13.242 -13.049 1.00 26.11 761 PHE A CA 1
ATOM 6259 C C . PHE A 1 761 ? 21.084 13.043 -11.645 1.00 26.11 761 PHE A C 1
ATOM 6261 O O . PHE A 1 761 ? 20.163 13.797 -11.257 1.00 26.11 761 PHE A O 1
#

Foldseek 3Di:
DVVVVVVVVVVVVVVCVVVPPVLVVLCPDQFDDPVQQDDPWPFWLFDDLCCCQQTHGRQLSVCVSNVNLVQPPEQFFPDQSVVLVVLVVPADPRHGPVSSVVSNVNTHDHDDQKDQDDQDQQDLCAPQLVQFPDPLLSVLLSLLSVLFSVQKIATDPCCVVVVSGGQFAHFDAIAGFQFDPGNWDFQVLLLLLLLLCVLRVSLVRLVSVLRRQLVLCVVLLAAFRTGGSLGRQFAAQRCSLVSVVSSCVRPVPLVVCVVSLVSLVSNLVCQVVPFKDWDADPNDIAIAGAQWSQTQAARSVCRVVLQVLLVVADPDHSSQSRRLQSSCVNHVPNDACLQAPDRQDNHRRHRSQKRFLSSLLSLLVSLQSSLVSCVVVVNNVSSVVSPVVSVRSLCSQCVQQADPVLLWGFMAGNVVRDGPPWDALSRLLCLLVVLPDLSSLVSVLVNCVVLVQLQFQQAGQRTPDPSYQAQSGPQKDALVSRLSSLSSLVSNLPDPSSPVSSLSRLVSNLQLQSLLCVVPVWRWRIPGRRDSNNHHRDHHDDGIGTSGSSSSSSSSSSCSPRRGDDPPPVPVSAPPPDPDDDDDDDDDDDDDDDDDDDDDDDDDDDDDDDDDDFDWDWDKDKDFPVVVVDDPCPVVVVQVVCCVVPPDPQEDEDEDEDDDDDPPDPDPGHHWYWYFHDPPDDDPPPDDDDRGDMDIDIGPTTGTDDDDDPDPDDFFADVPGDGDDPQWDDDDDDDPDTDGGDDDDDDDDDPDDDDDDDPDD

pLDDT: mean 76.34, std 27.97, range [20.27, 98.88]